Protein AF-A0A523DDP8-F1 (afdb_monomer_lite)

Sequence (378 aa):
VLLETGEIFGELSALSRYPVSADVVARTQTRCLMIRTPALRMLLKQRPLADFKQMVDERYRTRSLSTHLRNVELFAELDGSIIAGLQRSAELVSFEPGAQIVEQDSAGDAFYLVRGGYVKVAVRAGSSDLAITYLRKGDYAGELSLLMDEPWPFSLFALEHVEMVKISRADFDQVVADHDTVRDLLWRSVVTRLKERGAALRNPLSAQYLQMAMDTGLIHGESVLLIDLNTCTRCDDCVRACADTHGGTPRFIREGTRFRQWSIPTACYQCTDPVCMIGCPTGAITRPIGSLEVTINKDTCIGCHNCVKRCPWDNIIEVPYSSPTVKRDIELATKCDLCLGRAQGPACVQMCPHGSATRISFKDLEAVTATLSAEEMR

pLDDT: mean 84.04, std 10.65, range [41.19, 97.31]

Radius of gyration: 23.21 Å; chains: 1; bounding box: 58×52×66 Å

Structure (mmCIF, N/CA/C/O backbone):
data_AF-A0A523DDP8-F1
#
_entry.id   AF-A0A523DDP8-F1
#
loop_
_atom_site.group_PDB
_atom_site.id
_atom_site.type_symbol
_atom_site.label_atom_id
_atom_site.label_alt_id
_atom_site.label_comp_id
_atom_site.label_asym_id
_atom_site.label_entity_id
_atom_site.label_seq_id
_atom_site.pdbx_PDB_ins_code
_atom_site.Cartn_x
_atom_site.Cartn_y
_atom_site.Cartn_z
_atom_site.occupancy
_atom_site.B_iso_or_equiv
_atom_site.auth_seq_id
_atom_site.auth_comp_id
_atom_site.auth_asym_id
_atom_site.auth_atom_id
_atom_site.pdbx_PDB_model_num
ATOM 1 N N . VAL A 1 1 ? -27.151 2.921 -5.613 1.00 66.38 1 VAL A N 1
ATOM 2 C CA . VAL A 1 1 ? -27.615 4.317 -5.431 1.00 66.38 1 VAL A CA 1
ATOM 3 C C . VAL A 1 1 ? -27.965 4.872 -6.803 1.00 66.38 1 VAL A C 1
ATOM 5 O O . VAL A 1 1 ? -27.168 4.678 -7.713 1.00 66.38 1 VAL A O 1
ATOM 8 N N . LEU A 1 2 ? -29.150 5.462 -6.979 1.00 80.56 2 LEU A N 1
ATOM 9 C CA . LEU A 1 2 ? -29.492 6.200 -8.201 1.00 80.56 2 LEU A CA 1
ATOM 10 C C . LEU A 1 2 ? -28.989 7.634 -8.043 1.00 80.56 2 LEU A C 1
ATOM 12 O O . LEU A 1 2 ? -29.206 8.225 -6.990 1.00 80.56 2 LEU A O 1
ATOM 16 N N . LEU A 1 3 ? -28.282 8.140 -9.055 1.00 83.31 3 LEU A N 1
ATOM 17 C CA . LEU A 1 3 ? -27.790 9.514 -9.078 1.00 83.31 3 LEU A CA 1
ATOM 18 C C . LEU A 1 3 ? -28.682 10.358 -9.986 1.00 83.31 3 LEU A C 1
ATOM 20 O O . LEU A 1 3 ? -28.940 9.967 -11.127 1.00 83.31 3 LEU A O 1
ATOM 24 N N . GLU A 1 4 ? -29.119 11.509 -9.488 1.00 87.19 4 GLU A N 1
ATOM 25 C CA . GLU A 1 4 ? -29.997 12.437 -10.208 1.00 87.19 4 GLU A CA 1
ATOM 26 C C . GLU A 1 4 ? -29.265 13.715 -10.648 1.00 87.19 4 GLU A C 1
ATOM 28 O O . GLU A 1 4 ? -28.099 13.958 -10.321 1.00 87.19 4 GLU A O 1
ATOM 33 N N . THR A 1 5 ? -29.948 14.550 -11.434 1.00 88.25 5 THR A N 1
ATOM 34 C CA . THR A 1 5 ? -29.415 15.841 -11.883 1.00 88.25 5 THR A CA 1
ATOM 35 C C . THR A 1 5 ? -29.011 16.707 -10.689 1.00 88.25 5 THR A C 1
ATOM 37 O O . THR A 1 5 ? -29.801 16.931 -9.778 1.00 88.25 5 THR A O 1
ATOM 40 N N . GLY A 1 6 ? -27.784 17.235 -10.720 1.00 83.31 6 GLY A N 1
ATOM 41 C CA . GLY A 1 6 ? -27.220 18.053 -9.640 1.00 83.31 6 GLY A CA 1
ATOM 42 C C . GLY A 1 6 ? -26.428 17.254 -8.604 1.00 83.31 6 GLY A C 1
ATOM 43 O O . GLY A 1 6 ? -25.752 17.844 -7.761 1.00 83.31 6 GLY A O 1
ATOM 44 N N . GLU A 1 7 ? -26.443 15.923 -8.679 1.00 84.38 7 GLU A N 1
ATOM 45 C CA . GLU A 1 7 ? -25.603 15.098 -7.824 1.00 84.38 7 GLU A CA 1
ATOM 46 C C . GLU A 1 7 ? -24.170 14.964 -8.349 1.00 84.38 7 GLU A C 1
ATOM 48 O O . GLU A 1 7 ? -23.911 14.909 -9.552 1.00 84.38 7 GLU A O 1
ATOM 53 N N . ILE A 1 8 ? -23.228 14.883 -7.409 1.00 82.38 8 ILE A N 1
ATOM 54 C CA . ILE A 1 8 ? -21.809 14.643 -7.680 1.00 82.38 8 ILE A CA 1
ATOM 55 C C . ILE A 1 8 ? -21.450 13.177 -7.418 1.00 82.38 8 ILE A C 1
ATOM 57 O O . ILE A 1 8 ? -22.071 12.521 -6.573 1.00 82.38 8 ILE A O 1
ATOM 61 N N . PHE A 1 9 ? -20.444 12.690 -8.142 1.00 81.94 9 PHE A N 1
ATOM 62 C CA . PHE A 1 9 ? -19.803 11.393 -7.936 1.00 81.94 9 PHE A CA 1
ATOM 63 C C . PHE A 1 9 ? -18.311 11.474 -8.295 1.00 81.94 9 PHE A C 1
ATOM 65 O O . PHE A 1 9 ? -17.892 12.339 -9.067 1.00 81.94 9 PHE A O 1
ATOM 72 N N . GLY A 1 10 ? -17.503 10.559 -7.750 1.00 76.25 10 GLY A N 1
ATOM 73 C CA . GLY A 1 10 ? -16.048 10.512 -7.960 1.00 76.25 10 GLY A CA 1
ATOM 74 C C . GLY A 1 10 ? -15.245 11.478 -7.077 1.00 76.25 10 GLY A C 1
ATOM 75 O O . GLY A 1 10 ? -14.013 11.449 -7.092 1.00 76.25 10 GLY A O 1
ATOM 76 N N . GLU A 1 11 ? -15.920 12.287 -6.261 1.00 72.56 11 GLU A N 1
ATOM 77 C CA . GLU A 1 11 ? -15.327 13.199 -5.285 1.00 72.56 11 GLU A CA 1
ATOM 78 C C . GLU A 1 11 ? -14.449 12.446 -4.285 1.00 72.56 11 GLU A C 1
ATOM 80 O O . GLU A 1 11 ? -13.340 12.877 -3.984 1.00 72.56 11 GLU A O 1
ATOM 85 N N . LEU A 1 12 ? -14.891 11.265 -3.852 1.00 66.19 12 LEU A N 1
ATOM 86 C CA . LEU A 1 12 ? -14.206 10.471 -2.837 1.00 66.19 12 LEU A CA 1
ATOM 87 C C . LEU A 1 12 ? -12.808 10.067 -3.286 1.00 66.19 12 LEU A C 1
ATOM 89 O O . LEU A 1 12 ? -11.835 10.329 -2.581 1.00 66.19 12 LEU A O 1
ATOM 93 N N . SER A 1 13 ? -12.696 9.488 -4.477 1.00 64.81 13 SER A N 1
ATOM 94 C CA . SER A 1 13 ? -11.417 9.081 -5.060 1.00 64.81 13 SER A CA 1
ATOM 95 C C . SER A 1 13 ? -10.529 10.281 -5.380 1.00 64.81 13 SER A C 1
ATOM 97 O O . SER A 1 13 ? -9.312 10.234 -5.207 1.00 64.81 13 SER A O 1
ATOM 99 N N . ALA A 1 14 ? -11.129 11.402 -5.788 1.00 66.44 14 ALA A N 1
ATOM 100 C CA . ALA A 1 14 ? -10.386 12.624 -6.064 1.00 66.44 14 ALA A CA 1
ATOM 101 C C . ALA A 1 14 ? -9.788 13.261 -4.789 1.00 66.44 14 ALA A C 1
ATOM 103 O O . ALA A 1 14 ? -8.658 13.767 -4.830 1.00 66.44 14 ALA A O 1
ATOM 104 N N . LEU A 1 15 ? -10.515 13.216 -3.666 1.00 63.34 15 LEU A N 1
ATOM 105 C CA . LEU A 1 15 ? -10.085 13.752 -2.371 1.00 63.34 15 LEU A CA 1
ATOM 106 C C . LEU A 1 15 ? -9.089 12.845 -1.665 1.00 63.34 15 LEU A C 1
ATOM 108 O O . LEU A 1 15 ? -7.966 13.253 -1.375 1.00 63.34 15 LEU A O 1
ATOM 112 N N . SER A 1 16 ? -9.505 11.605 -1.440 1.00 56.72 16 SER A N 1
ATOM 113 C CA . SER A 1 16 ? -8.786 10.663 -0.589 1.00 56.72 16 SER A CA 1
ATOM 114 C C . SER A 1 16 ? -7.602 9.999 -1.283 1.00 56.72 16 SER A C 1
ATOM 116 O O . SER A 1 16 ? -6.863 9.250 -0.667 1.00 56.72 16 SER A O 1
ATOM 118 N N . ARG A 1 17 ? -7.388 10.293 -2.573 1.00 55.62 17 ARG A N 1
ATOM 119 C CA . ARG A 1 17 ? -6.375 9.661 -3.437 1.00 55.62 17 ARG A CA 1
ATOM 120 C C . ARG A 1 17 ? -6.600 8.163 -3.677 1.00 55.62 17 ARG A C 1
ATOM 122 O O . ARG A 1 17 ? -5.875 7.584 -4.473 1.00 55.62 17 ARG A O 1
ATOM 129 N N . TYR A 1 18 ? -7.628 7.560 -3.078 1.00 53.62 18 TYR A N 1
ATOM 130 C CA . TYR A 1 18 ? -7.940 6.142 -3.243 1.00 53.62 18 TYR A CA 1
ATOM 131 C C . TYR A 1 18 ? -8.655 5.824 -4.562 1.00 53.62 18 TYR A C 1
ATOM 133 O O . TYR A 1 18 ? -9.257 6.711 -5.176 1.00 53.62 18 TYR A O 1
ATOM 141 N N . PRO A 1 19 ? -8.639 4.543 -4.989 1.00 51.91 19 PRO A N 1
ATOM 142 C CA . PRO A 1 19 ? -9.357 4.079 -6.172 1.00 51.91 19 PRO A CA 1
ATOM 143 C C . PRO A 1 19 ? -10.854 4.405 -6.141 1.00 51.91 19 PRO A C 1
ATOM 145 O O . PRO A 1 19 ? -11.428 4.723 -5.095 1.00 51.91 19 PRO A O 1
ATOM 148 N N . VAL A 1 20 ? -11.495 4.297 -7.305 1.00 60.25 20 VAL A N 1
ATOM 149 C CA . VAL A 1 20 ? -12.958 4.360 -7.436 1.00 60.25 20 VAL A CA 1
ATOM 150 C C . VAL A 1 20 ? -13.613 3.344 -6.505 1.00 60.25 20 VAL A C 1
ATOM 152 O O . VAL A 1 20 ? -13.259 2.168 -6.512 1.00 60.25 20 VAL A O 1
ATOM 155 N N . SER A 1 21 ? -14.533 3.823 -5.666 1.00 55.94 21 SER A N 1
ATOM 156 C CA . SER A 1 21 ? -15.240 3.008 -4.672 1.00 55.94 21 SER A CA 1
ATOM 157 C C . SER A 1 21 ? -16.465 2.287 -5.237 1.00 55.94 21 SER A C 1
ATOM 159 O O . SER A 1 21 ? -16.991 1.396 -4.577 1.00 55.94 21 SER A O 1
ATOM 161 N N . ALA A 1 22 ? -16.933 2.677 -6.426 1.00 65.06 22 ALA A N 1
ATOM 162 C CA . ALA A 1 22 ? -18.085 2.087 -7.096 1.00 65.06 22 ALA A CA 1
ATOM 163 C C . ALA A 1 22 ? -18.074 2.392 -8.601 1.00 65.06 22 ALA A C 1
ATOM 165 O O . ALA A 1 22 ? -17.553 3.427 -9.030 1.00 65.06 22 ALA A O 1
ATOM 166 N N . ASP A 1 23 ? -18.721 1.523 -9.376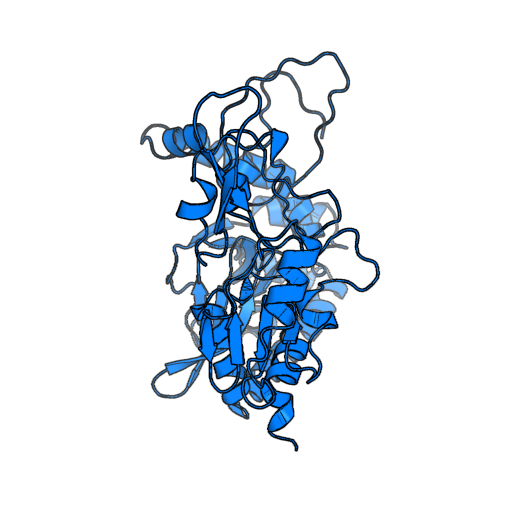 1.00 71.88 23 ASP A N 1
ATOM 167 C CA . ASP A 1 23 ? -19.011 1.760 -10.787 1.00 71.88 23 ASP A CA 1
ATOM 168 C C . ASP A 1 23 ? -20.166 2.754 -10.951 1.00 71.88 23 ASP A C 1
ATOM 170 O O . ASP A 1 23 ? -21.162 2.715 -10.222 1.00 71.88 23 ASP A O 1
ATOM 174 N N . VAL A 1 24 ? -20.061 3.626 -11.955 1.00 81.06 24 VAL A N 1
ATOM 175 C CA . VAL A 1 24 ? -21.122 4.570 -12.323 1.00 81.06 24 VAL A CA 1
ATOM 176 C C . VAL A 1 24 ? -21.505 4.334 -13.776 1.00 81.06 24 VAL A C 1
ATOM 178 O O . VAL A 1 24 ? -20.702 4.534 -14.684 1.00 81.06 24 VAL A O 1
ATOM 181 N N . VAL A 1 25 ? -22.749 3.906 -13.992 1.00 86.06 25 VAL A N 1
ATOM 182 C CA . VAL A 1 25 ? -23.279 3.562 -15.317 1.00 86.06 25 VAL A CA 1
ATOM 183 C C . VAL A 1 25 ? -24.441 4.490 -15.653 1.00 86.06 25 VAL A C 1
ATOM 185 O O . VAL A 1 25 ? -25.430 4.551 -14.921 1.00 86.06 25 VAL A O 1
ATOM 188 N N . ALA A 1 26 ? -24.342 5.196 -16.780 1.00 92.12 26 ALA A N 1
ATOM 189 C CA . ALA A 1 26 ? -25.433 6.024 -17.280 1.00 92.12 26 ALA A CA 1
ATOM 190 C C . ALA A 1 26 ? -26.590 5.134 -17.771 1.00 92.12 26 ALA A C 1
ATOM 192 O O . ALA A 1 26 ? -26.409 4.298 -18.654 1.00 92.12 26 ALA A O 1
ATOM 193 N N . ARG A 1 27 ? -27.783 5.299 -17.186 1.00 92.38 27 ARG A N 1
ATOM 194 C CA . ARG A 1 27 ? -29.007 4.573 -17.589 1.00 92.38 27 ARG A CA 1
ATOM 195 C C . ARG A 1 27 ? -29.773 5.262 -18.714 1.00 92.38 27 ARG A C 1
ATOM 197 O O . ARG A 1 27 ? -30.568 4.628 -19.397 1.00 92.38 27 ARG A O 1
ATOM 204 N N . THR A 1 28 ? -29.520 6.547 -18.898 1.00 90.56 28 THR A N 1
ATOM 205 C CA . THR A 1 28 ? -30.097 7.396 -19.936 1.00 90.56 28 THR A CA 1
ATOM 206 C C . THR A 1 28 ? -28.980 8.209 -20.578 1.00 90.56 28 THR A C 1
ATOM 208 O O . THR A 1 28 ? -27.835 8.183 -20.124 1.00 90.56 28 THR A O 1
ATOM 211 N N . GLN A 1 29 ? -29.295 8.960 -21.632 1.00 93.19 29 GLN A N 1
ATOM 212 C CA . GLN A 1 29 ? -28.364 9.954 -22.148 1.00 93.19 29 GLN A CA 1
ATOM 213 C C . GLN A 1 29 ? -28.087 11.002 -21.060 1.00 93.19 29 GLN A C 1
ATOM 215 O O . GLN A 1 29 ? -28.994 11.714 -20.632 1.00 93.19 29 GLN A O 1
ATOM 220 N N . THR A 1 30 ? -26.833 11.089 -20.620 1.00 92.19 30 THR A N 1
ATOM 221 C CA . THR A 1 30 ? -26.425 11.928 -19.487 1.00 92.19 30 THR A CA 1
ATOM 222 C C . THR A 1 30 ? -25.309 12.873 -19.907 1.00 92.19 30 THR A C 1
ATOM 224 O O . THR A 1 30 ? -24.419 12.512 -20.677 1.00 92.19 30 THR A O 1
ATOM 227 N N . ARG A 1 31 ? -25.345 14.102 -19.387 1.00 93.31 31 ARG A N 1
ATOM 228 C CA . ARG A 1 31 ? -24.255 15.075 -19.502 1.00 93.31 31 ARG A CA 1
ATOM 229 C C . ARG A 1 31 ? -23.675 15.328 -18.118 1.00 93.31 31 ARG A C 1
ATOM 231 O O . ARG A 1 31 ? -24.415 15.664 -17.201 1.00 93.31 31 ARG A O 1
ATOM 238 N N . CYS A 1 32 ? -22.360 15.186 -17.986 1.00 90.31 32 CYS A N 1
ATOM 239 C CA . CYS A 1 32 ? -21.647 15.406 -16.731 1.00 90.31 32 CYS A CA 1
ATOM 240 C C . CYS A 1 32 ? -20.700 16.601 -16.859 1.00 90.31 32 CYS A C 1
ATOM 242 O O . CYS A 1 32 ? -20.010 16.748 -17.869 1.00 90.31 32 CYS A O 1
ATOM 244 N N . LEU A 1 33 ? -20.630 17.421 -15.811 1.00 90.75 33 LEU A N 1
ATOM 245 C CA . LEU A 1 33 ? -19.555 18.393 -15.627 1.00 90.75 33 LEU A CA 1
ATOM 246 C C . LEU A 1 33 ? -18.406 17.703 -14.886 1.00 90.75 33 LEU A C 1
ATOM 248 O O . LEU A 1 33 ? -18.601 17.180 -13.793 1.00 90.75 33 LEU A O 1
ATOM 252 N N . MET A 1 34 ? -17.212 17.685 -15.483 1.00 85.25 34 MET A N 1
ATOM 253 C CA . MET A 1 34 ? -16.033 17.042 -14.899 1.00 85.25 34 MET A CA 1
ATOM 254 C C . MET A 1 34 ? -15.056 18.083 -14.348 1.00 85.25 34 MET A C 1
ATOM 256 O O . MET A 1 34 ? -14.517 18.898 -15.097 1.00 85.25 34 MET A O 1
ATOM 260 N N . ILE A 1 35 ? -14.761 17.997 -13.050 1.00 80.94 35 ILE A N 1
ATOM 261 C CA . ILE A 1 35 ? -13.673 18.739 -12.405 1.00 80.94 35 ILE A CA 1
ATOM 262 C C . ILE A 1 35 ? -12.484 17.788 -12.265 1.00 80.94 35 ILE A C 1
ATOM 264 O O . ILE A 1 35 ? -12.578 16.754 -11.609 1.00 80.94 35 ILE A O 1
ATOM 268 N N . ARG A 1 36 ? -11.345 18.124 -12.877 1.00 75.62 36 ARG A N 1
ATOM 269 C CA . ARG A 1 36 ? -10.127 17.307 -12.751 1.00 75.62 36 ARG A CA 1
ATOM 270 C C . ARG A 1 36 ? -9.537 17.422 -11.342 1.00 75.62 36 ARG A C 1
ATOM 272 O O . ARG A 1 36 ? -9.533 18.507 -10.762 1.00 75.62 36 ARG A O 1
ATOM 279 N N . THR A 1 37 ? -8.936 16.343 -10.838 1.00 70.06 37 THR A N 1
ATOM 280 C CA . THR A 1 37 ? -8.352 16.260 -9.483 1.00 70.06 37 THR A CA 1
ATOM 281 C C . THR A 1 37 ? -7.436 17.434 -9.102 1.00 70.06 37 THR A C 1
ATOM 283 O O . THR A 1 37 ? -7.578 17.941 -7.989 1.00 70.06 37 THR A O 1
ATOM 286 N N . PRO A 1 38 ? -6.527 17.937 -9.969 1.00 67.75 38 PRO A N 1
ATOM 287 C CA . PRO A 1 38 ? -5.710 19.102 -9.624 1.00 67.75 38 PRO A CA 1
ATOM 288 C C . PRO A 1 38 ? -6.541 20.365 -9.363 1.00 67.75 38 PRO A C 1
ATOM 290 O O . PRO A 1 38 ? -6.278 21.069 -8.392 1.00 67.75 38 PRO A O 1
ATOM 293 N N . ALA A 1 39 ? -7.571 20.614 -10.179 1.00 76.56 39 ALA A N 1
ATOM 294 C CA . ALA A 1 39 ? -8.464 21.758 -10.012 1.00 76.56 39 ALA A CA 1
ATOM 295 C C . ALA A 1 39 ? -9.308 21.617 -8.740 1.00 76.56 39 ALA A C 1
ATOM 297 O O . ALA A 1 39 ? -9.402 22.563 -7.964 1.00 76.56 39 ALA A O 1
ATOM 298 N N . LEU A 1 40 ? -9.834 20.417 -8.467 1.00 75.19 40 LEU A N 1
ATOM 299 C CA . LEU A 1 40 ? -10.567 20.134 -7.232 1.00 75.19 40 LEU A CA 1
ATOM 300 C C . LEU A 1 40 ? -9.707 20.406 -5.986 1.00 75.19 40 LEU A C 1
ATOM 302 O O . LEU A 1 40 ? -10.151 21.079 -5.062 1.00 75.19 40 LEU A O 1
ATOM 306 N N . ARG A 1 41 ? -8.446 19.955 -5.978 1.00 69.62 41 ARG A N 1
ATOM 307 C CA . ARG A 1 41 ? -7.508 20.219 -4.871 1.00 69.62 41 ARG A CA 1
ATOM 308 C C . ARG A 1 41 ? -7.192 21.698 -4.693 1.00 69.62 41 ARG A C 1
ATOM 310 O O . ARG A 1 41 ? -7.005 22.136 -3.562 1.00 69.62 41 ARG A O 1
ATOM 317 N N . MET A 1 42 ? -7.105 22.459 -5.782 1.00 71.06 42 MET A N 1
ATOM 318 C CA . MET A 1 42 ? -6.935 23.911 -5.701 1.00 71.06 42 MET A CA 1
ATOM 319 C C . MET A 1 42 ? -8.164 24.577 -5.085 1.00 71.06 42 MET A C 1
ATOM 321 O O . MET A 1 42 ? -7.994 25.423 -4.213 1.00 71.06 42 MET A O 1
ATOM 325 N N . LEU A 1 43 ? -9.371 24.161 -5.483 1.00 72.00 43 LEU A N 1
ATOM 326 C CA . LEU A 1 43 ? -10.627 24.680 -4.937 1.00 72.00 43 LEU A CA 1
ATOM 327 C C . LEU A 1 43 ? -10.714 24.437 -3.424 1.00 72.00 43 LEU A C 1
ATOM 329 O O . LEU A 1 43 ? -10.917 25.377 -2.671 1.00 72.00 43 LEU A O 1
ATOM 333 N N . LEU A 1 44 ? -10.436 23.221 -2.953 1.00 65.75 44 LEU A N 1
ATOM 334 C CA . LEU A 1 44 ? -10.490 22.882 -1.520 1.00 65.75 44 LEU A CA 1
ATOM 335 C C . LEU A 1 44 ? -9.520 23.667 -0.636 1.00 65.75 44 LEU A C 1
ATOM 337 O O . LEU A 1 44 ? -9.751 23.808 0.560 1.00 65.75 44 LEU A O 1
ATOM 341 N N . LYS A 1 45 ? -8.406 24.139 -1.204 1.00 62.88 45 LYS A N 1
ATOM 342 C CA . LYS A 1 45 ? -7.415 24.945 -0.480 1.00 62.88 45 LYS A CA 1
ATOM 343 C C . LYS A 1 45 ? -7.827 26.412 -0.353 1.00 62.88 45 LYS A C 1
ATOM 345 O O . LYS A 1 45 ? -7.171 27.159 0.371 1.00 62.88 45 LYS A O 1
ATOM 350 N N . GLN A 1 46 ? -8.875 26.848 -1.053 1.00 65.75 46 GLN A N 1
ATOM 351 C CA . GLN A 1 46 ? -9.381 28.209 -0.928 1.00 65.75 46 GLN A CA 1
ATOM 352 C C . GLN A 1 46 ? -10.263 28.324 0.321 1.00 65.75 46 GLN A C 1
ATOM 354 O O . GLN A 1 46 ? -11.165 27.523 0.551 1.00 65.75 46 GLN A O 1
ATOM 359 N N . ARG A 1 47 ? -10.001 29.355 1.135 1.00 54.31 47 ARG A N 1
ATOM 360 C CA . ARG A 1 47 ? -10.638 29.551 2.447 1.00 54.31 47 ARG A CA 1
ATOM 361 C C . ARG A 1 47 ? -12.178 29.683 2.483 1.00 54.31 47 ARG A C 1
ATOM 363 O O . ARG A 1 47 ? -12.693 29.445 3.570 1.00 54.31 47 ARG A O 1
ATOM 370 N N . PRO A 1 48 ? -12.944 29.992 1.413 1.00 53.75 48 PRO A N 1
ATOM 371 C CA . PRO A 1 48 ? -14.404 30.030 1.517 1.00 53.75 48 PRO A CA 1
ATOM 372 C C . PRO A 1 48 ? -15.108 28.677 1.268 1.00 53.75 48 PRO A C 1
ATOM 374 O O . PRO A 1 48 ? -16.307 28.672 1.028 1.00 53.75 48 PRO A O 1
ATOM 377 N N . LEU A 1 49 ? -14.413 27.529 1.310 1.00 55.75 49 LEU A N 1
ATOM 378 C CA . LEU A 1 49 ? -14.991 26.211 0.966 1.00 55.75 49 LEU A CA 1
ATOM 379 C C . LEU A 1 49 ? -15.013 25.182 2.118 1.00 55.75 49 LEU A C 1
ATOM 381 O O . LEU A 1 49 ? -15.020 23.975 1.867 1.00 55.75 49 LEU A O 1
ATOM 385 N N . ALA A 1 50 ? -15.074 25.633 3.376 1.00 55.81 50 ALA A N 1
ATOM 386 C CA . ALA A 1 50 ? -15.316 24.744 4.523 1.00 55.81 50 ALA A CA 1
ATOM 387 C C . ALA A 1 50 ? -16.613 23.921 4.344 1.00 55.81 50 ALA A C 1
ATOM 389 O O . ALA A 1 50 ? -16.602 22.707 4.551 1.00 55.81 50 ALA A O 1
ATOM 390 N N . ASP A 1 51 ? -17.666 24.553 3.816 1.00 62.66 51 ASP A N 1
ATOM 391 C CA . ASP A 1 51 ? -18.960 23.926 3.515 1.00 62.66 51 ASP A CA 1
ATOM 392 C C . ASP A 1 51 ? -18.848 22.822 2.458 1.00 62.66 51 ASP A C 1
ATOM 394 O O . ASP A 1 51 ? -19.551 21.817 2.515 1.00 62.66 51 ASP A O 1
ATOM 398 N N . PHE A 1 52 ? -17.931 22.964 1.495 1.00 66.25 52 PHE A N 1
ATOM 399 C CA . PHE A 1 52 ? -17.728 21.951 0.462 1.00 66.25 52 PHE A CA 1
ATOM 400 C C . PHE A 1 52 ? -17.007 20.722 1.017 1.00 66.25 52 PHE A C 1
ATOM 402 O O . PHE A 1 52 ? -17.387 19.601 0.687 1.00 66.25 52 PHE A O 1
ATOM 409 N N . LYS A 1 53 ? -16.006 20.905 1.892 1.00 65.00 53 LYS A N 1
ATOM 410 C CA . LYS A 1 53 ? -15.369 19.778 2.591 1.00 65.00 53 LYS A CA 1
ATOM 411 C C . LYS A 1 53 ? -16.397 19.037 3.451 1.00 65.00 53 LYS A C 1
ATOM 413 O O . LYS A 1 53 ? -16.514 17.823 3.333 1.00 65.00 53 LYS A O 1
ATOM 418 N N . GLN A 1 54 ? -17.190 19.774 4.230 1.00 68.44 54 GLN A N 1
ATOM 419 C CA . GLN A 1 54 ? -18.240 19.206 5.074 1.00 68.44 54 GLN A CA 1
ATOM 420 C C . GLN A 1 54 ? -19.308 18.469 4.252 1.00 68.44 54 GLN A C 1
ATOM 422 O O . GLN A 1 54 ? -19.657 17.338 4.582 1.00 68.44 54 GLN A O 1
ATOM 427 N N . MET A 1 55 ? -19.754 19.046 3.131 1.00 71.69 55 MET A N 1
ATOM 428 C CA . MET A 1 55 ? -20.679 18.394 2.200 1.00 71.69 55 MET A CA 1
ATOM 429 C C . MET A 1 55 ? -20.105 17.081 1.648 1.00 71.69 55 MET A C 1
ATOM 431 O O . MET A 1 55 ? -20.842 16.103 1.503 1.00 71.69 55 MET A O 1
ATOM 435 N N . VAL A 1 56 ? -18.811 17.036 1.316 1.00 67.50 56 VAL A N 1
ATOM 436 C CA . VAL A 1 56 ? -18.185 15.803 0.817 1.00 67.50 56 VAL A CA 1
ATOM 437 C C . VAL A 1 56 ? -18.028 14.762 1.930 1.00 67.50 56 VAL A C 1
ATOM 439 O O . VAL A 1 56 ? -18.336 13.592 1.698 1.00 67.50 56 VAL A O 1
ATOM 442 N N . ASP A 1 57 ? -17.629 15.167 3.135 1.00 67.56 57 ASP A N 1
ATOM 443 C CA . ASP A 1 57 ? -17.505 14.273 4.294 1.00 67.56 57 ASP A CA 1
ATOM 444 C C . ASP A 1 57 ? -18.869 13.670 4.693 1.00 67.56 57 ASP A C 1
ATOM 446 O O . ASP A 1 57 ? -18.978 12.475 4.986 1.00 67.56 57 ASP A O 1
ATOM 450 N N . GLU A 1 58 ? -19.943 14.459 4.637 1.00 71.00 58 GLU A N 1
ATOM 451 C CA . GLU A 1 58 ? -21.307 14.004 4.926 1.00 71.00 58 GLU A CA 1
ATOM 452 C C . GLU A 1 58 ? -21.858 13.072 3.838 1.00 71.00 58 GLU A C 1
ATOM 454 O O . GLU A 1 58 ? -22.425 12.010 4.135 1.00 71.00 58 GLU A O 1
ATOM 459 N N . ARG A 1 59 ? -21.613 13.389 2.559 1.00 69.94 59 ARG A N 1
ATOM 460 C CA . ARG A 1 59 ? -21.930 12.472 1.454 1.00 69.94 59 ARG A CA 1
ATOM 461 C C . ARG A 1 59 ? -21.136 11.174 1.561 1.00 69.94 59 ARG A C 1
ATOM 463 O O . ARG A 1 59 ? -21.711 10.120 1.298 1.00 69.94 59 ARG A O 1
ATOM 470 N N . TYR A 1 60 ? -19.874 11.209 1.991 1.00 65.75 60 TYR A N 1
ATOM 471 C CA . TYR A 1 60 ? -19.079 10.003 2.230 1.00 65.75 60 TYR A CA 1
ATOM 472 C C . TYR A 1 60 ? -19.698 9.115 3.314 1.00 65.75 60 TYR A C 1
ATOM 474 O O . TYR A 1 60 ? -19.925 7.923 3.067 1.00 65.75 60 TYR A O 1
ATOM 482 N N . ARG A 1 61 ? -20.011 9.692 4.486 1.00 67.94 61 ARG A N 1
ATOM 483 C CA . ARG A 1 61 ? -20.677 8.973 5.586 1.00 67.94 61 ARG A CA 1
ATOM 484 C C . ARG A 1 61 ? -21.970 8.314 5.114 1.00 67.94 61 ARG A C 1
ATOM 486 O O . ARG A 1 61 ? -22.206 7.144 5.405 1.00 67.94 61 ARG A O 1
ATOM 493 N N . THR A 1 62 ? -22.756 9.027 4.313 1.00 66.19 62 THR A N 1
ATOM 494 C CA . THR A 1 62 ? -24.067 8.555 3.846 1.00 66.19 62 THR A CA 1
ATOM 495 C C . THR A 1 62 ? -23.967 7.512 2.726 1.00 66.19 62 THR A C 1
ATOM 497 O O . THR A 1 62 ? -24.727 6.545 2.713 1.00 66.19 62 THR A O 1
ATOM 500 N N . ARG A 1 63 ? -23.041 7.678 1.771 1.00 68.75 63 ARG A N 1
ATOM 501 C CA . ARG A 1 63 ? -23.023 6.908 0.511 1.00 68.75 63 ARG A CA 1
ATOM 502 C C . ARG A 1 63 ? -22.007 5.774 0.462 1.00 68.75 63 ARG A C 1
ATOM 504 O O . ARG A 1 63 ? -22.196 4.852 -0.325 1.00 68.75 63 ARG A O 1
ATOM 511 N N . SER A 1 64 ? -20.913 5.849 1.220 1.00 67.56 64 SER A N 1
ATOM 512 C CA . SER A 1 64 ? -19.780 4.925 1.044 1.00 67.56 64 SER A CA 1
ATOM 513 C C . SER A 1 64 ? -19.220 4.351 2.335 1.00 67.56 64 SER A C 1
ATOM 515 O O . SER A 1 64 ? -18.592 3.295 2.283 1.00 67.56 64 SER A O 1
ATOM 517 N N . LEU A 1 65 ? -19.459 4.981 3.488 1.00 72.44 65 LEU A N 1
ATOM 518 C CA . LEU A 1 65 ? -18.992 4.436 4.762 1.00 72.44 65 LEU A CA 1
ATOM 519 C C . LEU A 1 65 ? -19.621 3.069 5.064 1.00 72.44 65 LEU A C 1
ATOM 521 O O . LEU A 1 65 ? -18.898 2.179 5.487 1.00 72.44 65 LEU A O 1
ATOM 525 N N . SER A 1 66 ? -20.904 2.848 4.757 1.00 73.75 66 SER A N 1
ATOM 526 C CA . SER A 1 66 ? -21.533 1.523 4.899 1.00 73.75 66 SER A CA 1
ATOM 527 C C . SER A 1 66 ? -20.822 0.444 4.085 1.00 73.75 66 SER A C 1
ATOM 529 O O . SER A 1 66 ? -20.560 -0.638 4.597 1.00 73.75 66 SER A O 1
ATOM 531 N N . THR A 1 67 ? -20.479 0.738 2.828 1.00 73.88 67 THR A N 1
ATOM 532 C CA . THR A 1 67 ? -19.745 -0.192 1.958 1.00 73.88 67 THR A CA 1
ATOM 533 C C . THR A 1 67 ? -18.347 -0.456 2.502 1.00 73.88 67 THR A C 1
ATOM 535 O O . THR A 1 67 ? -17.909 -1.598 2.535 1.00 73.88 67 THR A O 1
ATOM 538 N N . HIS A 1 68 ? -17.649 0.581 2.970 1.00 72.56 68 HIS A N 1
ATOM 539 C CA . HIS A 1 68 ? -16.318 0.415 3.542 1.00 72.56 68 HIS A CA 1
ATOM 540 C C . HIS A 1 68 ? -16.329 -0.372 4.847 1.00 72.56 68 HIS A C 1
ATOM 542 O O . HIS A 1 68 ? -15.500 -1.262 4.982 1.00 72.56 68 HIS A O 1
ATOM 548 N N . LEU A 1 69 ? -17.266 -0.094 5.758 1.00 78.62 69 LEU A N 1
ATOM 549 C CA . LEU A 1 69 ? -17.442 -0.878 6.978 1.00 78.62 69 LEU A CA 1
ATOM 550 C C . LEU A 1 69 ? -17.704 -2.341 6.613 1.00 78.62 69 LEU A C 1
ATOM 552 O O . LEU A 1 69 ? -16.975 -3.205 7.070 1.00 78.62 69 LEU A O 1
ATOM 556 N N . ARG A 1 70 ? -18.633 -2.619 5.691 1.00 81.75 70 ARG A N 1
ATOM 557 C CA . ARG A 1 70 ? -18.938 -3.994 5.255 1.00 81.75 70 ARG A CA 1
ATOM 558 C C . ARG A 1 70 ? -17.787 -4.725 4.556 1.00 81.75 70 ARG A C 1
ATOM 560 O O . ARG A 1 70 ? -17.806 -5.947 4.505 1.00 81.75 70 ARG A O 1
ATOM 567 N N . ASN A 1 71 ? -16.801 -4.008 4.019 1.00 77.81 71 ASN A N 1
ATOM 568 C CA . ASN A 1 71 ? -15.594 -4.620 3.455 1.00 77.81 71 ASN A CA 1
ATOM 569 C C . ASN A 1 71 ? -14.572 -5.021 4.529 1.00 77.81 71 ASN A C 1
ATOM 571 O O . ASN A 1 71 ? -13.604 -5.710 4.215 1.00 77.81 71 ASN A O 1
ATOM 575 N N . VAL A 1 72 ? -14.755 -4.577 5.772 1.00 80.75 72 VAL A N 1
ATOM 576 C CA . VAL A 1 72 ? -13.988 -5.060 6.918 1.00 80.75 72 VAL A CA 1
ATOM 577 C C . VAL A 1 72 ? -14.663 -6.332 7.404 1.00 80.75 72 VAL A C 1
ATOM 579 O O . VAL A 1 72 ? -15.845 -6.303 7.737 1.00 80.75 72 VAL A O 1
ATOM 582 N N . GLU A 1 73 ? -13.913 -7.432 7.483 1.00 80.56 73 GLU A N 1
ATOM 583 C CA . GLU A 1 73 ? -14.416 -8.733 7.954 1.00 80.56 73 GLU A CA 1
ATOM 584 C C . GLU A 1 73 ? -15.185 -8.603 9.277 1.00 80.56 73 GLU A C 1
ATOM 586 O O . GLU A 1 73 ? -16.272 -9.150 9.429 1.00 80.56 73 GLU A O 1
ATOM 591 N N . LEU A 1 74 ? -14.672 -7.762 10.179 1.00 80.50 74 LEU A N 1
ATOM 592 C CA . LEU A 1 74 ? -15.274 -7.452 11.470 1.00 80.50 74 LEU A CA 1
ATOM 593 C C . LEU A 1 74 ? -16.724 -6.940 11.392 1.00 80.50 74 LEU A C 1
ATOM 595 O O . LEU A 1 74 ? -17.514 -7.203 12.292 1.00 80.50 74 LEU A O 1
ATOM 599 N N . PHE A 1 75 ? -17.071 -6.183 10.350 1.00 82.69 75 PHE A N 1
ATOM 600 C CA . PHE A 1 75 ? -18.377 -5.531 10.212 1.00 82.69 75 PHE A CA 1
ATOM 601 C C . PHE A 1 75 ? -19.186 -6.057 9.017 1.00 82.69 75 PHE A C 1
ATOM 603 O O . PHE A 1 75 ? -20.260 -5.527 8.720 1.00 82.69 75 PHE A O 1
ATOM 610 N N . ALA A 1 76 ? -18.685 -7.072 8.311 1.00 81.81 76 ALA A N 1
ATOM 611 C CA . ALA A 1 76 ? -19.288 -7.584 7.084 1.00 81.81 76 ALA A CA 1
ATOM 612 C C . ALA A 1 76 ? -20.721 -8.093 7.312 1.00 81.81 76 ALA A C 1
ATOM 614 O O . ALA A 1 76 ? -21.638 -7.740 6.561 1.00 81.81 76 ALA A O 1
ATOM 615 N N . GLU A 1 77 ? -20.912 -8.850 8.393 1.00 79.44 77 GLU A N 1
ATOM 616 C CA . GLU A 1 77 ? -22.177 -9.503 8.755 1.00 79.44 77 GLU A CA 1
ATOM 617 C C . GLU A 1 77 ? -23.051 -8.673 9.703 1.00 79.44 77 GLU A C 1
ATOM 619 O O . GLU A 1 77 ? -24.108 -9.134 10.121 1.00 79.44 77 GLU A O 1
ATOM 624 N N . LEU A 1 78 ? -22.651 -7.438 10.027 1.00 79.44 78 LEU A N 1
ATOM 625 C CA . LEU A 1 78 ? -23.450 -6.588 10.903 1.00 79.44 78 LEU A CA 1
ATOM 626 C C . LEU A 1 78 ? -24.782 -6.179 10.263 1.00 79.44 78 LEU A C 1
ATOM 628 O O . LEU A 1 78 ? -24.870 -5.819 9.072 1.00 79.44 78 LEU A O 1
ATOM 632 N N . ASP A 1 79 ? -25.805 -6.142 11.115 1.00 81.19 79 ASP A N 1
ATOM 633 C CA . ASP A 1 79 ? -27.136 -5.664 10.776 1.00 81.19 79 ASP A CA 1
ATOM 634 C C . ASP A 1 79 ? -27.104 -4.232 10.230 1.00 81.19 79 ASP A C 1
ATOM 636 O O . ASP A 1 79 ? -26.322 -3.366 10.639 1.00 81.19 79 ASP A O 1
ATOM 640 N N . GLY A 1 80 ? -27.998 -3.954 9.278 1.00 80.12 80 GLY A N 1
ATOM 641 C CA . GLY A 1 80 ? -28.082 -2.643 8.631 1.00 80.12 80 GLY A CA 1
ATOM 642 C C . GLY A 1 80 ? -28.343 -1.489 9.604 1.00 80.12 80 GLY A C 1
ATOM 643 O O . GLY A 1 80 ? -27.840 -0.389 9.381 1.00 80.12 80 GLY A O 1
ATOM 644 N N . SER A 1 81 ? -29.077 -1.738 10.692 1.00 78.56 81 SER A N 1
ATOM 645 C CA . SER A 1 81 ? -29.358 -0.759 11.750 1.00 78.56 81 SER A CA 1
ATOM 646 C C . SER A 1 81 ? -28.096 -0.331 12.502 1.00 78.56 81 SER A C 1
ATOM 648 O O . SER A 1 81 ? -27.939 0.854 12.797 1.00 78.56 81 SER A O 1
ATOM 650 N N . ILE A 1 82 ? -27.174 -1.259 12.758 1.00 78.44 82 ILE A N 1
ATOM 651 C CA . ILE A 1 82 ? -25.923 -0.996 13.481 1.00 78.44 82 ILE A CA 1
ATOM 652 C C . ILE A 1 82 ? -24.915 -0.310 12.584 1.00 78.44 82 ILE A C 1
ATOM 654 O O . ILE A 1 82 ? -24.313 0.678 12.994 1.00 78.44 82 ILE A O 1
ATOM 658 N N . ILE A 1 83 ? -24.797 -0.755 11.331 1.00 83.19 83 ILE A N 1
ATOM 659 C CA . ILE A 1 83 ? -24.005 -0.031 10.335 1.00 83.19 83 ILE A CA 1
ATOM 660 C C . ILE A 1 83 ? -24.509 1.412 10.214 1.00 83.19 83 ILE A C 1
ATOM 662 O O . ILE A 1 83 ? -23.701 2.335 10.233 1.00 83.19 83 ILE A O 1
ATOM 666 N N . ALA A 1 84 ? -25.827 1.633 10.179 1.00 81.50 84 ALA A N 1
ATOM 667 C CA . ALA A 1 84 ? -26.402 2.978 10.174 1.00 81.50 84 ALA A CA 1
ATOM 668 C C . ALA A 1 84 ? -26.149 3.753 11.484 1.00 81.50 84 ALA A C 1
ATOM 670 O O . ALA A 1 84 ? -26.009 4.977 11.460 1.00 81.50 84 ALA A O 1
ATOM 671 N N . GLY A 1 85 ? -26.081 3.065 12.628 1.00 81.69 85 GLY A N 1
ATOM 672 C CA . GLY A 1 85 ? -25.643 3.624 13.910 1.00 81.69 85 GLY A CA 1
ATOM 673 C C . GLY A 1 85 ? -24.210 4.146 13.833 1.00 81.69 85 GLY A C 1
ATOM 674 O O . GLY A 1 85 ? -23.995 5.350 13.964 1.00 81.69 85 GLY A O 1
ATOM 675 N N . LEU A 1 86 ? -23.268 3.265 13.490 1.00 82.50 86 LEU A N 1
ATOM 676 C CA . LEU A 1 86 ? -21.854 3.590 13.301 1.00 82.50 86 LEU A CA 1
ATOM 677 C C . LEU A 1 86 ? -21.642 4.680 12.248 1.00 82.50 86 LEU A C 1
ATOM 679 O O . LEU A 1 86 ? -20.808 5.557 12.428 1.00 82.50 86 LEU A O 1
ATOM 683 N N . GLN A 1 87 ? -22.413 4.686 11.160 1.00 81.44 87 GLN A N 1
ATOM 684 C CA . GLN A 1 87 ? -22.326 5.744 10.149 1.00 81.44 87 GLN A CA 1
ATOM 685 C C . GLN A 1 87 ? -22.637 7.138 10.705 1.00 81.44 87 GLN A C 1
ATOM 687 O O . GLN A 1 87 ? -22.090 8.120 10.199 1.00 81.44 87 GLN A O 1
ATOM 692 N N . ARG A 1 88 ? -23.521 7.232 11.706 1.00 79.94 88 ARG A N 1
ATOM 693 C CA . ARG A 1 88 ? -23.913 8.505 12.324 1.00 79.94 88 ARG A CA 1
ATOM 694 C C . ARG A 1 88 ? -22.920 8.966 13.383 1.00 79.94 88 ARG A C 1
ATOM 696 O O . ARG A 1 88 ? -22.680 10.167 13.466 1.00 79.94 88 ARG A O 1
ATOM 703 N N . SER A 1 89 ? -22.366 8.046 14.169 1.00 82.81 89 SER A N 1
ATOM 704 C CA . SER A 1 89 ? -21.479 8.385 15.289 1.00 82.81 89 SER A CA 1
ATOM 705 C C . SER A 1 89 ? -19.993 8.401 14.930 1.00 82.81 89 SER A C 1
ATOM 707 O O . SER A 1 89 ? -19.228 9.126 15.561 1.00 82.81 89 SER A O 1
ATOM 709 N N . ALA A 1 90 ? -19.568 7.678 13.891 1.00 86.06 90 ALA A N 1
ATOM 710 C CA . ALA A 1 90 ? -18.157 7.590 13.540 1.00 86.06 90 ALA A CA 1
ATOM 711 C C . ALA A 1 90 ? -17.579 8.931 13.071 1.00 86.06 90 ALA A C 1
ATOM 713 O O . ALA A 1 90 ? -18.155 9.627 12.228 1.00 86.06 90 ALA A O 1
ATOM 714 N N . GLU A 1 91 ? -16.391 9.266 13.562 1.00 87.69 91 GLU A N 1
ATOM 715 C CA . GLU A 1 91 ? -15.627 10.462 13.220 1.00 87.69 91 GLU A CA 1
ATOM 716 C C . GLU A 1 91 ? -14.636 10.180 12.080 1.00 87.69 91 GLU A C 1
ATOM 718 O O . GLU A 1 91 ? -13.985 9.140 12.053 1.00 87.69 91 GLU A O 1
ATOM 723 N N . LEU A 1 92 ? -14.513 11.097 11.114 1.00 82.94 92 LEU A N 1
ATOM 724 C CA . LEU A 1 92 ? -13.467 11.026 10.090 1.00 82.94 92 LEU A CA 1
ATOM 725 C C . LEU A 1 92 ? -12.288 11.883 10.534 1.00 82.94 92 LEU A C 1
ATOM 727 O O . LEU A 1 92 ? -12.416 13.103 10.630 1.00 82.94 92 LEU A O 1
ATOM 731 N N . VAL A 1 93 ? -11.147 11.242 10.769 1.00 87.94 93 VAL A N 1
ATOM 732 C CA . VAL A 1 93 ? -9.915 11.900 11.211 1.00 87.94 93 VAL A CA 1
ATOM 733 C C . VAL A 1 93 ? -8.818 11.731 10.163 1.00 87.94 93 VAL A C 1
ATOM 735 O O . VAL A 1 93 ? -8.757 10.719 9.460 1.00 87.94 93 VAL A O 1
ATOM 738 N N . SER A 1 94 ? -7.958 12.739 10.042 1.00 85.06 94 SER A N 1
ATOM 739 C CA . SER A 1 94 ? -6.858 12.763 9.076 1.00 85.06 94 SER A CA 1
ATOM 740 C C . SER A 1 94 ? -5.552 13.141 9.754 1.00 85.06 94 SER A C 1
ATOM 742 O O . SER A 1 94 ? -5.531 14.082 10.550 1.00 85.06 94 SER A O 1
ATOM 744 N N . PHE A 1 95 ? -4.468 12.469 9.382 1.00 88.62 95 PHE A N 1
ATOM 745 C CA . PHE A 1 95 ? -3.140 12.677 9.945 1.00 88.62 95 PHE A CA 1
ATOM 746 C C . PHE A 1 95 ? -2.125 12.946 8.838 1.00 88.62 95 PHE A C 1
ATOM 748 O O . PHE A 1 95 ? -2.145 12.305 7.787 1.00 88.62 95 PHE A O 1
ATOM 755 N N . GLU A 1 96 ? -1.239 13.908 9.079 1.00 86.94 96 GLU A N 1
ATOM 756 C CA . GLU A 1 96 ? -0.121 14.206 8.184 1.00 86.94 96 GLU A CA 1
ATOM 757 C C . GLU A 1 96 ? 1.050 13.233 8.421 1.00 86.94 96 GLU A C 1
ATOM 759 O O . GLU A 1 96 ? 1.168 12.682 9.520 1.00 86.94 96 GLU A O 1
ATOM 764 N N . PRO A 1 97 ? 1.935 13.028 7.425 1.00 89.06 97 PRO A N 1
ATOM 765 C CA . PRO A 1 97 ? 3.101 12.161 7.577 1.00 89.06 97 PRO A CA 1
ATOM 766 C C . PRO A 1 97 ? 3.941 12.520 8.812 1.00 89.06 97 PRO A C 1
ATOM 768 O O . PRO A 1 97 ? 4.243 13.689 9.053 1.00 89.06 97 PRO A O 1
ATOM 771 N N . GLY A 1 98 ? 4.336 11.508 9.583 1.00 91.62 98 GLY A N 1
ATOM 772 C CA . GLY A 1 98 ? 5.110 11.638 10.818 1.00 91.62 98 GLY A CA 1
ATOM 773 C C . GLY A 1 98 ? 4.281 11.930 12.072 1.00 91.62 98 GLY A C 1
ATOM 774 O O . GLY A 1 98 ? 4.832 11.898 13.171 1.00 91.62 98 GLY A O 1
ATOM 775 N N . ALA A 1 99 ? 2.974 12.188 11.952 1.00 95.75 99 ALA A N 1
ATOM 776 C CA . ALA A 1 99 ? 2.121 12.411 13.113 1.00 95.75 99 ALA A CA 1
ATOM 777 C C . ALA A 1 99 ? 2.015 11.146 13.980 1.00 95.75 99 ALA A C 1
ATOM 779 O O . ALA A 1 99 ? 1.766 10.046 13.477 1.00 95.75 99 ALA A O 1
ATOM 780 N N . GLN A 1 100 ? 2.150 11.315 15.295 1.00 96.56 100 GLN A N 1
ATOM 781 C CA . GLN A 1 100 ? 1.818 10.276 16.262 1.00 96.56 100 GLN A CA 1
ATOM 782 C C . GLN A 1 100 ? 0.305 10.281 16.489 1.00 96.56 100 GLN A C 1
ATOM 784 O O . GLN A 1 100 ? -0.259 11.263 16.965 1.00 96.56 100 GLN A O 1
ATOM 789 N N . ILE A 1 101 ? -0.345 9.189 16.096 1.00 96.75 101 ILE A N 1
ATOM 790 C CA . ILE A 1 101 ? -1.799 9.008 16.178 1.00 96.75 101 ILE A CA 1
ATOM 791 C C . ILE A 1 101 ? -2.182 8.573 17.594 1.00 96.75 101 ILE A C 1
ATOM 793 O O . ILE A 1 101 ? -3.156 9.061 18.158 1.00 96.75 101 ILE A O 1
ATOM 797 N N . VAL A 1 102 ? -1.395 7.659 18.165 1.00 96.31 102 VAL A N 1
ATOM 798 C CA . VAL A 1 102 ? -1.574 7.102 19.509 1.00 96.31 102 VAL A CA 1
ATOM 799 C C . VAL A 1 102 ? -0.206 6.933 20.161 1.00 96.31 102 VAL A C 1
ATOM 801 O O . VAL A 1 102 ? 0.751 6.501 19.510 1.00 96.31 102 VAL A O 1
ATOM 804 N N . GLU A 1 103 ? -0.128 7.228 21.457 1.00 95.31 103 GLU A N 1
ATOM 805 C CA . GLU A 1 103 ? 1.031 6.912 22.289 1.00 95.31 103 GLU A CA 1
ATOM 806 C C . GLU A 1 103 ? 0.811 5.609 23.064 1.00 95.31 103 GLU A C 1
ATOM 808 O O . GLU A 1 103 ? -0.245 5.405 23.663 1.00 95.31 103 GLU A O 1
ATOM 813 N N . GLN A 1 104 ? 1.813 4.727 23.070 1.00 94.12 104 GLN A N 1
ATOM 814 C CA . GLN A 1 104 ? 1.814 3.548 23.934 1.00 94.12 104 GLN A CA 1
ATOM 815 C C . GLN A 1 104 ? 1.575 3.938 25.404 1.00 94.12 104 GLN A C 1
ATOM 817 O O . GLN A 1 104 ? 2.075 4.957 25.874 1.00 94.12 104 GLN A O 1
ATOM 822 N N . ASP A 1 105 ? 0.839 3.099 26.129 1.00 94.12 105 ASP A N 1
ATOM 823 C CA . ASP A 1 105 ? 0.472 3.252 27.540 1.00 94.12 105 ASP A CA 1
ATOM 824 C C . ASP A 1 105 ? -0.514 4.409 27.818 1.00 94.12 105 ASP A C 1
ATOM 826 O O . ASP A 1 105 ? -0.922 4.616 28.961 1.00 94.12 105 ASP A O 1
ATOM 830 N N . SER A 1 106 ? -0.965 5.127 26.782 1.00 94.69 106 SER A N 1
ATOM 831 C CA . SER A 1 106 ? -2.093 6.057 26.890 1.00 94.69 106 SER A CA 1
ATOM 832 C C . SER A 1 106 ? -3.429 5.312 27.022 1.00 94.69 106 SER A C 1
ATOM 834 O O . SER A 1 106 ? -3.532 4.118 26.733 1.00 94.69 106 SER A O 1
ATOM 836 N N . ALA A 1 107 ? -4.476 6.009 27.468 1.00 92.88 107 ALA A N 1
ATOM 837 C CA . ALA A 1 107 ? -5.792 5.407 27.669 1.00 92.88 107 ALA A CA 1
ATOM 838 C C . ALA A 1 107 ? -6.428 4.935 26.348 1.00 92.88 107 ALA A C 1
ATOM 840 O O . ALA A 1 107 ? -6.485 5.682 25.371 1.00 92.88 107 ALA A O 1
ATOM 841 N N . GLY A 1 108 ? -6.952 3.706 26.335 1.00 88.06 108 GLY A N 1
ATOM 842 C CA . GLY A 1 108 ? -7.744 3.178 25.225 1.00 88.06 108 GLY A CA 1
ATOM 843 C C . GLY A 1 108 ? -9.117 3.838 25.148 1.00 88.06 108 GLY A C 1
ATOM 844 O O . GLY A 1 108 ? -10.016 3.453 25.894 1.00 88.06 108 GLY A O 1
ATOM 845 N N . ASP A 1 109 ? -9.302 4.822 24.270 1.00 89.19 109 ASP A N 1
ATOM 846 C CA . ASP A 1 109 ? -10.539 5.613 24.179 1.00 89.19 109 ASP A CA 1
ATOM 847 C C . ASP A 1 109 ? -11.343 5.381 22.888 1.00 89.19 109 ASP A C 1
ATOM 849 O O . ASP A 1 109 ? -12.514 5.767 22.806 1.00 89.19 109 ASP A O 1
ATOM 853 N N . ALA A 1 110 ? -10.732 4.759 21.878 1.00 93.75 110 ALA A N 1
ATOM 854 C CA . ALA A 1 110 ? -11.333 4.629 20.562 1.00 93.75 110 ALA A CA 1
ATOM 855 C C . ALA A 1 110 ? -10.807 3.445 19.747 1.00 93.75 110 ALA A C 1
ATOM 857 O O . ALA A 1 110 ? -9.677 2.983 19.903 1.00 93.75 110 ALA A O 1
ATOM 858 N N . PHE A 1 111 ? -11.645 3.018 18.809 1.00 94.25 111 PHE A N 1
ATOM 859 C CA . PHE A 1 111 ? -11.306 2.100 17.735 1.00 94.25 111 PHE A CA 1
ATOM 860 C C . PHE A 1 111 ? -11.053 2.906 16.463 1.00 94.25 111 PHE A C 1
ATOM 862 O O . PHE A 1 111 ? -11.844 3.783 16.107 1.00 94.25 111 PHE A O 1
ATOM 869 N N . TYR A 1 112 ? -9.977 2.595 15.749 1.00 95.25 112 TYR A N 1
ATOM 870 C CA . TYR A 1 112 ? -9.636 3.243 14.490 1.00 95.25 112 TYR A CA 1
ATOM 871 C C . TYR A 1 112 ? -9.630 2.235 13.346 1.00 95.25 112 TYR A C 1
ATOM 873 O O . TYR A 1 112 ? -8.932 1.229 13.404 1.00 95.25 112 TYR A O 1
ATOM 881 N N . LEU A 1 113 ? -10.342 2.547 12.267 1.00 91.88 113 LEU A N 1
ATOM 882 C CA . LEU A 1 113 ? -10.301 1.817 11.002 1.00 91.88 113 LEU A CA 1
ATOM 883 C C . LEU A 1 113 ? -9.548 2.646 9.962 1.00 91.88 113 LEU A C 1
ATOM 885 O O . LEU A 1 113 ? -9.958 3.764 9.639 1.00 91.88 113 LEU A O 1
ATOM 889 N N . VAL A 1 114 ? -8.477 2.096 9.396 1.00 90.56 114 VAL A N 1
ATOM 890 C CA . VAL A 1 114 ? -7.724 2.737 8.319 1.00 90.56 114 VAL A CA 1
ATOM 891 C C . VAL A 1 114 ? -8.566 2.704 7.052 1.00 90.56 114 VAL A C 1
ATOM 893 O O . VAL A 1 114 ? -8.796 1.665 6.431 1.00 90.56 114 VAL A O 1
ATOM 896 N N . ARG A 1 115 ? -9.019 3.879 6.628 1.00 82.12 115 ARG A N 1
ATOM 897 C CA . ARG A 1 115 ? -9.634 4.073 5.310 1.00 82.12 115 ARG A CA 1
ATOM 898 C C . ARG A 1 115 ? -8.556 4.192 4.242 1.00 82.12 115 ARG A C 1
ATOM 900 O O . ARG A 1 115 ? -8.781 3.835 3.082 1.00 82.12 115 ARG A O 1
ATOM 907 N N . GLY A 1 116 ? -7.414 4.725 4.645 1.00 81.00 116 GLY A N 1
ATOM 908 C CA . GLY A 1 116 ? -6.422 5.205 3.733 1.00 81.00 116 GLY A CA 1
ATOM 909 C C . GLY A 1 116 ? -5.090 5.515 4.382 1.00 81.00 116 GLY A C 1
ATOM 910 O O . GLY A 1 116 ? -5.048 6.020 5.498 1.00 81.00 116 GLY A O 1
ATOM 911 N N . GLY A 1 117 ? -4.025 5.273 3.634 1.00 84.81 117 GLY A N 1
ATOM 912 C CA . GLY A 1 117 ? -2.665 5.525 4.052 1.00 84.81 117 GLY A CA 1
ATOM 913 C C . GLY A 1 117 ? -2.057 4.298 4.712 1.00 84.81 117 GLY A C 1
ATOM 914 O O . GLY A 1 117 ? -2.687 3.237 4.792 1.00 84.81 117 GLY A O 1
ATOM 915 N N . TYR A 1 118 ? -0.830 4.463 5.195 1.00 90.12 118 TYR A N 1
ATOM 916 C CA . TYR A 1 118 ? -0.122 3.450 5.963 1.00 90.12 118 TYR A CA 1
ATOM 917 C C . TYR A 1 118 ? 0.191 3.984 7.361 1.00 90.12 118 TYR A C 1
ATOM 919 O O . TYR A 1 118 ? 0.729 5.082 7.524 1.00 90.12 118 TYR A O 1
ATOM 927 N N . VAL A 1 119 ? -0.141 3.190 8.375 1.00 94.62 119 VAL A N 1
ATOM 928 C CA . VAL A 1 119 ? 0.113 3.495 9.786 1.00 94.62 119 VAL A CA 1
ATOM 929 C C . VAL A 1 119 ? 1.127 2.498 10.321 1.00 94.62 119 VAL A C 1
ATOM 931 O O . VAL A 1 119 ? 0.875 1.299 10.308 1.00 94.62 119 VAL A O 1
ATOM 934 N N . LYS A 1 120 ? 2.267 2.968 10.817 1.00 94.69 120 LYS A N 1
ATOM 935 C CA . LYS A 1 120 ? 3.233 2.129 11.530 1.00 94.69 120 LYS A CA 1
ATOM 936 C C . LYS A 1 120 ? 2.694 1.800 12.921 1.00 94.69 120 LYS A C 1
ATOM 938 O O . LYS A 1 120 ? 2.293 2.706 13.650 1.00 94.69 120 LYS A O 1
ATOM 943 N N . VAL A 1 121 ? 2.753 0.524 13.297 1.00 94.06 121 VAL A N 1
ATOM 944 C CA . VAL A 1 121 ? 2.486 0.034 14.655 1.00 94.06 121 VAL A CA 1
ATOM 945 C C . VAL A 1 121 ? 3.817 -0.315 15.298 1.00 94.06 121 VAL A C 1
ATOM 947 O O . VAL A 1 121 ? 4.579 -1.115 14.746 1.00 94.06 121 VAL A O 1
ATOM 950 N N . ALA A 1 122 ? 4.119 0.269 16.452 1.00 93.19 122 ALA A N 1
ATOM 951 C CA . ALA A 1 122 ? 5.403 0.059 17.109 1.00 93.19 122 ALA A CA 1
ATOM 952 C C . ALA A 1 122 ? 5.290 -0.069 18.626 1.00 93.19 122 ALA A C 1
ATOM 954 O O . ALA A 1 122 ? 4.343 0.424 19.237 1.00 93.19 122 ALA A O 1
ATOM 955 N N . VAL A 1 123 ? 6.283 -0.719 19.229 1.00 91.50 123 VAL A N 1
ATOM 956 C CA . VAL A 1 123 ? 6.481 -0.746 20.683 1.00 91.50 123 VAL A CA 1
ATOM 957 C C . VAL A 1 123 ? 7.747 -0.003 21.059 1.00 91.50 123 VAL A C 1
ATOM 959 O O . VAL A 1 123 ? 8.756 -0.074 20.354 1.00 91.50 123 VAL A O 1
ATOM 962 N N . ARG A 1 124 ? 7.719 0.654 22.212 1.00 89.06 124 ARG A N 1
ATOM 963 C CA . ARG A 1 124 ? 8.891 1.295 22.798 1.00 89.06 124 ARG A CA 1
ATOM 964 C C . ARG A 1 124 ? 9.912 0.225 23.204 1.00 89.06 124 ARG A C 1
ATOM 966 O O . ARG A 1 124 ? 9.603 -0.647 24.017 1.00 89.06 124 ARG A O 1
ATOM 973 N N . ALA A 1 125 ? 11.127 0.289 22.659 1.00 84.06 125 ALA A N 1
ATOM 974 C CA . ALA A 1 125 ? 12.209 -0.653 22.953 1.00 84.06 125 ALA A CA 1
ATOM 975 C C . ALA A 1 125 ? 13.530 0.095 23.216 1.00 84.06 125 ALA A C 1
ATOM 977 O O . ALA A 1 125 ? 14.339 0.331 22.318 1.00 84.06 125 ALA A O 1
ATOM 978 N N . GLY A 1 126 ? 13.762 0.483 24.474 1.00 81.12 126 GLY A N 1
ATOM 979 C CA . GLY A 1 126 ? 14.941 1.266 24.853 1.00 81.12 126 GLY A CA 1
ATOM 980 C C . GLY A 1 126 ? 14.885 2.686 24.282 1.00 81.12 126 GLY A C 1
ATOM 981 O O . GLY A 1 126 ? 13.975 3.440 24.613 1.00 81.12 126 GLY A O 1
ATOM 982 N N . SER A 1 127 ? 15.859 3.054 23.443 1.00 75.81 127 SER A N 1
ATOM 983 C CA . SER A 1 127 ? 15.974 4.398 22.851 1.00 75.81 127 SER A CA 1
ATOM 984 C C . SER A 1 127 ? 15.280 4.564 21.493 1.00 75.81 127 SER A C 1
ATOM 986 O O . SER A 1 127 ? 15.357 5.641 20.908 1.00 75.81 127 SER A O 1
ATOM 988 N N . SER A 1 128 ? 14.649 3.517 20.957 1.00 78.19 128 SER A N 1
ATOM 989 C CA . SER A 1 128 ? 13.985 3.547 19.648 1.00 78.19 128 SER A CA 1
ATOM 990 C C . SER A 1 128 ? 12.697 2.729 19.647 1.00 78.19 128 SER A C 1
ATOM 992 O O . SER A 1 128 ? 12.577 1.743 20.374 1.00 78.19 128 SER A O 1
ATOM 994 N N . ASP A 1 129 ? 11.759 3.101 18.781 1.00 86.75 129 ASP A N 1
ATOM 995 C CA . ASP A 1 129 ? 10.529 2.342 18.577 1.00 86.75 129 ASP A CA 1
ATOM 996 C C . ASP A 1 129 ? 10.756 1.167 17.622 1.00 86.75 129 ASP A C 1
ATOM 998 O O . ASP A 1 129 ? 11.199 1.341 16.483 1.00 86.75 129 ASP A O 1
ATOM 1002 N N . LEU A 1 130 ? 10.404 -0.033 18.077 1.00 88.31 130 LEU A N 1
ATOM 1003 C CA . LEU A 1 130 ? 10.482 -1.269 17.313 1.00 88.31 130 LEU A CA 1
ATOM 1004 C C . LEU A 1 130 ? 9.197 -1.460 16.502 1.00 88.31 130 LEU A C 1
ATOM 1006 O O . LEU A 1 130 ? 8.118 -1.617 17.076 1.00 88.31 130 LEU A O 1
ATOM 1010 N N . ALA A 1 131 ? 9.308 -1.456 15.173 1.00 89.00 131 ALA A N 1
ATOM 1011 C CA . ALA A 1 131 ? 8.180 -1.723 14.285 1.00 89.00 131 ALA A CA 1
ATOM 1012 C C . ALA A 1 131 ? 7.669 -3.163 14.467 1.00 89.00 131 ALA A C 1
ATOM 1014 O O . ALA A 1 131 ? 8.423 -4.117 14.292 1.00 89.00 131 ALA A O 1
ATOM 1015 N N . ILE A 1 132 ? 6.388 -3.309 14.806 1.00 87.62 132 ILE A N 1
ATOM 1016 C CA . ILE A 1 132 ? 5.712 -4.608 14.935 1.00 87.62 132 ILE A CA 1
ATOM 1017 C C . ILE A 1 132 ? 5.076 -5.001 13.606 1.00 87.62 132 ILE A C 1
ATOM 1019 O O . ILE A 1 132 ? 5.262 -6.109 13.118 1.00 87.62 132 ILE A O 1
ATOM 1023 N N . THR A 1 133 ? 4.307 -4.073 13.038 1.00 88.19 133 THR A N 1
ATOM 1024 C CA . THR A 1 133 ? 3.563 -4.238 11.787 1.00 88.19 133 THR A CA 1
ATOM 1025 C C . THR A 1 133 ? 3.212 -2.855 11.219 1.00 88.19 133 THR A C 1
ATOM 1027 O O . THR A 1 133 ? 3.586 -1.821 11.785 1.00 88.19 133 THR A O 1
ATOM 1030 N N . TYR A 1 134 ? 2.489 -2.811 10.107 1.00 91.19 134 TYR A N 1
ATOM 1031 C CA . TYR A 1 134 ? 1.801 -1.614 9.634 1.00 91.19 134 TYR A CA 1
ATOM 1032 C C . TYR A 1 134 ? 0.343 -1.933 9.310 1.00 91.19 134 TYR A C 1
ATOM 1034 O O . TYR A 1 134 ? -0.003 -3.069 9.005 1.00 91.19 134 TYR A O 1
ATOM 1042 N N . LEU A 1 135 ? -0.500 -0.909 9.350 1.00 91.50 135 LEU A N 1
ATOM 1043 C CA . LEU A 1 135 ? -1.908 -0.973 8.986 1.00 91.50 135 LEU A CA 1
ATOM 1044 C C . LEU A 1 135 ? -2.102 -0.229 7.669 1.00 91.50 135 LEU A C 1
ATOM 1046 O O . LEU A 1 135 ? -1.572 0.870 7.489 1.00 91.50 135 LEU A O 1
ATOM 1050 N N . ARG A 1 136 ? -2.869 -0.815 6.761 1.00 87.50 136 ARG A N 1
ATOM 1051 C CA . ARG A 1 136 ? -3.290 -0.245 5.477 1.00 87.50 136 ARG A CA 1
ATOM 1052 C C . ARG A 1 136 ? -4.813 -0.195 5.405 1.00 87.50 136 ARG A C 1
ATOM 1054 O O . ARG A 1 136 ? -5.508 -0.623 6.318 1.00 87.50 136 ARG A O 1
ATOM 1061 N N . LYS A 1 137 ? -5.353 0.302 4.290 1.00 84.38 137 LYS A N 1
ATOM 1062 C CA . LYS A 1 137 ? -6.803 0.329 4.041 1.00 84.38 137 LYS A CA 1
ATOM 1063 C C . LYS A 1 137 ? -7.475 -1.011 4.389 1.00 84.38 137 LYS A C 1
ATOM 1065 O O . LYS A 1 137 ? -7.128 -2.035 3.805 1.00 84.38 137 LYS A O 1
ATOM 1070 N N . GLY A 1 138 ? -8.492 -0.947 5.248 1.00 83.31 138 GLY A N 1
ATOM 1071 C CA . GLY A 1 138 ? -9.264 -2.094 5.732 1.00 83.31 138 GLY A CA 1
ATOM 1072 C C . GLY A 1 138 ? -8.776 -2.641 7.074 1.00 83.31 138 GLY A C 1
ATOM 1073 O O . GLY A 1 138 ? -9.571 -3.236 7.797 1.00 83.31 138 GLY A O 1
ATOM 1074 N N . ASP A 1 139 ? -7.521 -2.381 7.439 1.00 89.50 139 ASP A N 1
ATOM 1075 C CA . ASP A 1 139 ? -6.978 -2.757 8.739 1.00 89.50 139 ASP A CA 1
ATOM 1076 C C . ASP A 1 139 ? -7.448 -1.775 9.815 1.00 89.50 139 ASP A C 1
ATOM 1078 O O . ASP A 1 139 ? -7.782 -0.619 9.547 1.00 89.50 139 ASP A O 1
ATOM 1082 N N . TYR A 1 140 ? -7.444 -2.224 11.063 1.00 93.31 140 TYR A N 1
ATOM 1083 C CA . TYR A 1 140 ? -7.912 -1.447 12.206 1.00 93.31 140 TYR A CA 1
ATOM 1084 C C . TYR A 1 140 ? -6.946 -1.534 13.389 1.00 93.31 140 TYR A C 1
ATOM 1086 O O . TYR A 1 140 ? -5.967 -2.277 13.332 1.00 93.31 140 TYR A O 1
ATOM 1094 N N . ALA A 1 141 ? -7.199 -0.762 14.443 1.00 94.62 141 ALA A N 1
ATOM 1095 C CA . ALA A 1 141 ? -6.505 -0.825 15.726 1.00 94.62 141 ALA A CA 1
ATOM 1096 C C . ALA A 1 141 ? -7.379 -0.280 16.866 1.00 94.62 141 ALA A C 1
ATOM 1098 O O . ALA A 1 141 ? -8.315 0.486 16.639 1.00 94.62 141 ALA A O 1
ATOM 1099 N N . GLY A 1 142 ? -7.021 -0.635 18.098 1.00 93.62 142 GLY A N 1
ATOM 1100 C CA . GLY A 1 142 ? -7.683 -0.188 19.330 1.00 93.62 142 GLY A CA 1
ATOM 1101 C C . GLY A 1 142 ? -8.594 -1.237 19.945 1.00 93.62 142 GLY A C 1
ATOM 1102 O O . GLY A 1 142 ? -8.918 -1.149 21.124 1.00 93.62 142 GLY A O 1
ATOM 1103 N N . GLU A 1 143 ? -8.921 -2.295 19.207 1.00 92.50 143 GLU A N 1
ATOM 1104 C CA . GLU A 1 143 ? -9.777 -3.367 19.697 1.00 92.50 143 GLU A CA 1
ATOM 1105 C C . GLU A 1 143 ? -9.235 -4.049 20.949 1.00 92.50 143 GLU A C 1
ATOM 1107 O O . GLU A 1 143 ? -10.009 -4.430 21.816 1.00 92.50 143 GLU A O 1
ATOM 1112 N N . LEU A 1 144 ? -7.910 -4.173 21.060 1.00 91.69 144 LEU A N 1
ATOM 1113 C CA . LEU A 1 144 ? -7.272 -4.786 22.219 1.00 91.69 144 LEU A CA 1
ATOM 1114 C C . LEU A 1 144 ? -7.519 -3.956 23.475 1.00 91.69 144 LEU A C 1
ATOM 1116 O O . LEU A 1 144 ? -7.995 -4.488 24.471 1.00 91.69 144 LEU A O 1
ATOM 1120 N N . SER A 1 145 ? -7.239 -2.657 23.408 1.00 93.31 145 SER A N 1
ATOM 1121 C CA . SER A 1 145 ? -7.432 -1.742 24.533 1.00 93.31 145 SER A CA 1
ATOM 1122 C C . SER A 1 145 ? -8.902 -1.593 24.914 1.00 93.31 145 SER A C 1
ATOM 1124 O O . SER A 1 145 ? -9.226 -1.457 26.092 1.00 93.31 145 SER A O 1
ATOM 1126 N N . LEU A 1 146 ? -9.808 -1.650 23.934 1.00 93.25 146 LEU A N 1
ATOM 1127 C CA . LEU A 1 146 ? -11.241 -1.583 24.202 1.00 93.25 146 LEU A CA 1
ATOM 1128 C C . LEU A 1 146 ? -11.772 -2.870 24.844 1.00 93.25 146 LEU A C 1
ATOM 1130 O O . LEU A 1 146 ? -12.425 -2.781 25.879 1.00 93.25 146 LEU A O 1
ATOM 1134 N N . LEU A 1 147 ? -11.451 -4.044 24.287 1.00 91.38 147 LEU A N 1
ATOM 1135 C CA . LEU A 1 147 ? -11.934 -5.335 24.791 1.00 91.38 147 LEU A CA 1
ATOM 1136 C C . LEU A 1 147 ? -11.345 -5.736 26.144 1.00 91.38 147 LEU A C 1
ATOM 1138 O O . LEU A 1 147 ? -12.037 -6.360 26.944 1.00 91.38 147 LEU A O 1
ATOM 1142 N N . MET A 1 148 ? -10.063 -5.446 26.367 1.00 89.31 148 MET A N 1
ATOM 1143 C CA . MET A 1 148 ? -9.362 -5.827 27.597 1.00 89.31 148 MET A CA 1
ATOM 1144 C C . MET A 1 148 ? -9.509 -4.788 28.711 1.00 89.31 148 MET A C 1
ATOM 1146 O O . MET A 1 148 ? -9.124 -5.076 29.836 1.00 89.31 148 MET A O 1
ATOM 1150 N N . ASP A 1 149 ? -10.032 -3.600 28.389 1.00 91.00 149 ASP A N 1
ATOM 11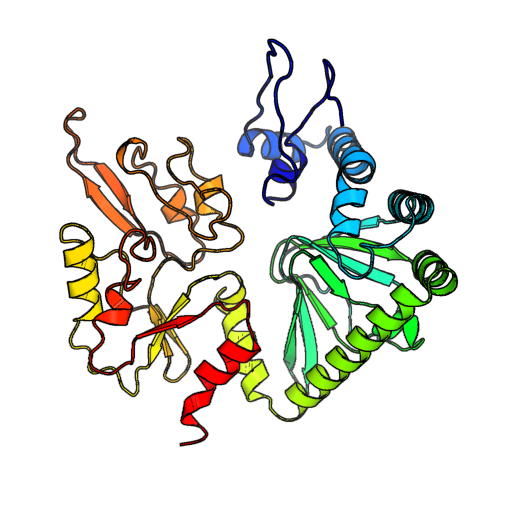51 C CA . ASP A 1 149 ? -10.011 -2.417 29.256 1.00 91.00 149 ASP A CA 1
ATOM 1152 C C . ASP A 1 149 ? -8.595 -2.064 29.755 1.00 91.00 149 ASP A C 1
ATOM 1154 O O . ASP A 1 149 ? -8.353 -1.781 30.924 1.00 91.00 149 ASP A O 1
ATOM 1158 N N . GLU A 1 150 ? -7.632 -2.103 28.831 1.00 91.19 150 GLU A N 1
ATOM 1159 C CA . GLU A 1 150 ? -6.207 -1.874 29.092 1.00 91.19 150 GLU A CA 1
ATOM 1160 C C . GLU A 1 150 ? -5.689 -0.655 28.302 1.00 91.19 150 GLU A C 1
ATOM 1162 O O . GLU A 1 150 ? -6.254 -0.301 27.258 1.00 91.19 150 GLU A O 1
ATOM 1167 N N . PRO A 1 151 ? -4.584 -0.014 28.733 1.00 93.94 151 PRO A N 1
ATOM 1168 C CA . PRO A 1 151 ? -3.912 1.024 27.955 1.00 93.94 151 PRO A CA 1
ATOM 1169 C C . PRO A 1 151 ? -3.491 0.552 26.557 1.00 93.94 151 PRO A C 1
ATOM 1171 O O . PRO A 1 151 ? -3.436 -0.644 26.258 1.00 93.94 151 PRO A O 1
ATOM 1174 N N . TRP A 1 152 ? -3.157 1.498 25.681 1.00 93.81 152 TRP A N 1
ATOM 1175 C CA . TRP A 1 152 ? -2.651 1.199 24.344 1.00 93.81 152 TRP A CA 1
ATOM 1176 C C . TRP A 1 152 ? -1.353 0.382 24.409 1.00 93.81 152 TRP A C 1
ATOM 1178 O O . TRP A 1 152 ? -0.326 0.892 24.852 1.00 93.81 152 TRP A O 1
ATOM 1188 N N . PRO A 1 153 ? -1.332 -0.870 23.918 1.00 91.19 153 PRO A N 1
ATOM 1189 C CA . PRO A 1 153 ? -0.131 -1.706 23.973 1.00 91.19 153 PRO A CA 1
ATOM 1190 C C . PRO A 1 153 ? 0.932 -1.313 22.936 1.00 91.19 153 PRO A C 1
ATOM 1192 O O . PRO A 1 153 ? 2.029 -1.877 22.951 1.00 91.19 153 PRO A O 1
ATOM 1195 N N . PHE A 1 154 ? 0.601 -0.385 22.030 1.00 93.06 154 PHE A N 1
ATOM 1196 C CA . PHE A 1 154 ? 1.418 0.059 20.903 1.00 93.06 154 PHE A CA 1
ATOM 1197 C C . PHE A 1 154 ? 1.280 1.568 20.692 1.00 93.06 154 PHE A C 1
ATOM 1199 O O . PHE A 1 154 ? 0.223 2.138 20.958 1.00 93.06 154 PHE A O 1
ATOM 1206 N N . SER A 1 155 ? 2.309 2.182 20.112 1.00 95.00 155 SER A N 1
ATOM 1207 C CA . SER A 1 155 ? 2.209 3.490 19.465 1.00 95.00 155 SER A CA 1
ATOM 1208 C C . SER A 1 155 ? 1.793 3.328 18.001 1.00 95.00 155 SER A C 1
ATOM 1210 O O . SER A 1 155 ? 2.201 2.372 17.329 1.00 95.00 155 SER A O 1
ATOM 1212 N N . LEU A 1 156 ? 1.025 4.293 17.491 1.00 96.75 156 LEU A N 1
ATOM 1213 C CA . LEU A 1 156 ? 0.625 4.378 16.085 1.00 96.75 156 LEU A CA 1
ATOM 1214 C C . LEU A 1 156 ? 1.189 5.655 15.458 1.00 96.75 156 LEU A C 1
ATOM 1216 O O . LEU A 1 156 ? 1.007 6.741 16.007 1.00 96.75 156 LEU A O 1
ATOM 1220 N N . PHE A 1 157 ? 1.818 5.538 14.290 1.00 96.31 157 PHE A N 1
ATOM 1221 C CA . PHE A 1 157 ? 2.403 6.670 13.565 1.00 96.31 157 PHE A CA 1
ATOM 1222 C C . PHE A 1 157 ? 1.941 6.696 12.113 1.00 96.31 157 PHE A C 1
ATOM 1224 O O . PHE A 1 157 ? 1.971 5.672 11.430 1.00 96.31 157 PHE A O 1
ATOM 1231 N N . ALA A 1 158 ? 1.562 7.865 11.611 1.00 94.81 158 ALA A N 1
ATOM 1232 C CA . ALA A 1 158 ? 1.251 8.052 10.202 1.00 94.81 158 ALA A CA 1
ATOM 1233 C C . ALA A 1 158 ? 2.550 8.023 9.374 1.00 94.81 158 ALA A C 1
ATOM 1235 O O . ALA A 1 158 ? 3.408 8.888 9.542 1.00 94.81 158 ALA A O 1
ATOM 1236 N N . LEU A 1 159 ? 2.718 7.040 8.482 1.00 90.94 159 LEU A N 1
ATOM 1237 C CA . LEU A 1 159 ? 3.873 6.995 7.566 1.00 90.94 159 LEU A CA 1
ATOM 1238 C C . LEU A 1 159 ? 3.692 7.945 6.378 1.00 90.94 159 LEU A C 1
ATOM 1240 O O . LEU A 1 159 ? 4.655 8.448 5.807 1.00 90.94 159 LEU A O 1
ATOM 1244 N N . GLU A 1 160 ? 2.440 8.213 6.031 1.00 86.56 160 GLU A N 1
ATOM 1245 C CA . GLU A 1 160 ? 2.044 9.143 4.986 1.00 86.56 160 GLU A CA 1
ATOM 1246 C C . GLU A 1 160 ? 0.762 9.878 5.393 1.00 86.56 160 GLU A C 1
ATOM 1248 O O . GLU A 1 160 ? 0.387 9.871 6.563 1.00 86.56 160 GLU A O 1
ATOM 1253 N N . HIS A 1 161 ? 0.083 10.527 4.446 1.00 84.44 161 HIS A N 1
ATOM 1254 C CA . HIS A 1 161 ? -1.230 11.092 4.731 1.00 84.44 161 HIS A CA 1
ATOM 1255 C C . HIS A 1 161 ? -2.234 9.960 4.979 1.00 84.44 161 HIS A C 1
ATOM 1257 O O . HIS A 1 161 ? -2.539 9.182 4.072 1.00 84.44 161 HIS A O 1
ATOM 1263 N N . VAL A 1 162 ? -2.739 9.881 6.205 1.00 88.19 162 VAL A N 1
ATOM 1264 C CA . VAL A 1 162 ? -3.611 8.802 6.670 1.00 88.19 162 VAL A CA 1
ATOM 1265 C C . VAL A 1 162 ? -5.012 9.345 6.910 1.00 88.19 162 VAL A C 1
ATOM 1267 O O . VAL A 1 162 ? -5.188 10.369 7.566 1.00 88.19 162 VAL A O 1
ATOM 1270 N N . GLU A 1 163 ? -6.016 8.622 6.423 1.00 86.56 163 GLU A N 1
ATOM 1271 C CA . GLU A 1 163 ? -7.423 8.855 6.746 1.00 86.56 163 GLU A CA 1
ATOM 1272 C C . GLU A 1 163 ? -7.957 7.660 7.537 1.00 86.56 163 GLU A C 1
ATOM 1274 O O . GLU A 1 163 ? -7.827 6.506 7.107 1.00 86.56 163 GLU A O 1
ATOM 1279 N N . MET A 1 164 ? -8.600 7.924 8.673 1.00 90.00 164 MET A N 1
ATOM 1280 C CA . MET A 1 164 ? -9.192 6.884 9.515 1.00 90.00 164 MET A CA 1
ATOM 1281 C C . MET A 1 164 ? -10.632 7.219 9.884 1.00 90.00 164 MET A C 1
ATOM 1283 O O . MET A 1 164 ? -11.039 8.380 9.954 1.00 90.00 164 MET A O 1
ATOM 1287 N N . VAL A 1 165 ? -11.397 6.165 10.132 1.00 89.56 165 VAL A N 1
ATOM 1288 C CA . VAL A 1 165 ? -12.694 6.230 10.795 1.00 89.56 165 VAL A CA 1
ATOM 1289 C C . VAL A 1 165 ? -12.450 5.942 12.274 1.00 89.56 165 VAL A C 1
ATOM 1291 O O . VAL A 1 165 ? -11.972 4.860 12.608 1.00 89.56 165 VAL A O 1
ATOM 1294 N N . LYS A 1 166 ? -12.748 6.903 13.145 1.00 93.81 166 LYS A N 1
ATOM 1295 C CA . LYS A 1 166 ? -12.677 6.774 14.602 1.00 93.81 166 LYS A CA 1
ATOM 1296 C C . LYS A 1 166 ? -14.069 6.438 15.143 1.00 93.81 166 LYS A C 1
ATOM 1298 O O . LYS A 1 166 ? -15.028 7.162 14.882 1.00 93.81 166 LYS A O 1
ATOM 1303 N N . ILE A 1 167 ? -14.174 5.344 15.886 1.00 92.50 167 ILE A N 1
ATOM 1304 C CA . ILE A 1 167 ? -15.378 4.907 16.602 1.00 92.50 167 ILE A CA 1
ATOM 1305 C C . ILE A 1 167 ? -15.087 5.065 18.095 1.00 92.50 167 ILE A C 1
ATOM 1307 O O . ILE A 1 167 ? -14.043 4.613 18.571 1.00 92.50 167 ILE A O 1
ATOM 1311 N N . SER A 1 168 ? -15.970 5.748 18.825 1.00 93.44 168 SER A N 1
ATOM 1312 C CA . SER A 1 168 ? -15.784 5.965 20.263 1.00 93.44 168 SER A CA 1
ATOM 1313 C C . SER A 1 168 ? -15.885 4.647 21.038 1.00 93.44 168 SER A C 1
ATOM 1315 O O . SER A 1 168 ? -16.537 3.710 20.576 1.00 93.44 168 SER A O 1
ATOM 1317 N N . ARG A 1 169 ? -15.289 4.575 22.235 1.00 93.19 169 ARG A N 1
ATOM 1318 C CA . ARG A 1 169 ? -15.476 3.430 23.143 1.00 93.19 169 ARG A CA 1
ATOM 1319 C C . ARG A 1 169 ? -16.954 3.086 23.350 1.00 93.19 169 ARG A C 1
ATOM 1321 O O . ARG A 1 169 ? -17.325 1.936 23.186 1.00 93.19 169 ARG A O 1
ATOM 1328 N N . ALA A 1 170 ? -17.797 4.082 23.627 1.00 91.19 170 ALA A N 1
ATOM 1329 C CA . ALA A 1 170 ? -19.222 3.860 23.875 1.00 91.19 170 ALA A CA 1
ATOM 1330 C C . ALA A 1 170 ? -19.941 3.221 22.673 1.00 91.19 170 ALA A C 1
ATOM 1332 O O . ALA A 1 170 ? -20.713 2.280 22.844 1.00 91.19 170 ALA A O 1
ATOM 1333 N N . ASP A 1 171 ? -19.661 3.702 21.457 1.00 90.50 171 ASP A N 1
ATOM 1334 C CA . ASP A 1 171 ? -20.235 3.125 20.237 1.00 90.50 171 ASP A CA 1
ATOM 1335 C C . ASP A 1 171 ? -19.698 1.711 19.975 1.00 90.50 171 ASP A C 1
ATOM 1337 O O . ASP A 1 171 ? -20.443 0.825 19.561 1.00 90.50 171 ASP A O 1
ATOM 1341 N N . PHE A 1 172 ? -18.404 1.485 20.213 1.00 90.81 172 PHE A N 1
ATOM 1342 C CA . PHE A 1 172 ? -17.777 0.177 20.038 1.00 90.81 172 PHE A CA 1
ATOM 1343 C C . PHE A 1 172 ? -18.341 -0.858 21.016 1.00 90.81 172 PHE A C 1
ATOM 1345 O O . PHE A 1 172 ? -18.704 -1.958 20.600 1.00 90.81 172 PHE A O 1
ATOM 1352 N N . ASP A 1 173 ? -18.469 -0.493 22.291 1.00 89.88 173 ASP A N 1
ATOM 1353 C CA . ASP A 1 173 ? -19.011 -1.359 23.336 1.00 89.88 173 ASP A CA 1
ATOM 1354 C C . ASP A 1 173 ? -20.452 -1.767 23.012 1.00 89.88 173 ASP A C 1
ATOM 1356 O O . ASP A 1 173 ? -20.814 -2.929 23.191 1.00 89.88 173 ASP A O 1
ATOM 1360 N N . GLN A 1 174 ? -21.255 -0.854 22.451 1.00 87.44 174 GLN A N 1
ATOM 1361 C CA . GLN A 1 174 ? -22.603 -1.171 21.979 1.00 87.44 174 GLN A CA 1
ATOM 1362 C C . GLN A 1 174 ? -22.584 -2.228 20.862 1.00 87.44 174 GLN A C 1
ATOM 1364 O O . GLN A 1 174 ? -23.321 -3.210 20.927 1.00 87.44 174 GLN A O 1
ATOM 1369 N N . VAL A 1 175 ? -21.704 -2.079 19.867 1.00 85.81 175 VAL A N 1
ATOM 1370 C CA . VAL A 1 175 ? -21.571 -3.062 18.776 1.00 85.81 175 VAL A CA 1
ATOM 1371 C C . VAL A 1 175 ? -21.165 -4.438 19.308 1.00 85.81 175 VAL A C 1
ATOM 1373 O O . VAL A 1 175 ? -21.729 -5.450 18.893 1.00 85.81 175 VAL A O 1
ATOM 1376 N N . VAL A 1 176 ? -20.200 -4.486 20.230 1.00 87.38 176 VAL A N 1
ATOM 1377 C CA . VAL A 1 176 ? -19.691 -5.740 20.810 1.00 87.38 176 VAL A CA 1
ATOM 1378 C C . VAL A 1 176 ? -20.697 -6.388 21.762 1.00 87.38 176 VAL A C 1
ATOM 1380 O O . VAL A 1 176 ? -20.726 -7.616 21.874 1.00 87.38 176 VAL A O 1
ATOM 1383 N N . ALA A 1 177 ? -21.514 -5.605 22.466 1.00 85.94 177 ALA A N 1
ATOM 1384 C CA . ALA A 1 177 ? -22.571 -6.121 23.333 1.00 85.94 177 ALA A CA 1
ATOM 1385 C C . ALA A 1 177 ? -23.674 -6.820 22.527 1.00 85.94 177 ALA A C 1
ATOM 1387 O O . ALA A 1 177 ? -24.155 -7.872 22.945 1.00 85.94 177 ALA A O 1
ATOM 1388 N N . ASP A 1 178 ? -24.011 -6.273 21.359 1.00 82.56 178 ASP A N 1
ATOM 1389 C CA . ASP A 1 178 ? -25.122 -6.755 20.542 1.00 82.56 178 ASP A CA 1
ATOM 1390 C C . ASP A 1 178 ? -24.743 -7.955 19.641 1.00 82.56 178 ASP A C 1
ATOM 1392 O O . ASP A 1 178 ? -25.639 -8.600 19.099 1.00 82.56 178 ASP A O 1
ATOM 1396 N N . HIS A 1 179 ? -23.445 -8.241 19.422 1.00 81.75 179 HIS A N 1
ATOM 1397 C CA . HIS A 1 179 ? -22.975 -9.208 18.407 1.00 81.75 179 HIS A CA 1
ATOM 1398 C C . HIS A 1 179 ? -21.826 -10.113 18.885 1.00 81.75 179 HIS A C 1
ATOM 1400 O O . HIS A 1 179 ? -20.647 -9.761 18.780 1.00 81.75 179 HIS A O 1
ATOM 1406 N N . ASP A 1 180 ? -22.146 -11.343 19.292 1.00 83.25 180 ASP A N 1
ATOM 1407 C CA . ASP A 1 180 ? -21.133 -12.321 19.719 1.00 83.25 180 ASP A CA 1
ATOM 1408 C C . ASP A 1 180 ? -20.138 -12.684 18.598 1.00 83.25 180 ASP A C 1
ATOM 1410 O O . ASP A 1 180 ? -18.941 -12.793 18.854 1.00 83.25 180 ASP A O 1
ATOM 1414 N N . THR A 1 181 ? -20.582 -12.759 17.335 1.00 82.75 181 THR A N 1
ATOM 1415 C CA . THR A 1 181 ? -19.694 -13.010 16.182 1.00 82.75 181 THR A CA 1
ATOM 1416 C C . THR A 1 181 ? -18.587 -11.961 16.062 1.00 82.75 181 THR A C 1
ATOM 1418 O O . THR A 1 181 ? -17.429 -12.290 15.803 1.00 82.75 181 THR A O 1
ATOM 1421 N N . VAL A 1 182 ? -18.926 -10.685 16.279 1.00 84.25 182 VAL A N 1
ATOM 1422 C CA . VAL A 1 182 ? -17.957 -9.581 16.254 1.00 84.25 182 VAL A CA 1
ATOM 1423 C C . VAL A 1 182 ? -16.972 -9.746 17.402 1.00 84.25 182 VAL A C 1
ATOM 1425 O O . VAL A 1 182 ? -15.765 -9.658 17.184 1.00 84.25 182 VAL A O 1
ATOM 1428 N N . ARG A 1 183 ? -17.462 -10.057 18.607 1.00 86.56 183 ARG A N 1
ATOM 1429 C CA . ARG A 1 183 ? -16.612 -10.312 19.776 1.00 86.56 183 ARG A CA 1
ATOM 1430 C C . ARG A 1 183 ? -15.599 -11.431 19.509 1.00 86.56 183 ARG A C 1
ATOM 1432 O O . ARG A 1 183 ? -14.421 -11.262 19.822 1.00 86.56 183 ARG A O 1
ATOM 1439 N N . ASP A 1 184 ? -16.019 -12.530 18.888 1.00 86.69 184 ASP A N 1
ATOM 1440 C CA . ASP A 1 184 ? -15.144 -13.661 18.558 1.00 86.69 184 ASP A CA 1
ATOM 1441 C C . ASP A 1 184 ? -14.056 -13.293 17.537 1.00 86.69 184 ASP A C 1
ATOM 1443 O O . ASP A 1 184 ? -12.886 -13.659 17.706 1.00 86.69 184 ASP A O 1
ATOM 1447 N N . LEU A 1 185 ? -14.411 -12.545 16.486 1.00 87.00 185 LEU A N 1
ATOM 1448 C CA . LEU A 1 185 ? -13.447 -12.050 15.495 1.00 87.00 185 LEU A CA 1
ATOM 1449 C C . LEU A 1 185 ? -12.421 -11.107 16.132 1.00 87.00 185 LEU A C 1
ATOM 1451 O O . LEU A 1 185 ? -11.220 -11.227 15.873 1.00 87.00 185 LEU A O 1
ATOM 1455 N N . LEU A 1 186 ? -12.871 -10.212 17.011 1.00 89.06 186 LEU A N 1
ATOM 1456 C CA . LEU A 1 186 ? -11.984 -9.311 17.738 1.00 89.06 186 LEU A CA 1
ATOM 1457 C C . LEU A 1 186 ? -11.033 -10.068 18.665 1.00 89.06 186 LEU A C 1
ATOM 1459 O O . LEU A 1 186 ? -9.841 -9.769 18.674 1.00 89.06 186 LEU A O 1
ATOM 1463 N N . TRP A 1 187 ? -11.509 -11.083 19.392 1.00 89.81 187 TRP A N 1
ATOM 1464 C CA . TRP A 1 187 ? -10.643 -11.913 20.233 1.00 89.81 187 TRP A CA 1
ATOM 1465 C C . TRP A 1 187 ? -9.540 -12.602 19.432 1.00 89.81 187 TRP A C 1
ATOM 1467 O O . TRP A 1 187 ? -8.386 -12.634 19.870 1.00 89.81 187 TRP A O 1
ATOM 1477 N N . ARG A 1 188 ? -9.857 -13.108 18.233 1.00 88.12 188 ARG A N 1
ATOM 1478 C CA . ARG A 1 188 ? -8.840 -13.656 17.320 1.00 88.12 188 ARG A CA 1
ATOM 1479 C C . ARG A 1 188 ? -7.810 -12.593 16.938 1.00 88.12 188 ARG A C 1
ATOM 1481 O O . ARG A 1 188 ? -6.615 -12.876 17.018 1.00 88.12 188 ARG A O 1
ATOM 1488 N N . SER A 1 189 ? -8.249 -11.377 16.598 1.00 87.56 189 SER A N 1
ATOM 1489 C CA . SER A 1 189 ? -7.350 -10.246 16.309 1.00 87.56 189 SER A CA 1
ATOM 1490 C C . SER A 1 189 ? -6.431 -9.923 17.493 1.00 87.56 189 SER A C 1
ATOM 1492 O O . SER A 1 189 ? -5.213 -9.836 17.329 1.00 87.56 189 SER A O 1
ATOM 1494 N N . VAL A 1 190 ? -6.984 -9.833 18.708 1.00 90.19 190 VAL A N 1
ATOM 1495 C CA . VAL A 1 190 ? -6.230 -9.551 19.942 1.00 90.19 190 VAL A CA 1
ATOM 1496 C C . VAL A 1 190 ? -5.126 -10.581 20.171 1.00 90.19 190 VAL A C 1
ATOM 1498 O O . VAL A 1 190 ? -3.970 -10.215 20.404 1.00 90.19 190 VAL A O 1
ATOM 1501 N N . VAL A 1 191 ? -5.455 -11.871 20.064 1.00 90.62 191 VAL A N 1
ATOM 1502 C CA . VAL A 1 191 ? -4.477 -12.955 20.231 1.00 90.62 191 VAL A CA 1
ATOM 1503 C C . VAL A 1 191 ? -3.363 -12.854 19.188 1.00 90.62 191 VAL A C 1
ATOM 1505 O O . VAL A 1 191 ? -2.190 -13.013 19.537 1.00 90.62 191 VAL A O 1
ATOM 1508 N N . THR A 1 192 ? -3.700 -12.569 17.929 1.00 87.31 192 THR A N 1
ATOM 1509 C CA . THR A 1 192 ? -2.712 -12.379 16.857 1.00 87.31 192 THR A CA 1
ATOM 1510 C C . THR A 1 192 ? -1.769 -11.217 17.169 1.00 87.31 192 THR A C 1
ATOM 1512 O O . THR A 1 192 ? -0.554 -11.421 17.196 1.00 87.31 192 THR A O 1
ATOM 1515 N N . ARG A 1 193 ? -2.288 -10.037 17.533 1.00 87.62 193 ARG A N 1
ATOM 1516 C CA . ARG A 1 193 ? -1.444 -8.869 17.851 1.00 87.62 193 ARG A CA 1
ATOM 1517 C C . ARG A 1 193 ? -0.523 -9.088 19.042 1.00 87.62 193 ARG A C 1
ATOM 1519 O O . ARG A 1 193 ? 0.625 -8.646 19.029 1.00 87.62 193 ARG A O 1
ATOM 1526 N N . LEU A 1 194 ? -0.996 -9.767 20.086 1.00 87.75 194 LEU A N 1
ATOM 1527 C CA . LEU A 1 194 ? -0.157 -10.089 21.244 1.00 87.75 194 LEU A CA 1
ATOM 1528 C C . LEU A 1 194 ? 0.973 -11.060 20.873 1.00 87.75 194 LEU A C 1
ATOM 1530 O O . LEU A 1 194 ? 2.102 -10.898 21.346 1.00 87.75 194 LEU A O 1
ATOM 1534 N N . LYS A 1 195 ? 0.703 -12.039 19.998 1.00 87.19 195 LYS A N 1
ATOM 1535 C CA . LYS A 1 195 ? 1.739 -12.938 19.465 1.00 87.19 195 LYS A CA 1
ATOM 1536 C C . LYS A 1 195 ? 2.777 -12.175 18.647 1.00 87.19 195 LYS A C 1
ATOM 1538 O O . LYS A 1 195 ? 3.968 -12.377 18.884 1.00 87.19 195 LYS A O 1
ATOM 1543 N N . GLU A 1 196 ? 2.345 -11.288 17.752 1.00 82.56 196 GLU A N 1
ATOM 1544 C CA . GLU A 1 196 ? 3.225 -10.433 16.940 1.00 82.56 196 GLU A CA 1
ATOM 1545 C C . GLU A 1 196 ? 4.101 -9.535 17.819 1.00 82.56 196 GLU A C 1
ATOM 1547 O O . GLU A 1 196 ? 5.323 -9.519 17.664 1.00 82.56 196 GLU A O 1
ATOM 1552 N N . ARG A 1 197 ? 3.504 -8.874 18.822 1.00 84.94 197 ARG A N 1
ATOM 1553 C CA . ARG A 1 197 ? 4.227 -8.083 19.831 1.00 84.94 197 ARG A CA 1
ATOM 1554 C C . ARG A 1 197 ? 5.330 -8.896 20.497 1.00 84.94 197 ARG A C 1
ATOM 1556 O O . ARG A 1 197 ? 6.479 -8.463 20.562 1.00 84.94 197 ARG A O 1
ATOM 1563 N N . GLY A 1 198 ? 4.981 -10.078 21.003 1.00 85.19 198 GLY A N 1
ATOM 1564 C CA . GLY A 1 198 ? 5.931 -10.962 21.670 1.00 85.19 198 GLY A CA 1
ATOM 1565 C C . GLY A 1 198 ? 7.027 -11.468 20.730 1.00 85.19 198 GLY A C 1
ATOM 1566 O O . GLY A 1 198 ? 8.177 -11.585 21.147 1.00 85.19 198 GLY A O 1
ATOM 1567 N N . ALA A 1 199 ? 6.695 -11.766 19.472 1.00 80.00 199 ALA A N 1
ATOM 1568 C CA . ALA A 1 199 ? 7.655 -12.219 18.470 1.00 80.00 199 ALA A CA 1
ATOM 1569 C C . ALA A 1 199 ? 8.670 -11.125 18.114 1.00 80.00 199 ALA A C 1
ATOM 1571 O O . ALA A 1 199 ? 9.870 -11.396 18.139 1.00 80.00 199 ALA A O 1
ATOM 1572 N N . ALA A 1 200 ? 8.214 -9.895 17.877 1.00 76.81 200 ALA A N 1
ATOM 1573 C CA . ALA A 1 200 ? 9.091 -8.769 17.568 1.00 76.81 200 ALA A CA 1
ATOM 1574 C C . ALA A 1 200 ? 10.058 -8.460 18.721 1.00 76.81 200 ALA A C 1
ATOM 1576 O O . ALA A 1 200 ? 11.252 -8.281 18.494 1.00 76.81 200 ALA A O 1
ATOM 1577 N N . LEU A 1 201 ? 9.570 -8.480 19.968 1.00 80.50 201 LEU A N 1
ATOM 1578 C CA . LEU A 1 201 ? 10.414 -8.282 21.152 1.00 80.50 201 LEU A CA 1
ATOM 1579 C C . LEU A 1 201 ? 11.477 -9.383 21.315 1.00 80.50 201 LEU A C 1
ATOM 1581 O O . LEU A 1 201 ? 12.567 -9.105 21.808 1.00 80.50 201 LEU A O 1
ATOM 1585 N N . ARG A 1 202 ? 11.181 -10.624 20.901 1.00 80.81 202 ARG A N 1
ATOM 1586 C CA . ARG A 1 202 ? 12.141 -11.744 20.940 1.00 80.81 202 ARG A CA 1
ATOM 1587 C C . ARG A 1 202 ? 13.121 -11.744 19.768 1.00 80.81 202 ARG A C 1
ATOM 1589 O O . ARG A 1 202 ? 14.253 -12.179 19.948 1.00 80.81 202 ARG A O 1
ATOM 1596 N N . ASN A 1 203 ? 12.69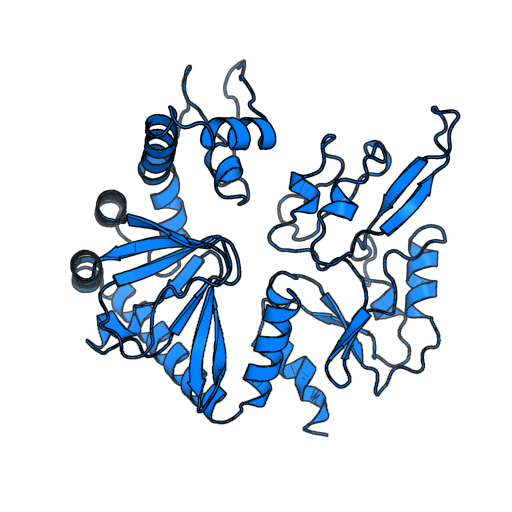8 -11.297 18.586 1.00 74.19 203 ASN A N 1
ATOM 1597 C CA . ASN A 1 203 ? 13.526 -11.261 17.383 1.00 74.19 203 ASN A CA 1
ATOM 1598 C C . ASN A 1 203 ? 13.502 -9.868 16.720 1.00 74.19 203 ASN A C 1
ATOM 1600 O O . ASN A 1 203 ? 12.769 -9.655 15.745 1.00 74.19 203 ASN A O 1
ATOM 1604 N N . PRO A 1 204 ? 14.354 -8.935 17.187 1.00 74.00 204 PRO A N 1
ATOM 1605 C CA . PRO A 1 204 ? 14.421 -7.574 16.659 1.00 74.00 204 PRO A CA 1
ATOM 1606 C C . PRO A 1 204 ? 14.806 -7.483 15.175 1.00 74.00 204 PRO A C 1
ATOM 1608 O O . PRO A 1 204 ? 14.589 -6.442 14.560 1.00 74.00 204 PRO A O 1
ATOM 1611 N N . LEU A 1 205 ? 15.379 -8.535 14.575 1.00 72.25 205 LEU A N 1
ATOM 1612 C CA . LEU A 1 205 ? 15.790 -8.522 13.164 1.00 72.25 205 LEU A CA 1
ATOM 1613 C C . LEU A 1 205 ? 14.586 -8.434 12.224 1.00 72.25 205 LEU A C 1
ATOM 1615 O O . LEU A 1 205 ? 14.619 -7.674 11.259 1.00 72.25 205 LEU A O 1
ATOM 1619 N N . SER A 1 206 ? 13.504 -9.151 12.535 1.00 72.88 206 SER A N 1
ATOM 1620 C CA . SER A 1 206 ? 12.246 -9.078 11.775 1.00 72.88 206 SER A CA 1
ATOM 1621 C C . SER A 1 206 ? 11.695 -7.646 11.732 1.00 72.88 206 SER A C 1
ATOM 1623 O O . SER A 1 206 ? 11.364 -7.120 10.670 1.00 72.88 206 SER A O 1
ATOM 1625 N N . ALA A 1 207 ? 11.729 -6.965 12.876 1.00 79.44 207 ALA A N 1
ATOM 1626 C CA . ALA A 1 207 ? 11.344 -5.569 12.997 1.00 79.44 207 ALA A CA 1
ATOM 1627 C C . ALA A 1 207 ? 12.286 -4.614 12.242 1.00 79.44 207 ALA A C 1
ATOM 1629 O O . ALA A 1 207 ? 11.826 -3.606 11.716 1.00 79.44 207 ALA A O 1
ATOM 1630 N N . GLN A 1 208 ? 13.586 -4.921 12.133 1.00 81.19 208 GLN A N 1
ATOM 1631 C CA . GLN A 1 208 ? 14.518 -4.133 11.312 1.00 81.19 208 GLN A CA 1
ATOM 1632 C C . GLN A 1 208 ? 14.207 -4.246 9.815 1.00 81.19 208 GLN A C 1
ATOM 1634 O O . GLN A 1 208 ? 14.247 -3.234 9.117 1.00 81.19 208 GLN A O 1
ATOM 1639 N N . TYR A 1 209 ? 13.882 -5.444 9.314 1.00 81.12 209 TYR A N 1
ATOM 1640 C CA . TYR A 1 209 ? 13.456 -5.622 7.920 1.00 81.12 209 TYR A CA 1
ATOM 1641 C C . TYR A 1 209 ? 12.169 -4.854 7.629 1.00 81.12 209 TYR A C 1
ATOM 1643 O O . TYR A 1 209 ? 12.068 -4.173 6.608 1.00 81.12 209 TYR A O 1
ATOM 1651 N N . LEU A 1 210 ? 11.211 -4.920 8.552 1.00 83.50 210 LEU A N 1
ATOM 1652 C CA . LEU A 1 210 ? 9.968 -4.174 8.456 1.00 83.50 210 LEU A CA 1
ATOM 1653 C C . LEU A 1 210 ? 10.204 -2.659 8.473 1.00 83.50 210 LEU A C 1
ATOM 1655 O O . LEU A 1 210 ? 9.656 -1.943 7.638 1.00 83.50 210 LEU A O 1
ATOM 1659 N N . GLN A 1 211 ? 11.047 -2.176 9.386 1.00 84.38 211 GLN A N 1
ATOM 1660 C CA . GLN A 1 211 ? 11.411 -0.765 9.472 1.00 84.38 211 GLN A CA 1
ATOM 1661 C C . GLN A 1 211 ? 12.068 -0.287 8.174 1.00 84.38 211 GLN A C 1
ATOM 1663 O O . GLN A 1 211 ? 11.648 0.720 7.614 1.00 84.38 211 GLN A O 1
ATOM 1668 N N . MET A 1 212 ? 13.023 -1.050 7.637 1.00 84.25 212 MET A N 1
ATOM 1669 C CA . MET A 1 212 ? 13.630 -0.754 6.339 1.00 84.25 212 MET A CA 1
ATOM 1670 C C . MET A 1 212 ? 12.583 -0.694 5.227 1.00 84.25 212 MET A C 1
ATOM 1672 O O . MET A 1 212 ? 12.612 0.233 4.417 1.00 84.25 212 MET A O 1
ATOM 1676 N N . ALA A 1 213 ? 11.646 -1.644 5.188 1.00 85.88 213 ALA A N 1
ATOM 1677 C CA . ALA A 1 213 ? 10.600 -1.661 4.175 1.00 85.88 213 ALA A CA 1
ATOM 1678 C C . ALA A 1 213 ? 9.693 -0.424 4.257 1.00 85.88 213 ALA A C 1
ATOM 1680 O O . ALA A 1 213 ? 9.253 0.077 3.221 1.00 85.88 213 ALA A O 1
ATOM 1681 N N . MET A 1 214 ? 9.421 0.077 5.466 1.00 87.06 214 MET A N 1
ATOM 1682 C CA . MET A 1 214 ? 8.689 1.329 5.674 1.00 87.06 214 MET A CA 1
ATOM 1683 C C . MET A 1 214 ? 9.508 2.528 5.181 1.00 87.06 214 MET A C 1
ATOM 1685 O O . MET A 1 214 ? 9.013 3.304 4.368 1.00 87.06 214 MET A O 1
ATOM 1689 N N . ASP A 1 215 ? 10.770 2.640 5.602 1.00 83.44 215 ASP A N 1
ATOM 1690 C CA . ASP A 1 215 ? 11.637 3.791 5.301 1.00 83.44 215 ASP A CA 1
ATOM 1691 C C . ASP A 1 215 ? 11.954 3.924 3.805 1.00 83.44 215 ASP A C 1
ATOM 1693 O O . ASP A 1 215 ? 12.121 5.022 3.279 1.00 83.44 215 ASP A O 1
ATOM 1697 N N . THR A 1 216 ? 12.028 2.794 3.104 1.00 79.56 216 THR A N 1
ATOM 1698 C CA . THR A 1 216 ? 12.316 2.729 1.662 1.00 79.56 216 THR A CA 1
ATOM 1699 C C . THR A 1 216 ? 11.054 2.672 0.795 1.00 79.56 216 THR A C 1
ATOM 1701 O O . THR A 1 216 ? 11.151 2.585 -0.431 1.00 79.56 216 THR A O 1
ATOM 1704 N N . GLY A 1 217 ? 9.864 2.703 1.411 1.00 83.31 217 GLY A N 1
ATOM 1705 C CA . GLY A 1 217 ? 8.579 2.657 0.711 1.00 83.31 217 GLY A CA 1
ATOM 1706 C C . GLY A 1 217 ? 8.232 1.311 0.074 1.00 83.31 217 GLY A C 1
ATOM 1707 O O . GLY A 1 217 ? 7.281 1.215 -0.709 1.00 83.31 217 GLY A O 1
ATOM 1708 N N . LEU A 1 218 ? 8.971 0.249 0.395 1.00 87.75 218 LEU A N 1
ATOM 1709 C CA . LEU A 1 218 ? 8.709 -1.093 -0.121 1.00 87.75 218 LEU A CA 1
ATOM 1710 C C . LEU A 1 218 ? 7.335 -1.608 0.290 1.00 87.75 218 LEU A C 1
ATOM 1712 O O . LEU A 1 218 ? 6.714 -2.299 -0.506 1.00 87.75 218 LEU A O 1
ATOM 1716 N N . ILE A 1 219 ? 6.816 -1.202 1.455 1.00 86.44 219 ILE A N 1
ATOM 1717 C CA . ILE A 1 219 ? 5.461 -1.545 1.937 1.00 86.44 219 ILE A CA 1
ATOM 1718 C C . ILE A 1 219 ? 4.336 -1.200 0.944 1.00 86.44 219 ILE A C 1
ATOM 1720 O O . ILE A 1 219 ? 3.243 -1.769 1.007 1.00 86.44 219 ILE A O 1
ATOM 1724 N N . HIS A 1 220 ? 4.586 -0.287 0.001 1.00 84.62 220 HIS A N 1
ATOM 1725 C CA . HIS A 1 220 ? 3.625 0.064 -1.042 1.00 84.62 220 HIS A CA 1
ATOM 1726 C C . HIS A 1 220 ? 3.624 -0.928 -2.211 1.00 84.62 220 HIS A C 1
ATOM 1728 O O . HIS A 1 220 ? 2.677 -0.932 -3.002 1.00 84.62 220 HIS A O 1
ATOM 1734 N N . GLY A 1 221 ? 4.690 -1.713 -2.364 1.00 87.50 221 GLY A N 1
ATOM 1735 C CA . GLY A 1 221 ? 4.963 -2.550 -3.521 1.00 87.50 221 GLY A CA 1
ATOM 1736 C C . GLY A 1 221 ? 4.259 -3.901 -3.500 1.00 87.50 221 GLY A C 1
ATOM 1737 O O . GLY A 1 221 ? 4.443 -4.706 -2.591 1.00 87.50 221 GLY A O 1
ATOM 1738 N N . GLU A 1 222 ? 3.514 -4.172 -4.569 1.00 86.75 222 GLU A N 1
ATOM 1739 C CA . GLU A 1 222 ? 2.891 -5.475 -4.838 1.00 86.75 222 GLU A CA 1
ATOM 1740 C C . GLU A 1 222 ? 3.855 -6.453 -5.509 1.00 86.75 222 GLU A C 1
ATOM 1742 O O . GLU A 1 222 ? 3.674 -7.666 -5.468 1.00 86.75 222 GLU A O 1
ATOM 1747 N N . SER A 1 223 ? 4.872 -5.919 -6.184 1.00 89.56 223 SER A N 1
ATOM 1748 C CA . SER A 1 223 ? 5.880 -6.713 -6.866 1.00 89.56 223 SER A CA 1
ATOM 1749 C C . SER A 1 223 ? 7.190 -5.944 -6.893 1.00 89.56 223 SER A C 1
ATOM 1751 O O . SER A 1 223 ? 7.478 -5.185 -7.824 1.00 89.56 223 SER A O 1
ATOM 1753 N N . VAL A 1 224 ? 7.985 -6.134 -5.849 1.00 91.88 224 VAL A N 1
ATOM 1754 C CA . VAL A 1 224 ? 9.312 -5.537 -5.700 1.00 91.88 224 VAL A CA 1
ATOM 1755 C C . VAL A 1 224 ? 10.348 -6.541 -6.178 1.00 91.88 224 VAL A C 1
ATOM 1757 O O . VAL A 1 224 ? 10.347 -7.685 -5.733 1.00 91.88 224 VAL A O 1
ATOM 1760 N N . LEU A 1 225 ? 11.222 -6.119 -7.092 1.00 93.75 225 LEU A N 1
ATOM 1761 C CA . LEU A 1 225 ? 12.377 -6.914 -7.500 1.00 93.75 225 LEU A CA 1
ATOM 1762 C C . LEU A 1 225 ? 13.450 -6.820 -6.412 1.00 93.75 225 LEU A C 1
ATOM 1764 O O . LEU A 1 225 ? 13.827 -5.721 -6.018 1.00 93.75 225 LEU A O 1
ATOM 1768 N N . LEU A 1 226 ? 13.956 -7.963 -5.970 1.00 93.50 226 LEU A N 1
ATOM 1769 C CA . LEU A 1 226 ? 15.109 -8.077 -5.089 1.00 93.50 226 LEU A CA 1
ATOM 1770 C C . LEU A 1 226 ? 16.186 -8.909 -5.776 1.00 93.50 226 LEU A C 1
ATOM 1772 O O . LEU A 1 226 ? 15.879 -9.864 -6.491 1.00 93.50 226 LEU A O 1
ATOM 1776 N N . ILE A 1 227 ? 17.443 -8.540 -5.556 1.00 94.81 227 ILE A N 1
ATOM 1777 C CA . ILE A 1 227 ? 18.613 -9.298 -5.993 1.00 94.81 227 ILE A CA 1
ATOM 1778 C C . ILE A 1 227 ? 19.468 -9.597 -4.768 1.00 94.81 227 ILE A C 1
ATOM 1780 O O . ILE A 1 227 ? 19.985 -8.673 -4.141 1.00 94.81 227 ILE A O 1
ATOM 1784 N N . ASP A 1 228 ? 19.638 -10.875 -4.461 1.00 94.06 228 ASP A N 1
ATOM 1785 C CA . ASP A 1 228 ? 20.580 -11.344 -3.453 1.00 94.06 228 ASP A CA 1
ATOM 1786 C C . ASP A 1 228 ? 22.023 -11.188 -3.961 1.00 94.06 228 ASP A C 1
ATOM 1788 O O . ASP A 1 228 ? 22.431 -11.789 -4.958 1.00 94.06 228 ASP A O 1
ATOM 1792 N N . LEU A 1 229 ? 22.804 -10.348 -3.287 1.00 93.56 229 LEU A N 1
ATOM 1793 C CA . LEU A 1 229 ? 24.191 -10.054 -3.628 1.00 93.56 229 LEU A CA 1
ATOM 1794 C C . LEU A 1 229 ? 25.173 -11.140 -3.175 1.00 93.56 229 LEU A C 1
ATOM 1796 O O . LEU A 1 229 ? 26.307 -11.113 -3.652 1.00 93.56 229 LEU A O 1
ATOM 1800 N N . ASN A 1 230 ? 24.771 -12.083 -2.319 1.00 93.50 230 ASN A N 1
ATOM 1801 C CA . ASN A 1 230 ? 25.625 -13.208 -1.932 1.00 93.50 230 ASN A CA 1
ATOM 1802 C C . ASN A 1 230 ? 25.769 -14.217 -3.076 1.00 93.50 230 ASN A C 1
ATOM 1804 O O . ASN A 1 230 ? 26.853 -14.752 -3.307 1.00 93.50 230 ASN A O 1
ATOM 1808 N N . THR A 1 231 ? 24.689 -14.446 -3.825 1.00 93.94 231 THR A N 1
ATOM 1809 C CA . THR A 1 231 ? 24.667 -15.385 -4.958 1.00 93.94 231 THR A CA 1
ATOM 1810 C C . THR A 1 231 ? 24.826 -14.704 -6.323 1.00 93.94 231 THR A C 1
ATOM 1812 O O . THR A 1 231 ? 25.183 -15.356 -7.307 1.00 93.94 231 THR A O 1
ATOM 1815 N N . CYS A 1 232 ? 24.592 -13.391 -6.420 1.00 95.56 232 CYS A N 1
ATOM 1816 C CA . CYS A 1 232 ? 24.656 -12.668 -7.689 1.00 95.56 232 CYS A CA 1
ATOM 1817 C C . CYS A 1 232 ? 26.097 -12.430 -8.164 1.00 95.56 232 CYS A C 1
ATOM 1819 O O . CYS A 1 232 ? 26.857 -11.658 -7.581 1.00 95.56 232 CYS A O 1
ATOM 1821 N N . THR A 1 233 ? 26.429 -12.980 -9.331 1.00 96.12 233 THR A N 1
ATOM 1822 C CA . THR A 1 233 ? 27.738 -12.802 -9.986 1.00 96.12 233 THR A CA 1
ATOM 1823 C C . THR A 1 233 ? 27.834 -11.565 -10.884 1.00 96.12 233 THR A C 1
ATOM 1825 O O . THR A 1 233 ? 28.875 -11.325 -11.489 1.00 96.12 233 THR A O 1
ATOM 1828 N N . ARG A 1 234 ? 26.760 -10.767 -10.991 1.00 95.25 234 ARG A N 1
ATOM 1829 C CA . ARG A 1 234 ? 26.663 -9.592 -11.884 1.00 95.25 234 ARG A CA 1
ATOM 1830 C C . ARG A 1 234 ? 26.948 -9.903 -13.363 1.00 95.25 234 ARG A C 1
ATOM 1832 O O . ARG A 1 234 ? 27.529 -9.096 -14.074 1.00 95.25 234 ARG A O 1
ATOM 1839 N N . CYS A 1 235 ? 26.491 -11.058 -13.843 1.00 96.31 235 CYS A N 1
ATOM 1840 C CA . CYS A 1 235 ? 26.605 -11.475 -15.248 1.00 96.31 235 CYS A CA 1
ATOM 1841 C C . CYS A 1 235 ? 25.743 -10.663 -16.243 1.00 96.31 235 CYS A C 1
ATOM 1843 O O . CYS A 1 235 ? 25.901 -10.821 -17.454 1.00 96.31 235 CYS A O 1
ATOM 1845 N N . ASP A 1 236 ? 24.845 -9.809 -15.733 1.00 96.19 236 ASP A N 1
ATOM 1846 C CA . ASP A 1 236 ? 23.878 -8.974 -16.465 1.00 96.19 236 ASP A CA 1
ATOM 1847 C C . ASP A 1 236 ? 22.810 -9.724 -17.283 1.00 96.19 236 ASP A C 1
ATOM 1849 O O . ASP A 1 236 ? 22.055 -9.103 -18.033 1.00 96.19 236 ASP A O 1
ATOM 1853 N N . ASP A 1 237 ? 22.637 -11.030 -17.075 1.00 97.19 237 ASP A N 1
ATOM 1854 C CA . ASP A 1 237 ? 21.600 -11.816 -17.763 1.00 97.19 237 ASP A CA 1
ATOM 1855 C C . ASP A 1 237 ? 20.180 -11.309 -17.480 1.00 97.19 237 ASP A C 1
ATOM 1857 O O . ASP A 1 237 ? 19.334 -11.281 -18.373 1.00 97.19 237 ASP A O 1
ATOM 1861 N N . CYS A 1 238 ? 19.919 -10.817 -16.264 1.00 96.56 238 CYS A N 1
ATOM 1862 C CA . CYS A 1 238 ? 18.631 -10.219 -15.917 1.00 96.56 238 CYS A CA 1
ATOM 1863 C C . CYS A 1 238 ? 18.356 -8.908 -16.679 1.00 96.56 238 CYS A C 1
ATOM 1865 O O . CYS A 1 238 ? 17.202 -8.621 -17.009 1.00 96.56 238 CYS A O 1
ATOM 1867 N N . VAL A 1 239 ? 19.402 -8.129 -16.974 1.00 96.75 239 VAL A N 1
ATOM 1868 C CA . VAL A 1 239 ? 19.316 -6.869 -17.725 1.00 96.75 239 VAL A CA 1
ATOM 1869 C C . VAL A 1 239 ? 19.124 -7.166 -19.209 1.00 96.75 239 VAL A C 1
ATOM 1871 O O . VAL A 1 239 ? 18.183 -6.641 -19.806 1.00 96.75 239 VAL A O 1
ATOM 1874 N N . ARG A 1 240 ? 19.946 -8.059 -19.783 1.00 97.31 240 ARG A N 1
ATOM 1875 C CA . ARG A 1 240 ? 19.842 -8.477 -21.193 1.00 97.31 240 ARG A CA 1
ATOM 1876 C C . ARG A 1 240 ? 18.476 -9.081 -21.495 1.00 97.31 240 ARG A C 1
ATOM 1878 O O . ARG A 1 240 ? 17.792 -8.601 -22.388 1.00 97.31 240 ARG A O 1
ATOM 1885 N N . ALA A 1 241 ? 18.008 -10.021 -20.673 1.00 96.88 241 ALA A N 1
ATOM 1886 C CA . ALA A 1 241 ? 16.699 -10.644 -20.868 1.00 96.88 241 ALA A CA 1
ATOM 1887 C C . ALA A 1 241 ? 15.542 -9.636 -20.818 1.00 96.88 241 ALA A C 1
ATOM 1889 O O . ALA A 1 241 ? 14.559 -9.770 -21.549 1.00 96.88 241 ALA A O 1
ATOM 1890 N N . CYS A 1 242 ? 15.643 -8.613 -19.962 1.00 96.12 242 CYS A N 1
ATOM 1891 C CA . CYS A 1 242 ? 14.659 -7.537 -19.925 1.00 96.12 242 CYS A CA 1
ATOM 1892 C C . CYS A 1 242 ? 14.712 -6.692 -21.203 1.00 96.12 242 CYS A C 1
ATOM 1894 O O . CYS A 1 242 ? 13.667 -6.440 -21.799 1.00 96.12 242 CYS A O 1
ATOM 1896 N N . ALA A 1 243 ? 15.905 -6.301 -21.650 1.00 95.44 243 ALA A N 1
ATOM 1897 C CA . ALA A 1 243 ? 16.086 -5.553 -22.889 1.00 95.44 243 ALA A CA 1
ATOM 1898 C C . ALA A 1 243 ? 15.547 -6.323 -24.106 1.00 95.44 243 ALA A C 1
ATOM 1900 O O . ALA A 1 243 ? 14.729 -5.782 -24.849 1.00 95.44 243 ALA A O 1
ATOM 1901 N N . ASP A 1 244 ? 15.914 -7.596 -24.258 1.00 95.50 244 ASP A N 1
ATOM 1902 C CA . ASP A 1 244 ? 15.478 -8.459 -25.363 1.00 95.50 244 ASP A CA 1
ATOM 1903 C C . ASP A 1 244 ? 13.950 -8.599 -25.405 1.00 95.50 244 ASP A C 1
ATOM 1905 O O . ASP A 1 244 ? 13.334 -8.542 -26.468 1.00 95.50 244 ASP A O 1
ATOM 1909 N N . THR A 1 245 ? 13.316 -8.693 -24.232 1.00 94.44 245 THR A N 1
ATOM 1910 C CA . THR A 1 245 ? 11.850 -8.759 -24.110 1.00 94.44 245 THR A CA 1
ATOM 1911 C C . THR A 1 245 ? 11.167 -7.436 -24.487 1.00 94.44 245 THR A C 1
ATOM 1913 O O . THR A 1 245 ? 10.001 -7.430 -24.881 1.00 94.44 245 THR A O 1
ATOM 1916 N N . HIS A 1 246 ? 11.865 -6.302 -24.383 1.00 91.44 246 HIS A N 1
ATOM 1917 C CA . HIS A 1 246 ? 11.281 -4.964 -24.510 1.00 91.44 246 HIS A CA 1
ATOM 1918 C C . HIS A 1 246 ? 11.894 -4.111 -25.630 1.00 91.44 246 HIS A C 1
ATOM 1920 O O . HIS A 1 246 ? 11.844 -2.883 -25.564 1.00 91.44 246 HIS A O 1
ATOM 1926 N N . GLY A 1 247 ? 12.409 -4.743 -26.688 1.00 87.06 247 GLY A N 1
ATOM 1927 C CA . GLY A 1 247 ? 12.864 -4.034 -27.890 1.00 87.06 247 GLY A CA 1
ATOM 1928 C C . GLY A 1 247 ? 14.227 -3.359 -27.737 1.00 87.06 247 GLY A C 1
ATOM 1929 O O . GLY A 1 247 ? 14.468 -2.323 -28.347 1.00 87.06 247 GLY A O 1
ATOM 1930 N N . GLY A 1 248 ? 15.107 -3.937 -26.918 1.00 89.75 248 GLY A N 1
ATOM 1931 C CA . GLY A 1 248 ? 16.501 -3.523 -26.758 1.00 89.75 248 GLY A CA 1
ATOM 1932 C C . GLY A 1 248 ? 16.765 -2.569 -25.594 1.00 89.75 248 GLY A C 1
ATOM 1933 O O . GLY A 1 248 ? 17.922 -2.260 -25.325 1.00 89.75 248 GLY A O 1
ATOM 1934 N N . THR A 1 249 ? 15.737 -2.124 -24.863 1.00 89.44 249 THR A N 1
ATOM 1935 C CA . THR A 1 249 ? 15.916 -1.251 -23.692 1.00 89.44 249 THR A CA 1
ATOM 1936 C C . THR A 1 249 ? 15.356 -1.901 -22.426 1.00 89.44 249 THR A C 1
ATOM 1938 O O . THR A 1 249 ? 14.160 -2.203 -22.376 1.00 89.44 249 THR A O 1
ATOM 1941 N N . PRO A 1 250 ? 16.184 -2.134 -21.388 1.00 93.25 250 PRO A N 1
ATOM 1942 C CA . PRO A 1 250 ? 15.700 -2.697 -20.137 1.00 93.25 250 PRO A CA 1
ATOM 1943 C C . PRO A 1 250 ? 14.776 -1.698 -19.437 1.00 93.25 250 PRO A C 1
ATOM 1945 O O . PRO A 1 250 ? 14.978 -0.489 -19.492 1.00 93.25 250 PRO A O 1
ATOM 1948 N N . ARG A 1 251 ? 13.754 -2.208 -18.749 1.00 93.00 251 ARG A N 1
ATOM 1949 C CA . ARG A 1 251 ? 12.747 -1.399 -18.037 1.00 93.00 251 ARG A CA 1
ATOM 1950 C C . ARG A 1 251 ? 13.013 -1.265 -16.533 1.00 93.00 251 ARG A C 1
ATOM 1952 O O . ARG A 1 251 ? 12.093 -0.969 -15.766 1.00 93.00 251 ARG A O 1
ATOM 1959 N N . PHE A 1 252 ? 14.244 -1.546 -16.115 1.00 93.06 252 PHE A N 1
ATOM 1960 C CA . PHE A 1 252 ? 14.745 -1.370 -14.756 1.00 93.06 252 PHE A CA 1
ATOM 1961 C C . PHE A 1 252 ? 16.257 -1.111 -14.780 1.00 93.06 252 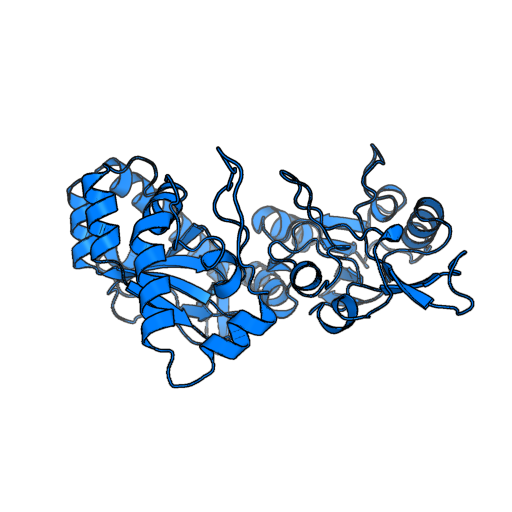PHE A C 1
ATOM 1963 O O . PHE A 1 252 ? 16.925 -1.475 -15.750 1.00 93.06 252 PHE A O 1
ATOM 1970 N N . ILE A 1 253 ? 16.787 -0.529 -13.705 1.00 92.31 253 ILE A N 1
ATOM 1971 C CA . ILE A 1 253 ? 18.230 -0.371 -13.466 1.00 92.31 253 ILE A CA 1
ATOM 1972 C C . ILE A 1 253 ? 18.620 -1.354 -12.362 1.00 92.31 253 ILE A C 1
ATOM 1974 O O . ILE A 1 253 ? 17.928 -1.424 -11.350 1.00 92.31 253 ILE A O 1
ATOM 1978 N N . ARG A 1 254 ? 19.676 -2.158 -12.572 1.00 92.56 254 ARG A N 1
ATOM 1979 C CA . ARG A 1 254 ? 20.083 -3.240 -11.649 1.00 92.56 254 ARG A CA 1
ATOM 1980 C C . ARG A 1 254 ? 20.554 -2.692 -10.300 1.00 92.56 254 ARG A C 1
ATOM 1982 O O . ARG A 1 254 ? 20.350 -3.331 -9.268 1.00 92.56 254 ARG A O 1
ATOM 1989 N N . GLU A 1 255 ? 21.201 -1.537 -10.317 1.00 89.56 255 GLU A N 1
ATOM 1990 C CA . GLU A 1 255 ? 21.615 -0.793 -9.138 1.00 89.56 255 GLU A CA 1
ATOM 1991 C C . GLU A 1 255 ? 20.419 -0.107 -8.458 1.00 89.56 255 GLU A C 1
ATOM 1993 O O . GLU A 1 255 ? 19.484 0.343 -9.112 1.00 89.56 255 GLU A O 1
ATOM 1998 N N . GLY A 1 256 ? 20.465 -0.021 -7.130 1.00 87.94 256 GLY A N 1
ATOM 1999 C CA . GLY A 1 256 ? 19.468 0.677 -6.326 1.00 87.94 256 GLY A CA 1
ATOM 2000 C C . GLY A 1 256 ? 19.780 0.554 -4.837 1.00 87.94 256 GLY A C 1
ATOM 2001 O O . GLY A 1 256 ? 20.929 0.285 -4.461 1.00 87.94 256 GLY A O 1
ATOM 2002 N N . THR A 1 257 ? 18.776 0.767 -3.988 1.00 88.25 257 THR A N 1
ATOM 2003 C CA . THR A 1 257 ? 18.936 0.743 -2.529 1.00 88.25 257 THR A CA 1
ATOM 2004 C C . THR A 1 257 ? 19.469 -0.608 -2.071 1.00 88.25 257 THR A C 1
ATOM 2006 O O . THR A 1 257 ? 18.968 -1.657 -2.473 1.00 88.25 257 THR A O 1
ATOM 2009 N N . ARG A 1 258 ? 20.491 -0.596 -1.214 1.00 89.62 258 ARG A N 1
ATOM 2010 C CA . ARG A 1 258 ? 21.030 -1.814 -0.608 1.00 89.62 258 ARG A CA 1
ATOM 2011 C C . ARG A 1 258 ? 20.603 -1.916 0.839 1.00 89.62 258 ARG A C 1
ATOM 2013 O O . ARG A 1 258 ? 20.702 -0.946 1.585 1.00 89.62 258 ARG A O 1
ATOM 2020 N N . PHE A 1 259 ? 20.214 -3.116 1.235 1.00 85.62 259 PHE A N 1
ATOM 2021 C CA . PHE A 1 259 ? 19.998 -3.466 2.623 1.00 85.62 259 PHE A CA 1
ATOM 2022 C C . PHE A 1 259 ? 20.583 -4.845 2.898 1.00 85.62 259 PHE A C 1
ATOM 2024 O O . PHE A 1 259 ? 20.082 -5.850 2.398 1.00 85.62 259 PHE A O 1
ATOM 2031 N N . ARG A 1 260 ? 21.649 -4.888 3.706 1.00 86.19 260 ARG A N 1
ATOM 2032 C CA . ARG A 1 260 ? 22.426 -6.112 3.960 1.00 86.19 260 ARG A CA 1
ATOM 2033 C C . ARG A 1 260 ? 22.874 -6.751 2.635 1.00 86.19 260 ARG A C 1
ATOM 2035 O O . ARG A 1 260 ? 23.514 -6.067 1.836 1.00 86.19 260 ARG A O 1
ATOM 2042 N N . GLN A 1 261 ? 22.542 -8.017 2.393 1.00 88.81 261 GLN A N 1
ATOM 2043 C CA . GLN A 1 261 ? 22.829 -8.717 1.143 1.00 88.81 261 GLN A CA 1
ATOM 2044 C C . GLN A 1 261 ? 21.850 -8.381 0.011 1.00 88.81 261 GLN A C 1
ATOM 2046 O O . GLN A 1 261 ? 22.102 -8.724 -1.136 1.00 88.81 261 GLN A O 1
ATOM 2051 N N . TRP A 1 262 ? 20.743 -7.695 0.286 1.00 90.38 262 TRP A N 1
ATOM 2052 C CA . TRP A 1 262 ? 19.717 -7.433 -0.717 1.00 90.38 262 TRP A CA 1
ATOM 2053 C C . TRP A 1 262 ? 19.984 -6.126 -1.455 1.00 90.38 262 TRP A C 1
ATOM 2055 O O . TRP A 1 262 ? 20.148 -5.062 -0.855 1.00 90.38 262 TRP A O 1
ATOM 2065 N N . SER A 1 263 ? 19.984 -6.195 -2.782 1.00 92.44 263 SER A N 1
ATOM 2066 C CA . SER A 1 263 ? 19.856 -5.035 -3.658 1.00 92.44 263 SER A CA 1
ATOM 2067 C C . SER A 1 263 ? 18.406 -4.922 -4.105 1.00 92.44 263 SER A C 1
ATOM 2069 O O . SER A 1 263 ? 17.844 -5.888 -4.618 1.00 92.44 263 SER A O 1
ATOM 2071 N N . ILE A 1 264 ? 17.824 -3.741 -3.945 1.00 92.50 264 ILE A N 1
ATOM 2072 C CA . ILE A 1 264 ? 16.500 -3.357 -4.434 1.00 92.50 264 ILE A CA 1
ATOM 2073 C C . ILE A 1 264 ? 16.737 -2.523 -5.698 1.00 92.50 264 ILE A C 1
ATOM 2075 O O . ILE A 1 264 ? 17.066 -1.341 -5.582 1.00 92.50 264 ILE A O 1
ATOM 2079 N N . PRO A 1 265 ? 16.658 -3.111 -6.903 1.00 93.44 265 PRO A N 1
ATOM 2080 C CA . PRO A 1 265 ? 16.912 -2.393 -8.144 1.00 93.44 265 PRO A CA 1
ATOM 2081 C C . PRO A 1 265 ? 15.839 -1.331 -8.392 1.00 93.44 265 PRO A C 1
ATOM 2083 O O . PRO A 1 265 ? 14.693 -1.493 -7.961 1.00 93.44 265 PRO A O 1
ATOM 2086 N N . THR A 1 266 ? 16.173 -0.294 -9.158 1.00 92.31 266 THR A N 1
ATOM 2087 C CA . THR A 1 266 ? 15.192 0.690 -9.635 1.00 92.31 266 THR A CA 1
ATOM 2088 C C . THR A 1 266 ? 14.265 0.038 -10.665 1.00 92.31 266 THR A C 1
ATOM 2090 O O . THR A 1 266 ? 14.494 0.071 -11.877 1.00 92.31 266 THR A O 1
ATOM 2093 N N . ALA A 1 267 ? 13.224 -0.623 -10.168 1.00 92.94 267 ALA A N 1
ATOM 2094 C CA . ALA A 1 267 ? 12.186 -1.304 -10.921 1.00 92.94 267 ALA A CA 1
ATOM 2095 C C . ALA A 1 267 ? 10.820 -0.963 -10.320 1.00 92.94 267 ALA A C 1
ATOM 2097 O O . ALA A 1 267 ? 10.649 -0.988 -9.106 1.00 92.94 267 ALA A O 1
ATOM 2098 N N . CYS A 1 268 ? 9.808 -0.720 -11.161 1.00 93.31 268 CYS A N 1
ATOM 2099 C CA . CYS A 1 268 ? 8.449 -0.428 -10.692 1.00 93.31 268 CYS A CA 1
ATOM 2100 C C . CYS A 1 268 ? 7.950 -1.443 -9.651 1.00 93.31 268 CYS A C 1
ATOM 2102 O O . CYS A 1 268 ? 7.826 -2.630 -9.950 1.00 93.31 268 CYS A O 1
ATOM 2104 N N . TYR A 1 269 ? 7.598 -0.931 -8.468 1.00 92.50 269 TYR A N 1
ATOM 2105 C CA . TYR A 1 269 ? 7.035 -1.696 -7.349 1.00 92.50 269 TYR A CA 1
ATOM 2106 C C . TYR A 1 269 ? 5.582 -2.139 -7.567 1.00 92.50 269 TYR A C 1
ATOM 2108 O O . TYR A 1 269 ? 5.041 -2.886 -6.757 1.00 92.50 269 TYR A O 1
ATOM 2116 N N . GLN A 1 270 ? 4.929 -1.657 -8.633 1.00 91.56 270 GLN A N 1
ATOM 2117 C CA . GLN A 1 270 ? 3.501 -1.872 -8.893 1.00 91.56 270 GLN A CA 1
ATOM 2118 C C . GLN A 1 270 ? 2.634 -1.440 -7.701 1.00 91.56 270 GLN A C 1
ATOM 2120 O O . GLN A 1 270 ? 1.782 -2.182 -7.226 1.00 91.56 270 GLN A O 1
ATOM 2125 N N . CYS A 1 271 ? 2.900 -0.227 -7.200 1.00 86.75 271 CYS A N 1
ATOM 2126 C CA . CYS A 1 271 ? 2.357 0.273 -5.941 1.00 86.75 271 CYS A CA 1
ATOM 2127 C C . CYS A 1 271 ? 0.839 0.126 -5.846 1.00 86.75 271 CYS A C 1
ATOM 2129 O O . CYS A 1 271 ? 0.141 0.437 -6.811 1.00 86.75 271 CYS A O 1
ATOM 2131 N N . THR A 1 272 ? 0.313 -0.248 -4.678 1.00 79.12 272 THR A N 1
ATOM 2132 C CA . THR A 1 272 ? -1.144 -0.275 -4.437 1.00 79.12 272 THR A CA 1
ATOM 2133 C C . THR A 1 272 ? -1.801 1.052 -4.820 1.00 79.12 272 THR A C 1
ATOM 2135 O O . THR A 1 272 ? -2.816 1.037 -5.517 1.00 79.12 272 THR A O 1
ATOM 2138 N N . ASP A 1 273 ? -1.174 2.176 -4.457 1.00 76.75 273 ASP A N 1
ATOM 2139 C CA . ASP A 1 273 ? -1.565 3.525 -4.876 1.00 76.75 273 ASP A CA 1
ATOM 2140 C C . ASP A 1 273 ? -0.546 4.127 -5.872 1.00 76.75 273 ASP A C 1
ATOM 2142 O O . ASP A 1 273 ? 0.517 4.624 -5.484 1.00 76.75 273 ASP A O 1
ATOM 2146 N N . PRO A 1 274 ? -0.809 4.053 -7.189 1.00 83.12 274 PRO A N 1
ATOM 2147 C CA . PRO A 1 274 ? 0.123 4.538 -8.193 1.00 83.12 274 PRO A CA 1
ATOM 2148 C C . PRO A 1 274 ? -0.027 6.045 -8.433 1.00 83.12 274 PRO A C 1
ATOM 2150 O O . PRO A 1 274 ? -0.737 6.490 -9.340 1.00 83.12 274 PRO A O 1
ATOM 2153 N N . VAL A 1 275 ? 0.748 6.850 -7.700 1.00 83.75 275 VAL A N 1
ATOM 2154 C CA . VAL A 1 275 ? 0.819 8.319 -7.875 1.00 83.75 275 VAL A CA 1
ATOM 2155 C C . VAL A 1 275 ? 1.141 8.723 -9.324 1.00 83.75 275 VAL A C 1
ATOM 2157 O O . VAL A 1 275 ? 0.663 9.751 -9.819 1.00 83.75 275 VAL A O 1
ATOM 2160 N N . CYS A 1 276 ? 1.909 7.893 -10.036 1.00 88.69 276 CYS A N 1
ATOM 2161 C CA . CYS A 1 276 ? 2.218 8.087 -11.450 1.00 88.69 276 CYS A CA 1
ATOM 2162 C C . CYS A 1 276 ? 0.964 8.078 -12.343 1.00 88.69 276 CYS A C 1
ATOM 2164 O O . CYS A 1 276 ? 0.890 8.881 -13.274 1.00 88.69 276 CYS A O 1
ATOM 2166 N N . MET A 1 277 ? -0.038 7.250 -12.026 1.00 86.56 277 MET A N 1
ATOM 2167 C CA . MET A 1 277 ? -1.312 7.175 -12.746 1.00 86.56 277 MET A CA 1
ATOM 2168 C C . MET A 1 277 ? -2.114 8.467 -12.572 1.00 86.56 277 MET A C 1
ATOM 2170 O O . MET A 1 277 ? -2.552 9.068 -13.550 1.00 86.56 277 MET A O 1
ATOM 2174 N N . ILE A 1 278 ? -2.212 8.955 -11.331 1.00 78.50 278 ILE A N 1
ATOM 2175 C CA . ILE A 1 278 ? -2.928 10.193 -10.976 1.00 78.50 278 ILE A CA 1
ATOM 2176 C C . ILE A 1 278 ? -2.314 11.417 -11.680 1.00 78.50 278 ILE A C 1
ATOM 2178 O O . ILE A 1 278 ? -3.007 12.384 -11.996 1.00 78.50 278 ILE A O 1
ATOM 2182 N N . GLY A 1 279 ? -0.999 11.403 -11.907 1.00 77.56 279 GLY A N 1
ATOM 2183 C CA . GLY A 1 279 ? -0.269 12.492 -12.558 1.00 77.56 279 GLY A CA 1
ATOM 2184 C C . GLY A 1 279 ? -0.350 12.518 -14.088 1.00 77.56 279 GLY A C 1
ATOM 2185 O O . GLY A 1 279 ? 0.146 13.478 -14.684 1.00 77.56 279 GLY A O 1
ATOM 2186 N N . CYS A 1 280 ? -0.924 11.496 -14.730 1.00 85.94 280 CYS A N 1
ATOM 2187 C CA . CYS A 1 280 ? -0.919 11.367 -16.184 1.00 85.94 280 CYS A CA 1
ATOM 2188 C C . CYS A 1 280 ? -2.040 12.205 -16.835 1.00 85.94 280 CYS A C 1
ATOM 2190 O O . CYS A 1 280 ? -3.215 11.878 -16.675 1.00 85.94 280 CYS A O 1
ATOM 2192 N N . PRO A 1 281 ? -1.724 13.262 -17.610 1.00 82.88 281 PRO A N 1
ATOM 2193 C CA . PRO A 1 281 ? -2.745 14.145 -18.180 1.00 82.88 281 PRO A CA 1
ATOM 2194 C C . PRO A 1 281 ? -3.521 13.520 -19.347 1.00 82.88 281 PRO A C 1
ATOM 2196 O O . PRO A 1 281 ? -4.622 13.976 -19.648 1.00 82.88 281 PRO A O 1
ATOM 2199 N N . THR A 1 282 ? -2.956 12.508 -20.010 1.00 84.50 282 THR A N 1
ATOM 2200 C CA . THR A 1 282 ? -3.568 11.833 -21.165 1.00 84.50 282 THR A CA 1
ATOM 2201 C C . THR A 1 282 ? -4.258 10.523 -20.804 1.00 84.50 282 THR A C 1
ATOM 2203 O O . THR A 1 282 ? -4.912 9.936 -21.657 1.00 84.50 282 THR A O 1
ATOM 2206 N N . GLY A 1 283 ? -4.106 10.046 -19.563 1.00 84.25 283 GLY A N 1
ATOM 2207 C CA . GLY A 1 283 ? -4.556 8.708 -19.176 1.00 84.25 283 GLY A CA 1
ATOM 2208 C C . GLY A 1 283 ? -3.722 7.574 -19.783 1.00 84.25 283 GLY A C 1
ATOM 2209 O O . GLY A 1 283 ? -4.171 6.437 -19.785 1.00 84.25 283 GLY A O 1
ATOM 2210 N N . ALA A 1 284 ? -2.509 7.855 -20.279 1.00 90.06 284 ALA A N 1
ATOM 2211 C CA . ALA A 1 284 ? -1.603 6.836 -20.816 1.00 90.06 284 ALA A CA 1
ATOM 2212 C C . ALA A 1 284 ? -1.180 5.789 -19.781 1.00 90.06 284 ALA A C 1
ATOM 2214 O O . ALA A 1 284 ? -0.821 4.671 -20.139 1.00 90.06 284 ALA A O 1
ATOM 2215 N N . ILE A 1 285 ? -1.194 6.156 -18.500 1.00 90.69 285 ILE A N 1
ATOM 2216 C CA . ILE A 1 285 ? -0.908 5.237 -17.406 1.00 90.69 285 ILE A CA 1
ATOM 2217 C C . ILE A 1 285 ? -2.231 4.681 -16.899 1.00 90.69 285 ILE A C 1
ATOM 2219 O O . ILE A 1 285 ? -3.100 5.455 -16.500 1.00 90.69 285 ILE A O 1
ATOM 2223 N N . THR A 1 286 ? -2.382 3.359 -16.904 1.00 85.00 286 THR A N 1
ATOM 2224 C CA . THR A 1 286 ? -3.635 2.693 -16.518 1.00 85.00 286 THR A CA 1
ATOM 2225 C C . THR A 1 286 ? -3.370 1.453 -15.678 1.00 85.00 286 THR A C 1
ATOM 2227 O O . THR A 1 286 ? -2.286 0.876 -15.739 1.00 85.00 286 THR A O 1
ATOM 2230 N N . ARG A 1 287 ? -4.364 1.028 -14.901 1.00 82.25 287 ARG A N 1
ATOM 2231 C CA . ARG A 1 287 ? -4.386 -0.275 -14.234 1.00 82.25 287 ARG A CA 1
ATOM 2232 C C . ARG A 1 287 ? -5.633 -1.026 -14.701 1.00 82.25 287 ARG A C 1
ATOM 2234 O O . ARG A 1 287 ? -6.732 -0.521 -14.460 1.00 82.25 287 ARG A O 1
ATOM 2241 N N . PRO A 1 288 ? -5.497 -2.182 -15.376 1.00 75.19 288 PRO A N 1
ATOM 2242 C CA . PRO A 1 288 ? -6.645 -2.998 -15.745 1.00 75.19 288 PRO A CA 1
ATOM 2243 C C . PRO A 1 288 ? -7.439 -3.438 -14.512 1.00 75.19 288 PRO A C 1
ATOM 2245 O O . PRO A 1 288 ? -6.872 -3.701 -13.450 1.00 75.19 288 PRO A O 1
ATOM 2248 N N . ILE A 1 289 ? -8.758 -3.543 -14.659 1.00 67.06 289 ILE A N 1
ATOM 2249 C CA . ILE A 1 289 ? -9.643 -4.018 -13.590 1.00 67.06 289 ILE A CA 1
ATOM 2250 C C . ILE A 1 289 ? -9.259 -5.458 -13.225 1.00 67.06 289 ILE A C 1
ATOM 2252 O O . ILE A 1 289 ? -9.030 -6.283 -14.107 1.00 67.06 289 ILE A O 1
ATOM 2256 N N . GLY A 1 290 ? -9.166 -5.752 -11.926 1.00 65.38 290 GLY A N 1
ATOM 2257 C CA . GLY A 1 290 ? -8.754 -7.069 -11.425 1.00 65.38 290 GLY A CA 1
ATOM 2258 C C . GLY A 1 290 ? -7.248 -7.345 -11.516 1.00 65.38 290 GLY A C 1
ATOM 2259 O O . GLY A 1 290 ? -6.811 -8.416 -11.108 1.00 65.38 290 GLY A O 1
ATOM 2260 N N . SER A 1 291 ? -6.449 -6.391 -12.007 1.00 72.44 291 SER A N 1
ATOM 2261 C CA . SER A 1 291 ? -4.988 -6.474 -12.024 1.00 72.44 291 SER A CA 1
ATOM 2262 C C . SER A 1 291 ? -4.370 -5.496 -11.026 1.00 72.44 291 SER A C 1
ATOM 2264 O O . SER A 1 291 ? -4.834 -4.368 -10.858 1.00 72.44 291 SER A O 1
ATOM 2266 N N . LEU A 1 292 ? -3.280 -5.911 -10.380 1.00 69.81 292 LEU A N 1
ATOM 2267 C CA . LEU A 1 292 ? -2.426 -5.026 -9.576 1.00 69.81 292 LEU A CA 1
ATOM 2268 C C . LEU A 1 292 ? -1.430 -4.246 -10.446 1.00 69.81 292 LEU A C 1
ATOM 2270 O O . LEU A 1 292 ? -0.759 -3.323 -9.978 1.00 69.81 292 LEU A O 1
ATOM 2274 N N . GLU A 1 293 ? -1.348 -4.568 -11.732 1.00 81.75 293 GLU A N 1
ATOM 2275 C CA . GLU A 1 293 ? -0.357 -4.005 -12.626 1.00 81.75 293 GLU A CA 1
ATOM 2276 C C . GLU A 1 293 ? -0.757 -2.621 -13.138 1.00 81.75 293 GLU A C 1
ATOM 2278 O O . GLU A 1 293 ? -1.843 -2.399 -13.668 1.00 81.75 293 GLU A O 1
ATOM 2283 N N . VAL A 1 294 ? 0.166 -1.681 -13.013 1.00 87.94 294 VAL A N 1
ATOM 2284 C CA . VAL A 1 294 ? 0.110 -0.392 -13.690 1.00 87.94 294 VAL A CA 1
ATOM 2285 C C . VAL A 1 294 ? 0.834 -0.547 -15.024 1.00 87.94 294 VAL A C 1
ATOM 2287 O O . VAL A 1 294 ? 1.919 -1.114 -15.066 1.00 87.94 294 VAL A O 1
ATOM 2290 N N . THR A 1 295 ? 0.314 -0.002 -16.110 1.00 89.38 295 THR A N 1
ATOM 2291 C CA . THR A 1 295 ? 0.931 -0.046 -17.446 1.00 89.38 295 THR A CA 1
ATOM 2292 C C . THR A 1 295 ? 1.063 1.362 -18.008 1.00 89.38 295 THR A C 1
ATOM 2294 O O . THR A 1 295 ? 0.368 2.270 -17.556 1.00 89.38 295 THR A O 1
ATOM 2297 N N . ILE A 1 296 ? 1.974 1.563 -18.965 1.00 91.62 296 ILE A N 1
ATOM 2298 C CA . ILE A 1 296 ? 2.091 2.817 -19.720 1.00 91.62 296 ILE A CA 1
ATOM 2299 C C . ILE A 1 296 ? 1.860 2.508 -21.198 1.00 91.62 296 ILE A C 1
ATOM 2301 O O . ILE A 1 296 ? 2.636 1.779 -21.814 1.00 91.62 296 ILE A O 1
ATOM 2305 N N . ASN A 1 297 ? 0.806 3.082 -21.772 1.00 89.12 297 ASN A N 1
ATOM 2306 C CA . ASN A 1 297 ? 0.534 3.020 -23.199 1.00 89.12 297 ASN A CA 1
ATOM 2307 C C . ASN A 1 297 ? 1.356 4.089 -23.936 1.00 89.12 297 ASN A C 1
ATOM 2309 O O . ASN A 1 297 ? 1.064 5.286 -23.865 1.00 89.12 297 ASN A O 1
ATOM 2313 N N . LYS A 1 298 ? 2.365 3.633 -24.683 1.00 86.56 298 LYS A N 1
ATOM 2314 C CA . LYS A 1 298 ? 3.256 4.486 -25.480 1.00 86.56 298 LYS A CA 1
ATOM 2315 C C . LYS A 1 298 ? 2.527 5.326 -26.536 1.00 86.56 298 LYS A C 1
ATOM 2317 O O . LYS A 1 298 ? 2.935 6.457 -26.765 1.00 86.56 298 LYS A O 1
ATOM 2322 N N . ASP A 1 299 ? 1.422 4.840 -27.101 1.00 85.88 299 ASP A N 1
ATOM 2323 C CA . ASP A 1 299 ? 0.707 5.508 -28.201 1.00 85.88 299 ASP A CA 1
ATOM 2324 C C . ASP A 1 299 ? -0.076 6.744 -27.727 1.00 85.88 299 ASP A C 1
ATOM 2326 O O . ASP A 1 299 ? -0.414 7.628 -28.510 1.00 85.88 299 ASP A O 1
ATOM 2330 N N . THR A 1 300 ? -0.353 6.821 -26.424 1.00 87.38 300 THR A N 1
ATOM 2331 C CA . THR A 1 300 ? -1.065 7.944 -25.781 1.00 87.38 300 THR A CA 1
ATOM 2332 C C . THR A 1 300 ? -0.158 8.771 -24.865 1.00 87.38 300 THR A C 1
ATOM 2334 O O . THR A 1 300 ? -0.577 9.792 -24.305 1.00 87.38 300 THR A O 1
ATOM 2337 N N . CYS A 1 301 ? 1.094 8.342 -24.684 1.00 90.38 301 CYS A N 1
ATOM 2338 C CA . CYS A 1 301 ? 2.089 9.059 -23.905 1.00 90.38 301 CYS A CA 1
ATOM 2339 C C . CYS A 1 301 ? 2.636 10.231 -24.726 1.00 90.38 301 CYS A C 1
ATOM 2341 O O . CYS A 1 301 ? 3.130 10.058 -25.834 1.00 90.38 301 CYS A O 1
ATOM 2343 N N . ILE A 1 302 ? 2.574 11.435 -24.160 1.00 89.69 302 ILE A N 1
ATOM 2344 C CA . ILE A 1 302 ? 3.017 12.669 -24.830 1.00 89.69 302 ILE A CA 1
ATOM 2345 C C . ILE A 1 302 ? 4.398 13.153 -24.368 1.00 89.69 302 ILE A C 1
ATOM 2347 O O . ILE A 1 302 ? 4.771 14.281 -24.679 1.00 89.69 302 ILE A O 1
ATOM 2351 N N . GLY A 1 303 ? 5.117 12.360 -23.564 1.00 90.56 303 GLY A N 1
ATOM 2352 C CA . GLY A 1 303 ? 6.420 12.759 -23.018 1.00 90.56 303 GLY A CA 1
ATOM 2353 C C . GLY A 1 303 ? 6.340 13.997 -22.117 1.00 90.56 303 GLY A C 1
ATOM 2354 O O . GLY A 1 303 ? 7.086 14.945 -22.286 1.00 90.56 303 GLY A O 1
ATOM 2355 N N . CYS A 1 304 ? 5.372 14.056 -21.191 1.00 91.00 304 CYS A N 1
ATOM 2356 C CA . CYS A 1 304 ? 5.242 15.202 -20.271 1.00 91.00 304 CYS A CA 1
ATOM 2357 C C . CYS A 1 304 ? 6.114 15.096 -19.009 1.00 91.00 304 CYS A C 1
ATOM 2359 O O . CYS A 1 304 ? 6.164 16.040 -18.221 1.00 91.00 304 CYS A O 1
ATOM 2361 N N . HIS A 1 305 ? 6.742 13.939 -18.777 1.00 92.19 305 HIS A N 1
ATOM 2362 C CA . HIS A 1 305 ? 7.635 13.663 -17.641 1.00 92.19 305 HIS A CA 1
ATOM 2363 C C . HIS A 1 305 ? 6.987 13.773 -16.241 1.00 92.19 305 HIS A C 1
ATOM 2365 O O . HIS A 1 305 ? 7.658 13.631 -15.221 1.00 92.19 305 HIS A O 1
ATOM 2371 N N . ASN A 1 306 ? 5.668 13.991 -16.146 1.00 91.19 306 ASN A N 1
ATOM 2372 C CA . ASN A 1 306 ? 4.975 14.125 -14.859 1.00 91.19 306 ASN A CA 1
ATOM 2373 C C . ASN A 1 306 ? 5.077 12.867 -13.997 1.00 91.19 306 ASN A C 1
ATOM 2375 O O . ASN A 1 306 ? 5.167 12.972 -12.781 1.00 91.19 306 ASN A O 1
ATOM 2379 N N . CYS A 1 307 ? 5.001 11.687 -14.613 1.00 92.50 307 CYS A N 1
ATOM 2380 C CA . CYS A 1 307 ? 5.066 10.421 -13.893 1.00 92.50 307 CYS A CA 1
ATOM 2381 C C . CYS A 1 307 ? 6.469 10.152 -13.340 1.00 92.50 307 CYS A C 1
ATOM 2383 O O . CYS A 1 307 ? 6.569 9.724 -12.196 1.00 92.50 307 CYS A O 1
ATOM 2385 N N . VAL A 1 308 ? 7.514 10.485 -14.102 1.00 93.25 308 VAL A N 1
ATOM 2386 C CA . VAL A 1 308 ? 8.923 10.403 -13.687 1.00 93.25 308 VAL A CA 1
ATOM 2387 C C . VAL A 1 308 ? 9.152 11.284 -12.465 1.00 93.25 308 VAL A C 1
ATOM 2389 O O . VAL A 1 308 ? 9.482 10.780 -11.401 1.00 93.25 308 VAL A O 1
ATOM 2392 N N . LYS A 1 309 ? 8.794 12.571 -12.553 1.00 90.94 309 LYS A N 1
ATOM 2393 C CA . LYS A 1 309 ? 8.938 13.544 -11.450 1.00 90.94 309 LYS A CA 1
ATOM 2394 C C . LYS A 1 309 ? 8.117 13.226 -10.197 1.00 90.94 309 LYS A C 1
ATOM 2396 O O . LYS A 1 309 ? 8.334 13.837 -9.157 1.00 90.94 309 LYS A O 1
ATOM 2401 N N . ARG A 1 310 ? 7.092 12.378 -10.311 1.00 88.50 310 ARG A N 1
ATOM 2402 C CA . ARG A 1 310 ? 6.151 12.072 -9.220 1.00 88.50 310 ARG A CA 1
ATOM 2403 C C . ARG A 1 310 ? 6.321 10.678 -8.646 1.00 88.50 310 ARG A C 1
ATOM 2405 O O . ARG A 1 310 ? 5.647 10.382 -7.664 1.00 88.50 310 ARG A O 1
ATOM 2412 N N . CYS A 1 311 ? 7.126 9.815 -9.261 1.00 91.12 311 CYS A N 1
ATOM 2413 C CA . CYS A 1 311 ? 7.406 8.511 -8.690 1.00 91.12 311 CYS A CA 1
ATOM 2414 C C . CYS A 1 311 ? 8.276 8.724 -7.446 1.00 91.12 311 CYS A C 1
ATOM 2416 O O . CYS A 1 311 ? 9.398 9.185 -7.605 1.00 91.12 311 CYS A O 1
ATOM 2418 N N . PRO A 1 312 ? 7.814 8.387 -6.227 1.00 87.50 312 PRO A N 1
ATOM 2419 C CA . PRO A 1 312 ? 8.619 8.613 -5.021 1.00 87.50 312 PRO A CA 1
ATOM 2420 C C . PRO A 1 312 ? 9.868 7.723 -4.949 1.00 87.50 312 PRO A C 1
ATOM 2422 O O . PRO A 1 312 ? 10.710 7.904 -4.082 1.00 87.50 312 PRO A O 1
ATOM 2425 N N . TRP A 1 313 ? 9.951 6.741 -5.849 1.00 88.88 313 TRP A N 1
ATOM 2426 C CA . TRP A 1 313 ? 10.941 5.668 -5.859 1.00 88.88 313 TRP A CA 1
ATOM 2427 C C . TRP A 1 313 ? 11.830 5.706 -7.108 1.00 88.88 313 TRP A C 1
ATOM 2429 O O . TRP A 1 313 ? 12.517 4.729 -7.381 1.00 88.88 313 TRP A O 1
ATOM 2439 N N . ASP A 1 314 ? 11.706 6.749 -7.939 1.00 90.31 314 ASP A N 1
ATOM 2440 C CA . ASP A 1 314 ? 12.449 6.916 -9.201 1.00 90.31 314 ASP A CA 1
ATOM 2441 C C . ASP A 1 314 ? 12.356 5.720 -10.173 1.00 90.31 314 ASP A C 1
ATOM 2443 O O . ASP A 1 314 ? 13.188 5.505 -11.045 1.00 90.31 314 ASP A O 1
ATOM 2447 N N . ASN A 1 315 ? 11.280 4.939 -10.062 1.00 92.62 315 ASN A N 1
ATOM 2448 C CA . ASN A 1 315 ? 11.100 3.664 -10.757 1.00 92.62 315 ASN A CA 1
ATOM 2449 C C . ASN A 1 315 ? 10.526 3.780 -12.186 1.00 92.62 315 ASN A C 1
ATOM 2451 O O . ASN A 1 315 ? 10.097 2.777 -12.772 1.00 92.62 315 ASN A O 1
ATOM 2455 N N . ILE A 1 316 ? 10.443 4.995 -12.729 1.00 93.50 316 ILE A N 1
ATOM 2456 C CA . ILE A 1 316 ? 9.985 5.264 -14.096 1.00 93.50 316 ILE A CA 1
ATOM 2457 C C . ILE A 1 316 ? 11.157 5.876 -14.847 1.00 93.50 316 ILE A C 1
ATOM 2459 O O . ILE A 1 316 ? 11.651 6.928 -14.457 1.00 93.50 316 ILE A O 1
ATOM 2463 N N . ILE A 1 317 ? 11.569 5.210 -15.919 1.00 90.06 317 ILE A N 1
ATOM 2464 C CA . ILE A 1 317 ? 12.692 5.624 -16.757 1.00 90.06 317 ILE A CA 1
ATOM 2465 C C . ILE A 1 317 ? 12.176 6.224 -18.061 1.00 90.06 317 ILE A C 1
ATOM 2467 O O . ILE A 1 317 ? 11.004 6.077 -18.418 1.00 90.06 317 ILE A O 1
ATOM 2471 N N . GLU A 1 318 ? 13.062 6.878 -18.792 1.00 89.88 318 GLU A N 1
ATOM 2472 C CA . GLU A 1 318 ? 12.734 7.573 -20.031 1.00 89.88 318 GLU A CA 1
ATOM 2473 C C . GLU A 1 318 ? 13.505 6.935 -21.172 1.00 89.88 318 GLU A C 1
ATOM 2475 O O . GLU A 1 318 ? 14.679 6.594 -21.025 1.00 89.88 318 GLU A O 1
ATOM 2480 N N . VAL A 1 319 ? 12.822 6.707 -22.291 1.00 87.00 319 VAL A N 1
ATOM 2481 C CA . VAL A 1 319 ? 13.427 6.101 -23.475 1.00 87.00 319 VAL A CA 1
ATOM 2482 C C . VAL A 1 319 ? 13.211 6.989 -24.693 1.00 87.00 319 VAL A C 1
ATOM 2484 O O . VAL A 1 319 ? 12.102 7.507 -24.871 1.00 87.00 319 VAL A O 1
ATOM 2487 N N . PRO A 1 320 ? 14.237 7.160 -25.546 1.00 84.25 320 PRO A N 1
ATOM 2488 C CA . PRO A 1 320 ? 14.085 7.884 -26.797 1.00 84.25 320 PRO A CA 1
ATOM 2489 C C . PRO A 1 320 ? 12.993 7.259 -27.666 1.00 84.25 320 PRO A C 1
ATOM 2491 O O . PRO A 1 320 ? 12.926 6.038 -27.826 1.00 84.25 320 PRO A O 1
ATOM 2494 N N . TYR A 1 321 ? 12.144 8.099 -28.250 1.00 79.94 321 TYR A N 1
ATOM 2495 C CA . TYR A 1 321 ? 11.102 7.685 -29.177 1.00 79.94 321 TYR A CA 1
ATOM 2496 C C . TYR A 1 321 ? 11.047 8.616 -30.386 1.00 79.94 321 TYR A C 1
ATOM 2498 O O . TYR A 1 321 ? 10.792 9.818 -30.276 1.00 79.94 321 TYR A O 1
ATOM 2506 N N . SER A 1 322 ? 11.219 8.028 -31.566 1.00 69.94 322 SER A N 1
ATOM 2507 C CA . SER A 1 322 ? 11.040 8.725 -32.834 1.00 69.94 322 SER A CA 1
ATOM 2508 C C . SER A 1 322 ? 9.574 8.643 -33.250 1.00 69.94 322 SER A C 1
ATOM 2510 O O . SER A 1 322 ? 9.095 7.607 -33.712 1.00 69.94 322 SER A O 1
ATOM 2512 N N . SER A 1 323 ? 8.842 9.742 -33.068 1.00 62.53 323 SER A N 1
ATOM 2513 C CA . SER A 1 323 ? 7.445 9.818 -33.489 1.00 62.53 323 SER A CA 1
ATOM 2514 C C . SER A 1 323 ? 7.331 9.858 -35.020 1.00 62.53 323 SER A C 1
ATOM 2516 O O . SER A 1 323 ? 7.948 10.721 -35.644 1.00 62.53 323 SER A O 1
ATOM 2518 N N . PRO A 1 324 ? 6.486 9.014 -35.646 1.00 62.16 324 PRO A N 1
ATOM 2519 C CA . PRO A 1 324 ? 6.223 9.095 -37.084 1.00 62.16 324 PRO A CA 1
ATOM 2520 C C . PRO A 1 324 ? 5.562 10.416 -37.507 1.00 62.16 324 PRO A C 1
ATOM 2522 O O . PRO A 1 324 ? 5.640 10.811 -38.667 1.00 62.16 324 PRO A O 1
ATOM 2525 N N . THR A 1 325 ? 4.874 11.091 -36.580 1.00 61.59 325 THR A N 1
ATOM 2526 C CA . THR A 1 325 ? 4.038 12.272 -36.854 1.00 61.59 325 THR A CA 1
ATOM 2527 C C . THR A 1 325 ? 4.643 13.577 -36.349 1.00 61.59 325 THR A C 1
ATOM 2529 O O . THR A 1 325 ? 4.281 14.649 -36.834 1.00 61.59 325 THR A O 1
ATOM 2532 N N . VAL A 1 326 ? 5.577 13.517 -35.399 1.00 60.91 326 VAL A N 1
ATOM 2533 C CA . VAL A 1 326 ? 6.218 14.697 -34.812 1.00 60.91 326 VAL A CA 1
ATOM 2534 C C . VAL A 1 326 ? 7.696 14.688 -35.191 1.00 60.91 326 VAL A C 1
ATOM 2536 O O . VAL A 1 326 ? 8.434 13.809 -34.768 1.00 60.91 326 VAL A O 1
ATOM 2539 N N . LYS A 1 327 ? 8.146 15.697 -35.953 1.00 58.62 327 LYS A N 1
ATOM 2540 C CA . LYS A 1 327 ? 9.553 15.894 -36.371 1.00 58.62 327 LYS A CA 1
ATOM 2541 C C . LYS A 1 327 ? 10.474 16.350 -35.223 1.00 58.62 327 LYS A C 1
ATOM 2543 O O . LYS A 1 327 ? 11.258 17.282 -35.391 1.00 58.62 327 LYS A O 1
ATOM 2548 N N . ARG A 1 328 ? 10.338 15.771 -34.035 1.00 64.19 328 ARG A N 1
ATOM 2549 C CA . ARG A 1 328 ? 11.260 15.993 -32.919 1.00 64.19 328 ARG A CA 1
ATOM 2550 C C . ARG A 1 328 ? 11.391 14.707 -32.125 1.00 64.19 328 ARG A C 1
ATOM 2552 O O . ARG A 1 328 ? 10.388 14.020 -31.921 1.00 64.19 328 ARG A O 1
ATOM 2559 N N . ASP A 1 329 ? 12.600 14.435 -31.661 1.00 72.69 329 ASP A N 1
ATOM 2560 C CA . ASP A 1 329 ? 12.827 13.369 -30.698 1.00 72.69 329 ASP A CA 1
ATOM 2561 C C . ASP A 1 329 ? 12.091 13.725 -29.407 1.00 72.69 329 ASP A C 1
ATOM 2563 O O . ASP A 1 329 ? 12.193 14.845 -28.893 1.00 72.69 329 ASP A O 1
ATOM 2567 N N . ILE A 1 330 ? 11.271 12.793 -28.932 1.00 82.62 330 ILE A N 1
ATOM 2568 C CA . ILE A 1 330 ? 10.601 12.898 -27.640 1.00 82.62 330 ILE A CA 1
ATOM 2569 C C . ILE A 1 330 ? 11.029 11.711 -26.794 1.00 82.62 330 ILE A C 1
ATOM 2571 O O . ILE A 1 330 ? 11.189 10.604 -27.302 1.00 82.62 330 ILE A O 1
ATOM 2575 N N . GLU A 1 331 ? 11.196 11.927 -25.499 1.00 88.69 331 GLU A N 1
ATOM 2576 C CA . GLU A 1 331 ? 11.411 10.831 -24.564 1.00 88.69 331 GLU A CA 1
ATOM 2577 C C . GLU A 1 331 ? 10.064 10.389 -24.002 1.00 88.69 331 GLU A C 1
ATOM 2579 O O . GLU A 1 331 ? 9.247 11.203 -23.552 1.00 88.69 331 GLU A O 1
ATOM 2584 N N . LEU A 1 332 ? 9.806 9.087 -24.064 1.00 90.81 332 LEU A N 1
ATOM 2585 C CA . LEU A 1 332 ? 8.610 8.496 -23.487 1.00 90.81 332 LEU A CA 1
ATOM 2586 C C . LEU A 1 332 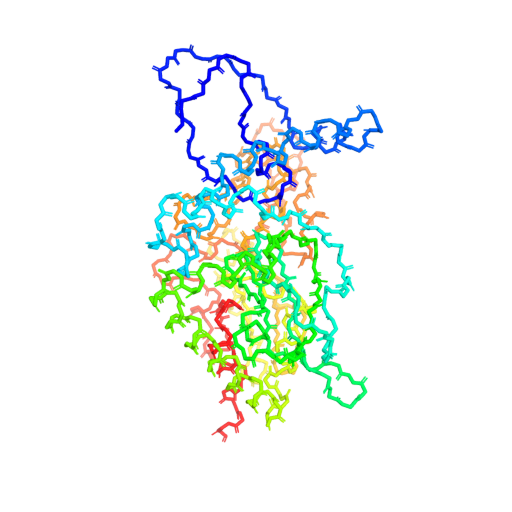? 8.958 7.813 -22.174 1.00 90.81 332 LEU A C 1
ATOM 2588 O O . LEU A 1 332 ? 9.936 7.078 -22.067 1.00 90.81 332 LEU A O 1
ATOM 2592 N N . ALA A 1 333 ? 8.095 8.017 -21.185 1.00 93.25 333 ALA A N 1
ATOM 2593 C CA . ALA A 1 333 ? 8.170 7.281 -19.939 1.00 93.25 333 ALA A CA 1
ATOM 2594 C C . ALA A 1 333 ? 7.909 5.788 -20.184 1.00 93.25 333 ALA A C 1
ATOM 2596 O O . ALA A 1 333 ? 6.934 5.411 -20.840 1.00 93.25 333 ALA A O 1
ATOM 2597 N N . THR A 1 334 ? 8.741 4.942 -19.593 1.00 91.56 334 THR A N 1
ATOM 2598 C CA . THR A 1 334 ? 8.570 3.494 -19.530 1.00 91.56 334 THR A CA 1
ATOM 2599 C C . THR A 1 334 ? 8.890 2.997 -18.126 1.00 91.56 334 THR A C 1
ATOM 2601 O O . THR A 1 334 ? 9.530 3.664 -17.314 1.00 91.56 334 THR A O 1
ATOM 2604 N N . LYS A 1 335 ? 8.387 1.815 -17.800 1.00 93.12 335 LYS A N 1
ATOM 2605 C CA . LYS A 1 335 ? 8.568 1.186 -16.495 1.00 93.12 335 LYS A CA 1
ATOM 2606 C C . LYS A 1 335 ? 8.379 -0.314 -16.629 1.00 93.12 335 LYS A C 1
ATOM 2608 O O . LYS A 1 335 ? 7.725 -0.768 -17.569 1.00 93.12 335 LYS A O 1
ATOM 2613 N N . CYS A 1 336 ? 8.869 -1.077 -15.658 1.00 93.44 336 CYS A N 1
ATOM 2614 C CA . CYS A 1 336 ? 8.576 -2.504 -15.592 1.00 93.44 336 CYS A CA 1
ATOM 2615 C C . CYS A 1 336 ? 7.054 -2.766 -15.643 1.00 93.44 336 CYS A C 1
ATOM 2617 O O . CYS A 1 336 ? 6.274 -2.122 -14.934 1.00 93.44 336 CYS A O 1
ATOM 2619 N N . ASP A 1 337 ? 6.661 -3.708 -16.496 1.00 91.19 337 ASP A N 1
ATOM 2620 C CA . ASP A 1 337 ? 5.301 -4.205 -16.759 1.00 91.19 337 ASP A CA 1
ATOM 2621 C C . ASP A 1 337 ? 5.162 -5.682 -16.342 1.00 91.19 337 ASP A C 1
ATOM 2623 O O . ASP A 1 337 ? 4.335 -6.425 -16.851 1.00 91.19 337 ASP A O 1
ATOM 2627 N N . LEU A 1 338 ? 6.064 -6.156 -15.474 1.00 91.81 338 LEU A N 1
ATOM 2628 C CA . LEU A 1 338 ? 6.148 -7.559 -15.053 1.00 91.81 338 LEU A CA 1
ATOM 2629 C C . LEU A 1 338 ? 6.251 -8.571 -16.214 1.00 91.81 338 LEU A C 1
ATOM 2631 O O . LEU A 1 338 ? 6.019 -9.761 -16.003 1.00 91.81 338 LEU A O 1
ATOM 2635 N N . CYS A 1 339 ? 6.626 -8.123 -17.418 1.00 92.06 339 CYS A N 1
ATOM 2636 C CA . CYS A 1 339 ? 6.540 -8.909 -18.646 1.00 92.06 339 CYS A CA 1
ATOM 2637 C C . CYS A 1 339 ? 5.133 -9.499 -18.873 1.00 92.06 339 CYS A C 1
ATOM 2639 O O . CYS A 1 339 ? 5.009 -10.666 -19.260 1.00 92.06 339 CYS A O 1
ATOM 2641 N N . LEU A 1 340 ? 4.075 -8.715 -18.624 1.00 82.38 340 LEU A N 1
ATOM 2642 C CA . LEU A 1 340 ? 2.694 -9.119 -18.885 1.00 82.38 340 LEU A CA 1
ATOM 2643 C C . LEU A 1 340 ? 2.549 -9.594 -20.343 1.00 82.38 340 LEU A C 1
ATOM 2645 O O . LEU A 1 340 ? 2.880 -8.882 -21.287 1.00 82.38 340 LEU A O 1
ATOM 2649 N N . GLY A 1 341 ? 2.084 -10.832 -20.515 1.00 82.75 341 GLY A N 1
ATOM 2650 C CA . GLY A 1 341 ? 2.035 -11.532 -21.806 1.00 82.75 341 GLY A CA 1
ATOM 2651 C C . GLY A 1 341 ? 3.032 -12.688 -21.919 1.00 82.75 341 GLY A C 1
ATOM 2652 O O . GLY A 1 341 ? 2.881 -13.545 -22.788 1.00 82.75 341 GLY A O 1
ATOM 2653 N N . ARG A 1 342 ? 4.009 -12.778 -21.010 1.00 91.00 342 ARG A N 1
ATOM 2654 C CA . ARG A 1 342 ? 4.953 -13.897 -20.939 1.00 91.00 342 ARG A CA 1
ATOM 2655 C C . ARG A 1 342 ? 4.481 -14.929 -19.913 1.00 91.00 342 ARG A C 1
ATOM 2657 O O . ARG A 1 342 ? 4.416 -14.638 -18.723 1.00 91.00 342 ARG A O 1
ATOM 2664 N N . ALA A 1 343 ? 4.189 -16.153 -20.360 1.00 90.38 343 ALA A N 1
ATOM 2665 C CA . ALA A 1 343 ? 3.652 -17.215 -19.496 1.00 90.38 343 ALA A CA 1
ATOM 2666 C C . ALA A 1 343 ? 4.598 -17.614 -18.347 1.00 90.38 343 ALA A C 1
ATOM 2668 O O . ALA A 1 343 ? 4.144 -18.024 -17.287 1.00 90.38 343 ALA A O 1
ATOM 2669 N N . GLN A 1 344 ? 5.912 -17.461 -18.540 1.00 90.81 344 GLN A N 1
ATOM 2670 C CA . GLN A 1 344 ? 6.927 -17.751 -17.518 1.00 90.81 344 GLN A CA 1
ATOM 2671 C C . GLN A 1 344 ? 7.116 -16.588 -16.526 1.00 90.81 344 GLN A C 1
ATOM 2673 O O . GLN A 1 344 ? 7.941 -16.673 -15.620 1.00 90.81 344 GLN A O 1
ATOM 2678 N N . GLY A 1 345 ? 6.398 -15.477 -16.709 1.00 91.69 345 GLY A N 1
ATOM 2679 C CA . GLY A 1 345 ? 6.550 -14.270 -15.908 1.00 91.69 345 GLY A CA 1
ATOM 2680 C C . GLY A 1 345 ? 7.804 -13.445 -16.252 1.00 91.69 345 GLY A C 1
ATOM 2681 O O . GLY A 1 345 ? 8.360 -13.566 -17.357 1.00 91.69 345 GLY A O 1
ATOM 2682 N N . PRO A 1 346 ? 8.251 -12.585 -15.313 1.00 95.06 346 PRO A N 1
ATOM 2683 C CA . PRO A 1 346 ? 9.302 -11.596 -15.536 1.00 95.06 346 PRO A CA 1
ATOM 2684 C C . PRO A 1 346 ? 10.614 -12.205 -16.036 1.00 95.06 346 PRO A C 1
ATOM 2686 O O . PRO A 1 346 ? 11.255 -12.998 -15.344 1.00 95.06 346 PRO A O 1
ATOM 2689 N N . ALA A 1 347 ? 11.056 -11.784 -17.223 1.00 96.31 347 ALA A N 1
ATOM 2690 C CA . ALA A 1 347 ? 12.273 -12.294 -17.854 1.00 96.31 347 ALA A CA 1
ATOM 2691 C C . ALA A 1 347 ? 13.526 -12.087 -16.986 1.00 96.31 347 ALA A C 1
ATOM 2693 O O . ALA A 1 347 ? 14.383 -12.963 -16.926 1.00 96.31 347 ALA A O 1
ATOM 2694 N N . CYS A 1 348 ? 13.597 -10.970 -16.253 1.00 95.44 348 CYS A N 1
ATOM 2695 C CA . CYS A 1 348 ? 14.723 -10.661 -15.372 1.00 95.44 348 CYS A CA 1
ATOM 2696 C C . CYS A 1 348 ? 14.884 -11.637 -14.194 1.00 95.44 348 CYS A C 1
ATOM 2698 O O . CYS A 1 348 ? 16.005 -11.843 -13.737 1.00 95.44 348 CYS A O 1
ATOM 2700 N N . VAL A 1 349 ? 13.788 -12.239 -13.720 1.00 96.25 349 VAL A N 1
ATOM 2701 C CA . VAL A 1 349 ? 13.804 -13.272 -12.672 1.00 96.25 349 VAL A CA 1
ATOM 2702 C C . VAL A 1 349 ? 14.127 -14.626 -13.297 1.00 96.25 349 VAL A C 1
ATOM 2704 O O . VAL A 1 349 ? 15.056 -15.300 -12.869 1.00 96.25 349 VAL A O 1
ATOM 2707 N N . GLN A 1 350 ? 13.411 -14.984 -14.366 1.00 96.12 350 GLN A N 1
ATOM 2708 C CA . GLN A 1 350 ? 13.524 -16.298 -15.007 1.00 96.12 350 GLN A CA 1
ATOM 2709 C C . GLN A 1 350 ? 14.901 -16.574 -15.617 1.00 96.12 350 GLN A C 1
ATOM 2711 O O . GLN A 1 350 ? 15.322 -17.723 -15.665 1.00 96.12 350 GLN A O 1
ATOM 2716 N N . MET A 1 351 ? 15.595 -15.540 -16.098 1.00 95.88 351 MET A N 1
ATOM 2717 C CA . MET A 1 351 ? 16.909 -15.712 -16.717 1.00 95.88 351 MET A CA 1
ATOM 2718 C C . MET A 1 351 ? 18.047 -15.782 -15.692 1.00 95.88 351 MET A C 1
ATOM 2720 O O . MET A 1 351 ? 19.175 -16.050 -16.078 1.00 95.88 351 MET A O 1
ATOM 2724 N N . CYS A 1 352 ? 17.809 -15.528 -14.400 1.00 96.25 352 CYS A N 1
ATOM 2725 C CA . CYS A 1 352 ? 18.890 -15.519 -13.417 1.00 96.25 352 CYS A CA 1
ATOM 2726 C C . CYS A 1 352 ? 19.452 -16.940 -13.207 1.00 96.25 352 CYS A C 1
ATOM 2728 O O . CYS A 1 352 ? 18.786 -17.758 -12.570 1.00 96.25 352 CYS A O 1
ATOM 2730 N N . PRO A 1 353 ? 20.692 -17.245 -13.644 1.00 95.06 353 PRO A N 1
ATOM 2731 C CA . PRO A 1 353 ? 21.199 -18.618 -13.589 1.00 95.06 353 PRO A CA 1
ATOM 2732 C C . PRO A 1 353 ? 21.601 -19.052 -12.171 1.00 95.06 353 PRO A C 1
ATOM 2734 O O . PRO A 1 353 ? 21.822 -20.232 -11.923 1.00 95.06 353 PRO A O 1
ATOM 2737 N N . HIS A 1 354 ? 21.673 -18.100 -11.237 1.00 94.69 354 HIS A N 1
ATOM 2738 C CA . HIS A 1 354 ? 22.059 -18.317 -9.842 1.00 94.69 354 HIS A CA 1
ATOM 2739 C C . HIS A 1 354 ? 20.857 -18.268 -8.885 1.00 94.69 354 HIS A C 1
ATOM 2741 O O . HIS A 1 354 ? 21.035 -18.393 -7.679 1.00 94.69 354 HIS A O 1
ATOM 2747 N N . GLY A 1 355 ? 19.640 -18.036 -9.398 1.00 92.75 355 GLY A N 1
ATOM 2748 C CA . GLY A 1 355 ? 18.445 -17.867 -8.562 1.00 92.75 355 GLY A CA 1
ATOM 2749 C C . GLY A 1 355 ? 18.461 -16.618 -7.668 1.00 92.75 355 GLY A C 1
ATOM 2750 O O . GLY A 1 355 ? 17.649 -16.516 -6.757 1.00 92.75 355 GLY A O 1
ATOM 2751 N N . SER A 1 356 ? 19.360 -15.663 -7.920 1.00 95.19 356 SER A N 1
ATOM 2752 C CA . SER A 1 356 ? 19.561 -14.475 -7.080 1.00 95.19 356 SER A CA 1
ATOM 2753 C C . SER A 1 356 ? 18.465 -13.420 -7.210 1.00 95.19 356 SER A C 1
ATOM 2755 O O . SER A 1 356 ? 18.324 -12.580 -6.330 1.00 95.19 356 SER A O 1
ATOM 2757 N N . ALA A 1 357 ? 17.729 -13.395 -8.325 1.00 95.19 357 ALA A N 1
ATOM 2758 C CA . ALA A 1 357 ? 16.681 -12.409 -8.570 1.00 95.19 357 ALA A CA 1
ATOM 2759 C C . ALA A 1 357 ? 15.309 -12.984 -8.209 1.00 95.19 357 ALA A C 1
ATOM 2761 O O . ALA A 1 357 ? 14.919 -14.021 -8.738 1.00 95.19 357 ALA A O 1
ATOM 2762 N N . THR A 1 358 ? 14.547 -12.284 -7.372 1.00 93.25 358 THR A N 1
ATOM 2763 C CA . THR A 1 358 ? 13.189 -12.679 -6.978 1.00 93.25 358 THR A CA 1
ATOM 2764 C C . THR A 1 358 ? 12.248 -11.480 -6.954 1.00 93.25 358 THR A C 1
ATOM 2766 O O . THR A 1 358 ? 12.685 -10.333 -6.860 1.00 93.25 358 THR A O 1
ATOM 2769 N N . ARG A 1 359 ? 10.941 -11.729 -7.055 1.00 91.44 359 ARG A N 1
ATOM 2770 C CA . ARG A 1 359 ? 9.916 -10.708 -6.837 1.00 91.44 359 ARG A CA 1
ATOM 2771 C C . ARG A 1 359 ? 9.049 -11.094 -5.661 1.00 91.44 359 ARG A C 1
ATOM 2773 O O . ARG A 1 359 ? 8.496 -12.187 -5.650 1.00 91.44 359 ARG A O 1
ATOM 2780 N N . ILE A 1 360 ? 8.897 -10.167 -4.724 1.00 89.62 360 ILE A N 1
ATOM 2781 C CA . ILE A 1 360 ? 8.065 -10.360 -3.540 1.00 89.62 360 ILE A CA 1
ATOM 2782 C C . ILE A 1 360 ? 7.044 -9.233 -3.410 1.00 89.62 360 ILE A C 1
ATOM 2784 O O . ILE A 1 360 ? 7.279 -8.110 -3.868 1.00 89.62 360 ILE A O 1
ATOM 2788 N N . SER A 1 361 ? 5.909 -9.542 -2.789 1.00 87.81 361 SER A N 1
ATOM 2789 C CA . SER A 1 361 ? 4.961 -8.527 -2.340 1.00 87.81 361 SER A CA 1
ATOM 2790 C C . SER A 1 361 ? 5.282 -8.178 -0.897 1.00 87.81 361 SER A C 1
ATOM 2792 O O . SER A 1 361 ? 5.277 -9.049 -0.031 1.00 87.81 361 SER A O 1
ATOM 2794 N N . PHE A 1 362 ? 5.519 -6.899 -0.619 1.00 82.69 362 PHE A N 1
ATOM 2795 C CA . PHE A 1 362 ? 5.763 -6.439 0.750 1.00 82.69 362 PHE A CA 1
ATOM 2796 C C . PHE A 1 362 ? 4.478 -6.318 1.580 1.00 82.69 362 PHE A C 1
ATOM 2798 O O . PHE A 1 362 ? 4.519 -5.924 2.747 1.00 82.69 362 PHE A O 1
ATOM 2805 N N . LYS A 1 363 ? 3.339 -6.701 0.988 1.00 75.44 363 LYS A N 1
ATOM 2806 C CA . LYS A 1 363 ? 2.068 -6.916 1.680 1.00 75.44 363 LYS A CA 1
ATOM 2807 C C . LYS A 1 363 ? 2.016 -8.190 2.507 1.00 75.44 363 LYS A C 1
ATOM 2809 O O . LYS A 1 363 ? 1.162 -8.259 3.387 1.00 75.44 363 LYS A O 1
ATOM 2814 N N . ASP A 1 364 ? 2.865 -9.163 2.197 1.00 78.94 364 ASP A N 1
ATOM 2815 C CA . ASP A 1 364 ? 2.965 -10.430 2.911 1.00 78.94 364 ASP A CA 1
ATOM 2816 C C . ASP A 1 364 ? 4.239 -10.411 3.759 1.00 78.94 364 ASP A C 1
ATOM 2818 O O . ASP A 1 364 ? 5.326 -10.773 3.309 1.00 78.94 364 ASP A O 1
ATOM 2822 N N . LEU A 1 365 ? 4.112 -9.905 4.985 1.00 72.56 365 LEU A N 1
ATOM 2823 C CA . LEU A 1 365 ? 5.246 -9.741 5.893 1.00 72.56 365 LEU A CA 1
ATOM 2824 C C . LEU A 1 365 ? 5.884 -11.068 6.298 1.00 72.56 365 LEU A C 1
ATOM 2826 O O . LEU A 1 365 ? 7.086 -11.100 6.566 1.00 72.56 365 LEU A O 1
ATOM 2830 N N . GLU A 1 366 ? 5.113 -12.151 6.322 1.00 74.06 366 GLU A N 1
ATOM 2831 C CA . GLU A 1 366 ? 5.620 -13.479 6.643 1.00 74.06 366 GLU A CA 1
ATOM 2832 C C . GLU A 1 366 ? 6.499 -13.990 5.499 1.00 74.06 366 GLU A C 1
ATOM 2834 O O . GLU A 1 366 ? 7.655 -14.351 5.731 1.00 74.06 366 GLU A O 1
ATOM 2839 N N . ALA A 1 367 ? 6.021 -13.895 4.253 1.00 75.62 367 ALA A N 1
ATOM 2840 C CA . ALA A 1 367 ? 6.807 -14.241 3.071 1.00 75.62 367 ALA A CA 1
ATOM 2841 C C . ALA A 1 367 ? 8.044 -13.343 2.902 1.00 75.62 367 ALA A C 1
ATOM 2843 O O . ALA A 1 367 ? 9.123 -13.837 2.563 1.00 75.62 367 ALA A O 1
ATOM 2844 N N . VAL A 1 368 ? 7.919 -12.037 3.165 1.00 78.81 368 VAL A N 1
ATOM 2845 C CA . VAL A 1 368 ? 9.051 -11.095 3.164 1.00 78.81 368 VAL A CA 1
ATOM 2846 C C . VAL A 1 368 ? 10.080 -11.518 4.198 1.00 78.81 368 VAL A C 1
ATOM 2848 O O . VAL A 1 368 ? 11.243 -11.695 3.852 1.00 78.81 368 VAL A O 1
ATOM 2851 N N . THR A 1 369 ? 9.668 -11.712 5.451 1.00 75.06 369 THR A N 1
ATOM 2852 C CA . THR A 1 369 ? 10.593 -12.078 6.528 1.00 75.06 369 THR A CA 1
ATOM 2853 C C . THR A 1 369 ? 11.272 -13.400 6.210 1.00 75.06 369 THR A C 1
ATOM 2855 O O . THR A 1 369 ? 12.492 -13.459 6.281 1.00 75.06 369 THR A O 1
ATOM 2858 N N . ALA A 1 370 ? 10.518 -14.415 5.778 1.00 78.06 370 ALA A N 1
ATOM 2859 C CA . ALA A 1 370 ? 11.059 -15.713 5.387 1.00 78.06 370 ALA A CA 1
ATOM 2860 C C . ALA A 1 370 ? 12.069 -15.607 4.235 1.00 78.06 370 ALA A C 1
ATOM 2862 O O . ALA A 1 370 ? 13.106 -16.260 4.270 1.00 78.06 370 ALA A O 1
ATOM 2863 N N . THR A 1 371 ? 11.796 -14.764 3.234 1.00 80.06 371 THR A N 1
ATOM 2864 C CA . THR A 1 371 ? 12.715 -14.533 2.109 1.00 80.06 371 THR A CA 1
ATOM 2865 C C . THR A 1 371 ? 13.984 -13.829 2.577 1.00 80.06 371 THR A C 1
ATOM 2867 O O . THR A 1 371 ? 15.085 -14.260 2.250 1.00 80.06 371 THR A O 1
ATOM 2870 N N . LEU A 1 372 ? 13.840 -12.757 3.359 1.00 79.50 372 LEU A N 1
ATOM 2871 C CA . LEU A 1 372 ? 14.959 -11.921 3.788 1.00 79.50 372 LEU A CA 1
ATOM 2872 C C . LEU A 1 372 ? 15.819 -12.582 4.881 1.00 79.50 372 LEU A C 1
ATOM 2874 O O . LEU A 1 372 ? 16.983 -12.211 5.028 1.00 79.50 372 LEU A O 1
ATOM 2878 N N . SER A 1 373 ? 15.280 -13.559 5.620 1.00 71.81 373 SER A N 1
ATOM 2879 C CA . SER A 1 373 ? 15.981 -14.317 6.669 1.00 71.81 373 SER A CA 1
ATOM 2880 C C . SER A 1 373 ? 16.471 -15.705 6.239 1.00 71.81 373 SER A C 1
ATOM 2882 O O . SER A 1 373 ? 17.147 -16.369 7.024 1.00 71.81 373 SER A O 1
ATOM 2884 N N . ALA A 1 374 ? 16.176 -16.150 5.010 1.00 66.19 374 ALA A N 1
ATOM 2885 C CA . ALA A 1 374 ? 16.411 -17.521 4.533 1.00 66.19 374 ALA A CA 1
ATOM 2886 C C . ALA A 1 374 ? 17.866 -18.027 4.642 1.00 66.19 374 ALA A C 1
ATOM 2888 O O . ALA A 1 374 ? 18.094 -19.237 4.599 1.00 66.19 374 ALA A O 1
ATOM 2889 N N . GLU A 1 375 ? 18.848 -17.138 4.782 1.00 55.56 375 GLU A N 1
ATOM 2890 C CA . GLU A 1 375 ? 20.261 -17.501 4.940 1.00 55.56 375 GLU A CA 1
ATOM 2891 C C . GLU A 1 375 ? 20.715 -17.655 6.395 1.00 55.56 375 GLU A C 1
ATOM 2893 O O . GLU A 1 375 ? 21.719 -18.309 6.623 1.00 55.56 375 GLU A O 1
ATOM 2898 N N . GLU A 1 376 ? 19.991 -17.146 7.397 1.00 52.03 376 GLU A N 1
ATOM 2899 C CA . GLU A 1 376 ? 20.405 -17.302 8.807 1.00 52.03 376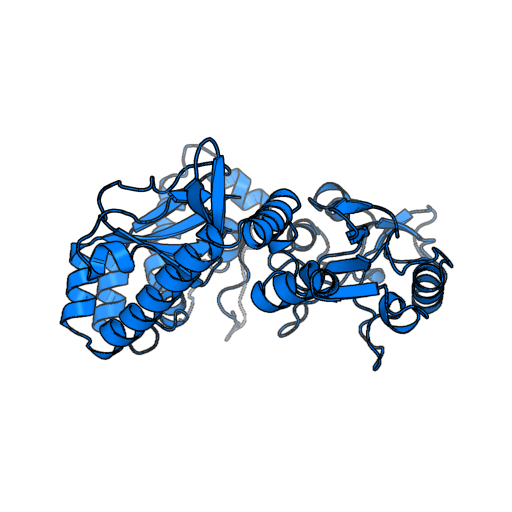 GLU A CA 1
ATOM 2900 C C . GLU A 1 376 ? 20.131 -18.726 9.349 1.00 52.03 376 GLU A C 1
ATOM 2902 O O . GLU A 1 376 ? 20.516 -19.054 10.470 1.00 52.03 376 GLU A O 1
ATOM 2907 N N . MET A 1 377 ? 19.480 -19.585 8.549 1.00 41.78 377 MET A N 1
ATOM 2908 C CA . MET A 1 377 ? 19.235 -21.009 8.835 1.00 41.78 377 MET A CA 1
ATOM 2909 C C . MET A 1 377 ? 20.122 -21.977 8.027 1.00 41.78 377 MET A C 1
ATOM 2911 O O . MET A 1 377 ? 19.971 -23.192 8.185 1.00 41.78 377 MET A O 1
ATOM 2915 N N . ARG A 1 378 ? 20.994 -21.475 7.142 1.00 41.19 378 ARG A N 1
ATOM 2916 C CA . ARG A 1 378 ? 21.994 -22.267 6.404 1.00 41.19 378 ARG A CA 1
ATOM 2917 C C . ARG A 1 378 ? 23.383 -21.966 6.940 1.00 41.19 378 ARG A C 1
ATOM 2919 O O . ARG A 1 378 ? 24.201 -22.911 6.933 1.00 41.19 378 ARG A O 1
#

Secondary structure (DSSP, 8-state):
----TT---SHHHHHH-PPPSS----SS--------HHHHHHHHTSTT-HHHHHHHHHHHHHHTHHHHHHTSHHHHT--HHHHHHHHHH-EEEEE-TT-EEE-TTS---EEEEEEES-EEEEEEETTEEEEEEEE-TT-EE-HHHHHHT---SSEEEESSSEEEEEEEHHHHHHHHHH-HHHHHHHHHHHHHHHHHHHHHHH-HHHHHHHHHHHHTTGGG-SSEEEEETTT-----HHHHHHHHHTTS--SSEEEEEEETTEEEEE-----SS-HHHHT-TTS-EE--TT----EE-TTT-----HHHHH-TT---EEEEEE-SS-SSEEEEEE---TTTT-TT--HHHHT-TTS-EEEE-TT-HHHHHHHHHTTTT-

Foldseek 3Di:
DDDDPPDDDPVCCLPQVADHQDDDDDPDDDDDDDDASVNVVVVVPDVVCPVVVVVVLLCCLVPPQLVLLLVQPLRVPPDPVLSNVLSVQKDKDKDAAFDWPDDFQAQLWWKKAWQAAKKFKFADDPPDTQTLDIDGHSDIDSLLCLVVVGTHRTIIGGNHITIIIIDGSVSVVVRVVVDVPSVVVSVVVNVVSVVSVVVCVVPVVLSVLRVVCSVLVLLQFQWWKKFQQVQDPPPCQLQCQQCVLPVNHHQWAQADDDDDRIGGTLADRLGSSQQLCSQQPQSQWDADPPGSFIAGNPVRFPQPCRSCVRDPNSSKDWDWDDDPPDPDIGIGIGGDRQSPVDPVTRRSQVRRPRNRIDIHRSNPSVVSSCVVCVVVVD